Protein AF-A0A955N4K8-F1 (afdb_monomer_lite)

Sequence (649 aa):
VVKNRTKPEELPGLEAQMPDSPLVRILNRPGVPTRADLHILGGDVAGEGILGRLKTFVTDLFYREDHDLVVNTPAMFGGTERTGDIQYWIDTGKDVNHFSYFRNPDTANRLMQALTKDGPHSLFHRLEHEPSEVTEDDYRKRAVGSPQPFVYVLPGTMGSQLKVGNDRVWLDKLDLAFGGLKKLKHTAKHVVADQPIGSGYKDLIKYLANSHTVKPFPYDWRKSLIELADRFREDLEETVKAQEAVGQPVRIVAHSMGGLVVRVMMATEEGKKVWERMCRHPGARFIMLGTPNQGSHAITGMLMGRDPLVRMLDLLDITNSQSTLLGIISRFDGVLQLLPHNGTLDVYQGETWRSLLEHDRDRARGLFGAKVATSNTAGIEWPVPDAAQLAEAFKVQQLLQASPIDPQRMIYVAGRADATPCDISIDLSAPAKRRIRIDATSFGDGRVPWDTGIPEALKNKTYYVNTEHGDLANAPDTFDGLLDLLNAGVTTKLSQAPPVRRGVSDVSFELPEPPLEMYPSEEDLIASALGSARVKKETPPTRKIRVTMVHGNLARASSPVAVGHYEGDTIVSAEAYLDRQLNGRLRERQCLGLYPDKLNTSAVVLNDGDCYPGRRHPGAIVVGLGMVGELTPGGLTSTMADALVNYAL

Secondary structure (DSSP, 8-state):
-GGGTT-TTT-HHHHTT-TTSHHHHHHT-TT--B---EEEEEEEE---SHHHHHHHHHHHHHH-S-B-SSSBGGGGG-SS-BSS-EEEEEEEETT-STTTTTTSHHHHHHHHHHHH--S-TTSSEE------B--HHHH----SSS---EEEEE--TT-EEEEETTEE-TT-HHHHHTTGGGGG-TT-SSEEEEEEBHHHHHHHHHHHTTTSEEEE----TTS-HHHHHHHHHHHHHHHHHHHHHTT--EEEEEETHHHHHHHHHHHSHHHHHHHHHHHTSTT-EEEEES--TT--HHHHHHHTT-SHHHHHHHHH-SS--HHHHHHHHTT-HHHHTTS-SSSSS-TTSHHHHHHHHHHS-----SGGG-----TTTSS--PPPPPHHHHHHHHHHHHHHHHS---TTTEEEEE---S-EEEEEEE-TTSPTT--EEEEEESSBSSSSBHHHHS-GGGGGGEEE-S--GGGGGS-HHHHHHHHHHHHTS--SSSBSSPPPPSS--S--EEPPPPP--SS--HHHHHHHHHTPPP----PPPSS--------S-GGG-SSPEEEEE-TT--S-HHHHHHHHHTTTHHHHHHHTT-S--STT-EEEEEPPTTS-SS----EEEEEE--STTT--HHHHHHHHHHHHHHHH-

Radius of gyration: 28.15 Å; chains: 1; bounding box: 68×88×70 Å

Structure (mmCIF, N/CA/C/O backbone):
data_AF-A0A955N4K8-F1
#
_entry.id   AF-A0A955N4K8-F1
#
loop_
_atom_site.group_PDB
_atom_site.id
_atom_site.type_symbol
_atom_site.label_atom_id
_atom_site.label_alt_id
_atom_site.label_comp_id
_atom_site.label_asym_id
_atom_site.label_entity_id
_atom_site.label_seq_id
_atom_site.pdbx_PDB_ins_code
_atom_site.Cartn_x
_atom_site.Cartn_y
_atom_site.Cartn_z
_atom_site.occupancy
_atom_site.B_iso_or_equiv
_atom_site.auth_seq_id
_atom_site.auth_comp_id
_atom_site.auth_asym_id
_atom_site.auth_atom_id
_atom_site.pdbx_PDB_model_num
ATOM 1 N N . VAL A 1 1 ? 20.299 0.042 -39.816 1.00 47.69 1 VAL A N 1
ATOM 2 C CA . VAL A 1 1 ? 18.895 -0.141 -39.374 1.00 47.69 1 VAL A CA 1
ATOM 3 C C . VAL A 1 1 ? 18.695 0.293 -37.919 1.00 47.69 1 VAL A C 1
ATOM 5 O O . VAL A 1 1 ? 18.122 1.350 -37.720 1.00 47.69 1 VAL A O 1
ATOM 8 N N . VAL A 1 2 ? 19.255 -0.389 -36.906 1.00 37.22 2 VAL A N 1
ATOM 9 C CA . VAL A 1 2 ? 19.043 -0.052 -35.470 1.00 37.22 2 VAL A CA 1
ATOM 10 C C . VAL A 1 2 ? 19.416 1.394 -35.086 1.00 37.22 2 VAL A C 1
ATOM 12 O O . VAL A 1 2 ? 18.709 2.014 -34.303 1.00 37.22 2 VAL A O 1
ATOM 15 N N . LYS A 1 3 ? 20.477 1.978 -35.663 1.00 43.62 3 LYS A N 1
ATOM 16 C CA . LYS A 1 3 ? 20.869 3.382 -35.402 1.00 43.62 3 LYS A CA 1
ATOM 17 C C . LYS A 1 3 ? 19.931 4.437 -36.010 1.00 43.62 3 LYS A C 1
ATOM 19 O O . LYS A 1 3 ? 19.969 5.577 -35.570 1.00 43.62 3 LYS A O 1
ATOM 24 N N . ASN A 1 4 ? 19.110 4.071 -36.994 1.00 48.06 4 ASN A N 1
ATOM 25 C CA . ASN A 1 4 ? 18.219 5.000 -37.700 1.00 48.06 4 ASN A CA 1
ATOM 26 C C . ASN A 1 4 ? 16.753 4.866 -37.257 1.00 48.06 4 ASN A C 1
ATOM 28 O O . ASN A 1 4 ? 15.889 5.550 -37.785 1.00 48.06 4 ASN A O 1
ATOM 32 N N . ARG A 1 5 ? 16.462 4.009 -36.270 1.00 46.09 5 ARG A N 1
ATOM 33 C CA . ARG A 1 5 ? 15.102 3.764 -35.760 1.00 46.09 5 ARG A CA 1
ATOM 34 C C . ARG A 1 5 ? 14.437 4.987 -35.118 1.00 46.09 5 ARG A C 1
ATOM 36 O O . ARG A 1 5 ? 13.224 5.030 -35.048 1.00 46.09 5 ARG A O 1
ATOM 43 N N . THR A 1 6 ? 15.227 5.963 -34.663 1.00 48.53 6 THR A N 1
ATOM 44 C CA . THR A 1 6 ? 14.754 7.236 -34.089 1.00 48.53 6 THR A CA 1
ATOM 45 C C . THR A 1 6 ? 14.680 8.360 -35.118 1.00 48.53 6 THR A C 1
ATOM 47 O O . THR A 1 6 ? 14.567 9.522 -34.742 1.00 48.53 6 THR A O 1
ATOM 50 N N . LYS A 1 7 ? 14.828 8.043 -36.409 1.00 59.88 7 LYS A N 1
ATOM 51 C CA . LYS A 1 7 ? 14.681 8.998 -37.504 1.00 59.88 7 LYS A CA 1
ATOM 52 C C . LYS A 1 7 ? 13.368 8.694 -38.231 1.00 59.88 7 LYS A C 1
ATOM 54 O O . LYS A 1 7 ? 13.340 7.753 -39.030 1.00 59.88 7 LYS A O 1
ATOM 59 N N . PRO A 1 8 ? 12.303 9.474 -37.980 1.00 61.00 8 PRO A N 1
ATOM 60 C CA . PRO A 1 8 ? 10.989 9.249 -38.585 1.00 61.00 8 PRO A CA 1
ATOM 61 C C . PRO A 1 8 ? 11.037 9.238 -40.120 1.00 61.00 8 PRO A C 1
ATOM 63 O O . PRO A 1 8 ? 10.323 8.472 -40.751 1.00 61.00 8 PRO A O 1
ATOM 66 N N . GLU A 1 9 ? 11.942 10.030 -40.701 1.00 72.75 9 GLU A N 1
ATOM 67 C CA . GLU A 1 9 ? 12.199 10.145 -42.145 1.00 72.75 9 GLU A CA 1
ATOM 68 C C . GLU A 1 9 ? 12.690 8.827 -42.780 1.00 72.75 9 GLU A C 1
ATOM 70 O O . GLU A 1 9 ? 12.475 8.578 -43.963 1.00 72.75 9 GLU A O 1
ATOM 75 N N . GLU A 1 10 ? 13.389 7.985 -42.009 1.00 68.31 10 GLU A N 1
ATOM 76 C CA . GLU A 1 10 ? 14.024 6.763 -42.517 1.00 68.31 10 GLU A CA 1
ATOM 77 C C . GLU A 1 10 ? 13.212 5.501 -42.185 1.00 68.31 10 GLU A C 1
ATOM 79 O O . GLU A 1 10 ? 13.186 4.560 -42.978 1.00 68.31 10 GLU A O 1
ATOM 84 N N . LEU A 1 11 ? 12.570 5.452 -41.010 1.00 66.25 11 LEU A N 1
ATOM 85 C CA . LEU A 1 11 ? 11.830 4.283 -40.513 1.00 66.25 11 LEU A CA 1
ATOM 86 C C . LEU A 1 11 ? 10.542 4.703 -39.766 1.00 66.25 11 LEU A C 1
ATOM 88 O O . LEU A 1 11 ? 10.421 4.447 -38.564 1.00 66.25 11 LEU A O 1
ATOM 92 N N . PRO A 1 12 ? 9.551 5.310 -40.451 1.00 64.00 12 PRO A N 1
ATOM 93 C CA . PRO A 1 12 ? 8.364 5.891 -39.807 1.00 64.00 12 PRO A CA 1
ATOM 94 C C . PRO A 1 12 ? 7.506 4.863 -39.053 1.00 64.00 12 PRO A C 1
ATOM 96 O O . PRO A 1 12 ? 6.909 5.182 -38.029 1.00 64.00 12 PRO A O 1
ATOM 99 N N . GLY A 1 13 ? 7.474 3.611 -39.521 1.00 64.88 13 GLY A N 1
ATOM 100 C CA . GLY A 1 13 ? 6.730 2.536 -38.857 1.00 64.88 13 GLY A CA 1
ATOM 101 C C . GLY A 1 13 ? 7.319 2.119 -37.506 1.00 64.88 13 GLY A C 1
ATOM 102 O O . GLY A 1 13 ? 6.565 1.819 -36.590 1.00 64.88 13 GLY A O 1
ATOM 103 N N . LEU A 1 14 ? 8.651 2.141 -37.360 1.00 63.56 14 LEU A N 1
ATOM 104 C CA . LEU A 1 14 ? 9.311 1.870 -36.076 1.00 63.56 14 LEU A CA 1
ATOM 105 C C . LEU A 1 14 ? 9.121 3.034 -35.111 1.00 63.56 14 LEU A C 1
ATOM 107 O O . LEU A 1 14 ? 8.905 2.807 -33.928 1.00 63.56 14 LEU A O 1
ATOM 111 N N . GLU A 1 15 ? 9.155 4.264 -35.619 1.00 64.56 15 GLU A N 1
ATOM 112 C CA . GLU A 1 15 ? 8.885 5.451 -34.814 1.00 64.56 15 GLU A CA 1
ATOM 113 C C . GLU A 1 15 ? 7.486 5.423 -34.179 1.00 64.56 15 GLU A C 1
ATOM 115 O O . GLU A 1 15 ? 7.337 5.652 -32.982 1.00 64.56 15 GLU A O 1
ATOM 120 N N . ALA A 1 16 ? 6.462 5.031 -34.940 1.00 64.62 16 ALA A N 1
ATOM 121 C CA . ALA A 1 16 ? 5.101 4.871 -34.422 1.00 64.62 16 ALA A CA 1
ATOM 122 C C . ALA A 1 16 ? 4.957 3.783 -33.335 1.00 64.62 16 ALA A C 1
ATOM 124 O O . ALA A 1 16 ? 3.934 3.738 -32.657 1.00 64.62 16 ALA A O 1
ATOM 125 N N . GLN A 1 17 ? 5.961 2.918 -33.167 1.00 61.38 17 GLN A N 1
ATOM 126 C CA . GLN A 1 17 ? 5.992 1.837 -32.176 1.00 61.38 17 GLN A CA 1
ATOM 127 C C . GLN A 1 17 ? 6.882 2.164 -30.968 1.00 61.38 17 GLN A C 1
ATOM 129 O O . GLN A 1 17 ? 6.935 1.385 -30.019 1.00 61.38 17 GLN A O 1
ATOM 134 N N . MET A 1 18 ? 7.610 3.287 -30.979 1.00 60.66 18 MET A N 1
ATOM 135 C CA . MET A 1 18 ? 8.470 3.670 -29.861 1.00 60.66 18 MET A CA 1
ATOM 136 C C . MET A 1 18 ? 7.674 4.488 -28.832 1.00 60.66 18 MET A C 1
ATOM 138 O O . MET A 1 18 ? 7.183 5.564 -29.178 1.00 60.66 18 MET A O 1
ATOM 142 N N . PRO A 1 19 ? 7.594 4.055 -27.558 1.00 55.69 19 PRO A N 1
ATOM 143 C CA . PRO A 1 19 ? 6.831 4.762 -26.518 1.00 55.69 19 PRO A CA 1
ATOM 144 C C . PRO A 1 19 ? 7.270 6.211 -26.307 1.00 55.69 19 PRO A C 1
ATOM 146 O O . PRO A 1 19 ? 6.457 7.088 -26.030 1.00 55.69 19 PRO A O 1
ATOM 149 N N . ASP A 1 20 ? 8.569 6.457 -26.474 1.00 53.72 20 ASP A N 1
ATOM 150 C CA . ASP A 1 20 ? 9.188 7.761 -26.253 1.00 53.72 20 ASP A CA 1
ATOM 151 C C . ASP A 1 20 ? 9.048 8.701 -27.465 1.00 53.72 20 ASP A C 1
ATOM 153 O O . ASP A 1 20 ? 9.488 9.852 -27.400 1.00 53.72 20 ASP A O 1
ATOM 157 N N . SER A 1 21 ? 8.464 8.226 -28.571 1.00 64.56 21 SER A N 1
ATOM 158 C CA . SER A 1 21 ? 8.330 8.992 -29.810 1.00 64.56 21 SER A CA 1
ATOM 159 C C . SER A 1 21 ? 7.441 10.228 -29.644 1.00 64.56 21 SER A C 1
ATOM 161 O O . SER A 1 21 ? 6.403 10.172 -28.973 1.00 64.56 21 SER A O 1
ATOM 163 N N . PRO A 1 22 ? 7.769 11.354 -30.305 1.00 65.19 22 PRO A N 1
ATOM 164 C CA . PRO A 1 22 ? 6.856 12.484 -30.421 1.00 65.19 22 PRO A CA 1
ATOM 165 C C . PRO A 1 22 ? 5.462 12.093 -30.932 1.00 65.19 22 PRO A C 1
ATOM 167 O O . PRO A 1 22 ? 4.472 12.632 -30.443 1.00 65.19 22 PRO A O 1
ATOM 170 N N . LEU A 1 23 ? 5.364 11.141 -31.869 1.00 70.12 23 LEU A N 1
ATOM 171 C CA . LEU A 1 23 ? 4.079 10.686 -32.408 1.00 70.12 23 LEU A CA 1
ATOM 172 C C . LEU A 1 23 ? 3.223 9.976 -31.348 1.00 70.12 23 LEU A C 1
ATOM 174 O O . LEU A 1 23 ? 2.065 10.350 -31.166 1.00 70.12 23 LEU A O 1
ATOM 178 N N . VAL A 1 24 ? 3.774 8.995 -30.623 1.00 68.69 24 VAL A N 1
ATOM 179 C CA . VAL A 1 24 ? 3.039 8.270 -29.569 1.00 68.69 24 VAL A CA 1
ATOM 180 C C . VAL A 1 24 ? 2.651 9.216 -28.430 1.00 68.69 24 VAL A C 1
ATOM 182 O O . VAL A 1 24 ? 1.526 9.129 -27.936 1.00 68.69 24 VAL A O 1
ATOM 185 N N . ARG A 1 25 ? 3.508 10.186 -28.080 1.00 65.44 25 ARG A N 1
ATOM 186 C CA . ARG A 1 25 ? 3.182 11.256 -27.117 1.00 65.44 25 ARG A CA 1
ATOM 187 C C . ARG A 1 25 ? 2.019 12.139 -27.581 1.00 65.44 25 ARG A C 1
ATOM 189 O O . ARG A 1 25 ? 1.172 12.501 -26.773 1.00 65.44 25 ARG A O 1
ATOM 196 N N . ILE A 1 26 ? 1.954 12.484 -28.871 1.00 71.25 26 ILE A N 1
ATOM 197 C CA . ILE A 1 26 ? 0.836 13.257 -29.441 1.00 71.25 26 ILE A CA 1
ATOM 198 C C . ILE A 1 26 ? -0.455 12.435 -29.434 1.00 71.25 26 ILE A C 1
ATOM 200 O O . ILE A 1 26 ? -1.503 12.960 -29.068 1.00 71.25 26 ILE A O 1
ATOM 204 N N . LEU A 1 27 ? -0.392 11.160 -29.826 1.00 71.25 27 LEU A N 1
ATOM 205 C CA . LEU A 1 27 ? -1.567 10.289 -29.866 1.00 71.25 27 LEU A CA 1
ATOM 206 C C . LEU A 1 27 ? -2.133 10.033 -28.468 1.00 71.25 27 LEU A C 1
ATOM 208 O O . LEU A 1 27 ? -3.348 10.024 -28.311 1.00 71.25 27 LEU A O 1
ATOM 212 N N . ASN A 1 28 ? -1.279 9.889 -27.456 1.00 64.56 28 ASN A N 1
ATOM 213 C CA . ASN A 1 28 ? -1.686 9.717 -26.058 1.00 64.56 28 ASN A CA 1
ATOM 214 C C . ASN A 1 28 ? -1.864 11.046 -25.309 1.00 64.56 28 ASN A C 1
ATOM 216 O O . ASN A 1 28 ? -1.948 11.048 -24.082 1.00 64.56 28 ASN A O 1
ATOM 220 N N . ARG A 1 29 ? -1.914 12.181 -26.021 1.00 64.06 29 ARG A N 1
ATOM 221 C CA . ARG A 1 29 ? -2.065 13.500 -25.406 1.00 64.06 29 ARG A CA 1
ATOM 222 C C . ARG A 1 29 ? -3.404 13.583 -24.659 1.00 64.06 29 ARG A C 1
ATOM 224 O O . ARG A 1 29 ? -4.454 13.520 -25.304 1.00 64.06 29 ARG A O 1
ATOM 231 N N . PRO A 1 30 ? -3.395 13.813 -23.338 1.00 55.03 30 PRO A N 1
ATOM 232 C CA . PRO A 1 30 ? -4.634 13.933 -22.579 1.00 55.03 30 PRO A CA 1
ATOM 233 C C . PRO A 1 30 ? -5.467 15.159 -22.987 1.00 55.03 30 PRO A C 1
ATOM 235 O O . PRO A 1 30 ? -4.922 16.178 -23.425 1.00 55.03 30 PRO A O 1
ATOM 238 N N . GLY A 1 31 ? -6.795 15.049 -22.847 1.00 60.44 31 GLY A N 1
ATOM 239 C CA . GLY A 1 31 ? -7.791 16.106 -23.111 1.00 60.44 31 GLY A CA 1
ATOM 240 C C . GLY A 1 31 ? -7.958 16.539 -24.556 1.00 60.44 31 GLY A C 1
ATOM 241 O O . GLY A 1 31 ? -8.573 17.571 -24.824 1.00 60.44 31 GLY A O 1
ATOM 242 N N . VAL A 1 32 ? -7.462 15.740 -25.493 1.00 70.88 32 VAL A N 1
ATOM 243 C CA . VAL A 1 32 ? -7.897 15.799 -26.887 1.00 70.88 32 VAL A CA 1
ATOM 244 C C . VAL A 1 32 ? -8.753 14.560 -27.145 1.00 70.88 32 VAL A C 1
ATOM 246 O O . VAL A 1 32 ? -8.271 13.615 -27.762 1.00 70.88 32 VAL A O 1
ATOM 249 N N . PRO A 1 33 ? -10.001 14.503 -26.639 1.00 75.94 33 PRO A N 1
ATOM 250 C CA . PRO A 1 33 ? -10.842 13.348 -26.875 1.00 75.94 33 PRO A CA 1
ATOM 251 C C . PRO A 1 33 ? -11.317 13.330 -28.324 1.00 75.94 33 PRO A C 1
ATOM 253 O O . PRO A 1 33 ? -11.418 14.358 -29.001 1.00 75.94 33 PRO A O 1
ATOM 256 N N . THR A 1 34 ? -11.708 12.153 -28.785 1.00 77.94 34 THR A N 1
ATOM 257 C CA . THR A 1 34 ? -12.415 12.005 -30.053 1.00 77.94 34 THR A CA 1
ATOM 258 C C . THR A 1 34 ? -13.688 11.192 -29.869 1.00 77.94 34 THR A C 1
ATOM 260 O O . THR A 1 34 ? -13.787 10.320 -29.003 1.00 77.94 34 THR A O 1
ATOM 263 N N . ARG A 1 35 ? -14.701 11.529 -30.669 1.00 80.44 35 ARG A N 1
ATOM 264 C CA . ARG A 1 35 ? -15.986 10.815 -30.730 1.00 80.44 35 ARG A CA 1
ATOM 265 C C . ARG A 1 35 ? -15.969 9.668 -31.736 1.00 80.44 35 ARG A C 1
ATOM 267 O O . ARG A 1 35 ? -16.993 9.035 -31.941 1.00 80.44 35 ARG A O 1
ATOM 274 N N . ALA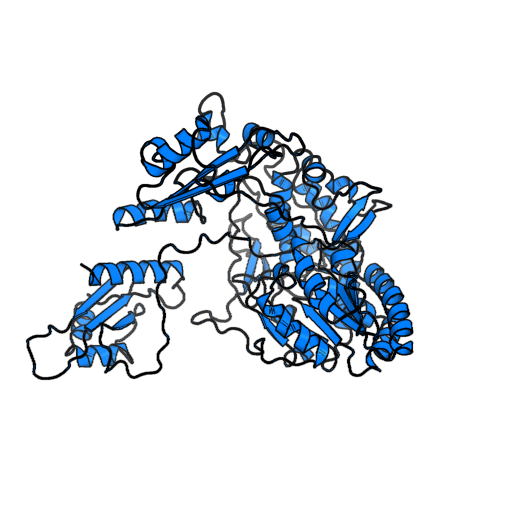 A 1 36 ? -14.844 9.454 -32.414 1.00 79.88 36 ALA A N 1
ATOM 275 C CA . ALA A 1 36 ? -14.723 8.370 -33.369 1.00 79.88 36 ALA A CA 1
ATOM 276 C C . ALA A 1 36 ? -14.788 7.020 -32.645 1.00 79.88 36 ALA A C 1
ATOM 278 O O . ALA A 1 36 ? -13.989 6.785 -31.734 1.00 79.88 36 ALA A O 1
ATOM 279 N N . ASP A 1 37 ? -15.709 6.168 -33.099 1.00 77.44 37 ASP A N 1
ATOM 280 C CA . ASP A 1 37 ? -15.834 4.767 -32.694 1.00 77.44 37 ASP A CA 1
ATOM 281 C C . ASP A 1 37 ? -14.466 4.070 -32.789 1.00 77.44 37 ASP A C 1
ATOM 283 O O . ASP A 1 37 ? -13.705 4.304 -33.737 1.00 77.44 37 ASP A O 1
ATOM 287 N N . LEU A 1 38 ? -14.153 3.203 -31.825 1.00 82.38 38 LEU A N 1
ATOM 288 C CA . LEU A 1 38 ? -12.917 2.423 -31.832 1.00 82.38 38 LEU A CA 1
ATOM 289 C C . LEU A 1 38 ? -13.237 0.934 -31.741 1.00 82.38 38 LEU A C 1
ATOM 291 O O . LEU A 1 38 ? -13.842 0.481 -30.774 1.00 82.38 38 LEU A O 1
ATOM 295 N N . HIS A 1 39 ? -12.778 0.181 -32.740 1.00 84.69 39 HIS A N 1
ATOM 296 C CA . HIS A 1 39 ? -12.753 -1.276 -32.711 1.00 84.69 39 HIS A CA 1
ATOM 297 C C . HIS A 1 39 ? -11.304 -1.731 -32.574 1.00 84.69 39 HIS A C 1
ATOM 299 O O . HIS A 1 39 ? -10.494 -1.519 -33.477 1.00 84.69 39 HIS A O 1
ATOM 305 N N . ILE A 1 40 ? -10.980 -2.333 -31.437 1.00 81.50 40 ILE A N 1
ATOM 306 C CA . ILE A 1 40 ? -9.661 -2.888 -31.153 1.00 81.50 40 ILE A CA 1
ATOM 307 C C . ILE A 1 40 ? -9.679 -4.348 -31.586 1.00 81.50 40 ILE A C 1
ATOM 309 O O . ILE A 1 40 ? -10.414 -5.162 -31.031 1.00 81.50 40 ILE A O 1
ATOM 313 N N . LEU A 1 41 ? -8.867 -4.675 -32.583 1.00 83.06 41 LEU A N 1
ATOM 314 C CA . LEU A 1 41 ? -8.589 -6.048 -32.970 1.00 83.06 41 LEU A CA 1
ATOM 315 C C . LEU A 1 41 ? -7.156 -6.356 -32.549 1.00 83.06 41 LEU A C 1
ATOM 317 O O . LEU A 1 41 ? -6.215 -5.846 -33.154 1.00 83.06 41 LEU A O 1
ATOM 321 N N . GLY A 1 42 ? -7.020 -7.135 -31.484 1.00 76.19 42 GLY A N 1
ATOM 322 C CA . GLY A 1 42 ? -5.733 -7.552 -30.953 1.00 76.19 42 GLY A CA 1
ATOM 323 C C . GLY A 1 42 ? -5.520 -9.048 -31.079 1.00 76.19 42 GLY A C 1
ATOM 324 O O . GLY A 1 42 ? -6.430 -9.805 -31.422 1.00 76.19 42 GLY A O 1
ATOM 325 N N . GLY A 1 43 ? -4.296 -9.465 -30.803 1.00 68.44 43 GLY A N 1
ATOM 326 C CA . GLY A 1 43 ? -3.848 -10.830 -30.981 1.00 68.44 43 GLY A CA 1
ATOM 327 C C . GLY A 1 43 ? -2.878 -11.208 -29.888 1.00 68.44 43 GLY A C 1
ATOM 328 O O . GLY A 1 43 ? -2.013 -10.422 -29.515 1.00 68.44 43 GLY A O 1
ATOM 329 N N . ASP A 1 44 ? -3.028 -12.424 -29.401 1.00 69.25 44 ASP A N 1
ATOM 330 C CA . ASP A 1 44 ? -2.122 -13.036 -28.449 1.00 69.25 44 ASP A CA 1
ATOM 331 C C . ASP A 1 44 ? -1.607 -14.351 -29.045 1.00 69.25 44 ASP A C 1
ATOM 333 O O . ASP A 1 44 ? -2.377 -15.263 -29.389 1.00 69.25 44 ASP A O 1
ATOM 337 N N . VAL A 1 45 ? -0.292 -14.409 -29.266 1.00 62.75 45 VAL A N 1
ATOM 338 C CA . VAL A 1 45 ? 0.344 -15.546 -29.934 1.00 62.75 45 VAL A CA 1
ATOM 339 C C . VAL A 1 45 ? 0.410 -16.722 -28.963 1.00 62.75 45 VAL A C 1
ATOM 341 O O . VAL A 1 45 ? 1.355 -16.885 -28.197 1.00 62.75 45 VAL A O 1
ATOM 344 N N . ALA A 1 46 ? -0.567 -17.620 -29.047 1.00 52.38 46 ALA A N 1
ATOM 345 C CA . ALA A 1 46 ? -0.565 -18.854 -28.272 1.00 52.38 46 ALA A CA 1
ATOM 346 C C . ALA A 1 46 ? 0.205 -19.952 -29.025 1.00 52.38 46 ALA A C 1
ATOM 348 O O . ALA A 1 46 ? -0.313 -20.577 -29.951 1.00 52.38 46 ALA A O 1
ATOM 349 N N . GLY A 1 47 ? 1.459 -20.211 -28.648 1.00 45.53 47 GLY A N 1
ATOM 350 C CA . GLY A 1 47 ? 2.279 -21.238 -29.298 1.00 45.53 47 GLY A CA 1
ATOM 351 C C . GLY A 1 47 ? 1.737 -22.669 -29.121 1.00 45.53 47 GLY A C 1
ATOM 352 O O . GLY A 1 47 ? 1.833 -23.249 -28.034 1.00 45.53 47 GLY A O 1
ATOM 353 N N . GLU A 1 48 ? 1.272 -23.299 -30.207 1.00 33.56 48 GLU A N 1
ATOM 354 C CA . GLU A 1 48 ? 1.140 -24.762 -30.318 1.00 33.56 48 GLU A CA 1
ATOM 355 C C . GLU A 1 48 ? 2.191 -25.323 -31.292 1.00 33.56 48 GLU A C 1
ATOM 357 O O . GLU A 1 48 ? 2.258 -24.935 -32.458 1.00 33.56 48 GLU A O 1
ATOM 362 N N . GLY A 1 49 ? 3.008 -26.262 -30.798 1.00 40.47 49 GLY A N 1
ATOM 363 C CA . GLY A 1 49 ? 4.098 -26.915 -31.536 1.00 40.47 49 GLY A CA 1
ATOM 364 C C . GLY A 1 49 ? 5.503 -26.436 -31.135 1.00 40.47 49 GLY A C 1
ATOM 365 O O . GLY A 1 49 ? 5.718 -25.264 -30.833 1.00 40.47 49 GLY A O 1
ATOM 366 N N . ILE A 1 50 ? 6.471 -27.363 -31.146 1.00 35.09 50 ILE A N 1
ATOM 367 C CA . ILE A 1 50 ? 7.828 -27.231 -30.568 1.00 35.09 50 ILE A CA 1
ATOM 368 C C . ILE A 1 50 ? 8.620 -26.044 -31.159 1.00 35.09 50 ILE A C 1
ATOM 370 O O . ILE A 1 50 ? 9.222 -25.268 -30.421 1.00 35.09 50 ILE A O 1
ATOM 374 N N . LEU A 1 51 ? 8.574 -25.839 -32.482 1.00 34.22 51 LEU A N 1
ATOM 375 C CA . LEU A 1 51 ? 9.267 -24.716 -33.139 1.00 34.22 51 LEU A CA 1
ATOM 376 C C . LEU A 1 51 ? 8.549 -23.368 -32.975 1.00 34.22 51 LEU A C 1
ATOM 378 O O . LEU A 1 51 ? 9.205 -22.328 -32.948 1.00 34.22 51 LEU A O 1
ATOM 382 N N . GLY A 1 52 ? 7.217 -23.384 -32.878 1.00 34.22 52 GLY A N 1
ATOM 383 C CA . GLY A 1 52 ? 6.415 -22.186 -32.632 1.00 34.22 52 GLY A CA 1
ATOM 384 C C . GLY A 1 52 ? 6.689 -21.646 -31.235 1.00 34.22 52 GLY A C 1
ATOM 385 O O . GLY A 1 52 ? 7.044 -20.480 -31.102 1.00 34.22 52 GLY A O 1
ATOM 386 N N . ARG A 1 53 ? 6.672 -22.539 -30.233 1.00 37.00 53 ARG A N 1
ATOM 387 C CA . ARG A 1 53 ? 6.957 -22.231 -28.827 1.00 37.00 53 ARG A CA 1
ATOM 388 C C . ARG A 1 53 ? 8.346 -21.657 -28.598 1.00 37.00 53 ARG A C 1
ATOM 390 O O . ARG A 1 53 ? 8.445 -20.699 -27.853 1.00 37.00 53 ARG A O 1
ATOM 397 N N . LEU A 1 54 ? 9.389 -22.158 -29.264 1.00 32.56 54 LEU A N 1
ATOM 398 C CA . LEU A 1 54 ? 10.748 -21.610 -29.133 1.00 32.56 54 LEU A CA 1
ATOM 399 C C . LEU A 1 54 ? 10.861 -20.177 -29.693 1.00 32.56 54 LEU A C 1
ATOM 401 O O . LEU A 1 54 ? 11.625 -19.361 -29.183 1.00 32.56 54 LEU A O 1
ATOM 405 N N . LYS A 1 55 ? 10.085 -19.863 -30.740 1.00 34.41 55 LYS A N 1
ATOM 406 C CA . LYS A 1 55 ? 10.067 -18.541 -31.377 1.00 34.41 55 LYS A CA 1
ATOM 407 C C . LYS A 1 55 ? 9.236 -17.533 -30.578 1.00 34.41 55 LYS A C 1
ATOM 409 O O . LYS A 1 55 ? 9.710 -16.413 -30.413 1.00 34.41 55 LYS A O 1
ATOM 414 N N . THR A 1 56 ? 8.080 -17.942 -30.038 1.00 38.38 56 THR A N 1
ATOM 415 C CA . THR A 1 56 ? 7.344 -17.160 -29.027 1.00 38.38 56 THR A CA 1
ATOM 416 C C . THR A 1 56 ? 8.149 -17.009 -27.747 1.00 38.38 56 THR A C 1
ATOM 418 O O . THR A 1 56 ? 8.186 -15.923 -27.215 1.00 38.38 56 THR A O 1
ATOM 421 N N . PHE A 1 57 ? 8.916 -18.010 -27.310 1.00 35.50 57 PHE A N 1
ATOM 422 C CA . PHE A 1 57 ? 9.714 -17.947 -26.081 1.00 35.50 57 PHE A CA 1
ATOM 423 C C . PHE A 1 57 ? 10.835 -16.898 -26.136 1.00 35.50 57 PHE A C 1
ATOM 425 O O . PHE A 1 57 ? 11.083 -16.209 -25.151 1.00 35.50 57 PHE A O 1
ATOM 432 N N . VAL A 1 58 ? 11.493 -16.719 -27.289 1.00 32.03 58 VAL A N 1
ATOM 433 C CA . VAL A 1 58 ? 12.486 -15.643 -27.483 1.00 32.03 58 VAL A CA 1
ATOM 434 C C . VAL A 1 58 ? 11.827 -14.261 -27.461 1.00 32.03 58 VAL A C 1
ATOM 436 O O . VAL A 1 58 ? 12.447 -13.309 -26.991 1.00 32.03 58 VAL A O 1
ATOM 439 N N . THR A 1 59 ? 10.584 -14.138 -27.936 1.00 30.75 59 THR A N 1
ATOM 440 C CA . THR A 1 59 ? 9.821 -12.886 -27.867 1.00 30.75 59 THR A CA 1
ATOM 441 C C . THR A 1 59 ? 9.147 -12.671 -26.509 1.00 30.75 59 THR A C 1
ATOM 443 O O . THR A 1 59 ? 9.168 -11.551 -26.026 1.00 30.75 59 THR A O 1
ATOM 446 N N . ASP A 1 60 ? 8.689 -13.706 -25.812 1.00 32.22 60 ASP A N 1
ATOM 447 C CA . ASP A 1 60 ? 8.100 -13.654 -24.468 1.00 32.22 60 ASP A CA 1
ATOM 448 C C . ASP A 1 60 ? 9.161 -13.285 -23.424 1.00 32.22 60 ASP A C 1
ATOM 450 O O . ASP A 1 60 ? 8.906 -12.493 -22.520 1.00 32.22 60 ASP A O 1
ATOM 454 N N . LEU A 1 61 ? 10.402 -13.768 -23.583 1.00 29.77 61 LEU A N 1
ATOM 455 C CA . LEU A 1 61 ? 11.542 -13.308 -22.780 1.00 29.77 61 LEU A CA 1
ATOM 456 C C . LEU A 1 61 ? 11.847 -11.813 -23.016 1.00 29.77 61 LEU A C 1
ATOM 458 O O . LEU A 1 61 ? 12.465 -11.164 -22.168 1.00 29.77 61 LEU A O 1
ATOM 462 N N . PHE A 1 62 ? 11.423 -11.283 -24.169 1.00 30.31 62 PHE A N 1
ATOM 463 C CA . PHE A 1 62 ? 11.633 -9.907 -24.614 1.00 30.31 62 PHE A CA 1
ATOM 464 C C . PHE A 1 62 ? 10.471 -8.965 -24.238 1.00 30.31 62 PHE A C 1
ATOM 466 O O . PHE A 1 62 ? 10.728 -7.809 -23.906 1.00 30.31 62 PHE A O 1
ATOM 473 N N . TYR A 1 63 ? 9.225 -9.452 -24.250 1.00 31.59 63 TYR A N 1
ATOM 474 C CA . TYR A 1 63 ? 7.995 -8.673 -24.046 1.00 31.59 63 TYR A CA 1
ATOM 475 C C . TYR A 1 63 ? 7.302 -8.933 -22.697 1.00 31.59 63 TYR A C 1
ATOM 477 O O . TYR A 1 63 ? 6.590 -8.051 -22.228 1.00 31.59 63 TYR A O 1
ATOM 485 N N . ARG A 1 64 ? 7.565 -10.071 -22.032 1.00 36.81 64 ARG A N 1
ATOM 486 C CA . ARG A 1 64 ? 7.077 -10.476 -20.690 1.00 36.81 64 ARG A CA 1
ATOM 487 C C . ARG A 1 64 ? 5.546 -10.452 -20.470 1.00 36.81 64 ARG A C 1
ATOM 489 O O . ARG A 1 64 ? 5.109 -10.795 -19.374 1.00 36.81 64 ARG A O 1
ATOM 496 N N . GLU A 1 65 ? 4.749 -10.103 -21.480 1.00 46.12 65 GLU A N 1
ATOM 497 C CA . GLU A 1 65 ? 3.283 -9.973 -21.470 1.00 46.12 65 GLU A CA 1
ATOM 498 C C . GLU A 1 65 ? 2.676 -10.482 -22.789 1.00 46.12 65 GLU A C 1
ATOM 500 O O . GLU A 1 65 ? 3.404 -10.644 -23.768 1.00 46.12 65 GLU A O 1
ATOM 505 N N . ASP A 1 66 ? 1.354 -10.696 -22.814 1.00 54.53 66 ASP A N 1
ATOM 506 C CA . ASP A 1 66 ? 0.581 -11.121 -23.991 1.00 54.53 66 ASP A CA 1
ATOM 507 C C . ASP A 1 66 ? 0.846 -10.161 -25.170 1.00 54.53 66 ASP A C 1
ATOM 509 O O . ASP A 1 66 ? 0.786 -8.932 -25.012 1.00 54.53 66 ASP A O 1
ATOM 513 N N . HIS A 1 67 ? 1.177 -10.698 -26.348 1.00 56.66 67 HIS A N 1
ATOM 514 C CA . HIS A 1 67 ? 1.659 -9.894 -27.475 1.00 56.66 67 HIS A CA 1
ATOM 515 C C . HIS A 1 67 ? 1.454 -10.578 -28.841 1.00 56.66 67 HIS A C 1
ATOM 517 O O . HIS A 1 67 ? 1.318 -11.798 -28.937 1.00 56.66 67 HIS A O 1
ATOM 523 N N . ASP A 1 68 ? 1.510 -9.804 -29.932 1.00 62.25 68 ASP A N 1
ATOM 524 C CA . ASP A 1 68 ? 1.297 -10.294 -31.308 1.00 62.25 68 ASP A CA 1
ATOM 525 C C . ASP A 1 68 ? 2.591 -10.437 -32.144 1.00 62.25 68 ASP A C 1
ATOM 527 O O . ASP A 1 68 ? 2.574 -10.382 -33.375 1.00 62.25 68 ASP A O 1
ATOM 531 N N . LEU A 1 69 ? 3.730 -10.645 -31.476 1.00 61.00 69 LEU A N 1
ATOM 532 C CA . LEU A 1 69 ? 5.122 -10.549 -31.974 1.00 61.00 69 LEU A CA 1
ATOM 533 C C . LEU A 1 69 ? 5.654 -9.132 -32.247 1.00 61.00 69 LEU A C 1
ATOM 535 O O . LEU A 1 69 ? 6.873 -8.984 -32.357 1.00 61.00 69 LEU A O 1
ATOM 539 N N . VAL A 1 70 ? 4.799 -8.111 -32.364 1.00 65.38 70 VAL A N 1
ATOM 540 C CA . VAL A 1 70 ? 5.221 -6.731 -32.679 1.00 65.38 70 VAL A CA 1
ATOM 541 C C . VAL A 1 70 ? 4.789 -5.750 -31.590 1.00 65.38 70 VAL A C 1
ATOM 543 O O . VAL A 1 70 ? 5.579 -4.895 -31.190 1.00 65.38 70 VAL A O 1
ATOM 546 N N . VAL A 1 71 ? 3.560 -5.886 -31.094 1.00 60.91 71 VAL A N 1
ATOM 547 C CA . VAL A 1 71 ? 2.912 -4.983 -30.141 1.00 60.91 71 VAL A CA 1
ATOM 548 C C . VAL A 1 71 ? 2.415 -5.778 -28.933 1.00 60.91 71 VAL A C 1
ATOM 550 O O . VAL A 1 71 ? 1.846 -6.860 -29.079 1.00 60.91 71 VAL A O 1
ATOM 553 N N . ASN A 1 72 ? 2.603 -5.221 -27.735 1.00 58.75 72 ASN A N 1
ATOM 554 C CA . ASN A 1 72 ? 2.011 -5.756 -26.508 1.00 58.75 72 ASN A CA 1
ATOM 555 C C . ASN A 1 72 ? 0.495 -5.549 -26.537 1.00 58.75 72 ASN A C 1
ATOM 557 O O . ASN A 1 72 ? 0.030 -4.427 -26.751 1.00 58.75 72 ASN A O 1
ATOM 561 N N . THR A 1 73 ? -0.274 -6.597 -26.266 1.00 58.94 73 THR A N 1
ATOM 562 C CA . THR A 1 73 ? -1.741 -6.576 -26.321 1.00 58.94 73 THR A CA 1
ATOM 563 C C . THR A 1 73 ? -2.362 -5.486 -25.435 1.00 58.94 73 THR A C 1
ATOM 565 O O . THR A 1 73 ? -3.254 -4.785 -25.918 1.00 58.94 73 THR A O 1
ATOM 568 N N . PRO A 1 74 ? -1.870 -5.210 -24.205 1.00 55.81 74 PRO A N 1
ATOM 569 C CA . PRO A 1 74 ? -2.356 -4.078 -23.409 1.00 55.81 74 PRO A CA 1
ATOM 570 C C . PRO A 1 74 ? -2.179 -2.708 -24.085 1.00 55.81 74 PRO A C 1
ATOM 572 O O . PRO A 1 74 ? -3.054 -1.851 -23.981 1.00 55.81 74 PRO A O 1
ATOM 575 N N . ALA A 1 75 ? -1.097 -2.503 -24.846 1.00 60.75 75 ALA A N 1
ATOM 576 C CA . ALA A 1 75 ? -0.834 -1.229 -25.523 1.00 60.75 75 ALA A CA 1
ATOM 577 C C . ALA A 1 75 ? -1.867 -0.917 -26.625 1.00 60.75 75 ALA A C 1
ATOM 579 O O . ALA A 1 75 ? -2.033 0.242 -27.001 1.00 60.75 75 ALA A O 1
ATOM 580 N N . MET A 1 76 ? -2.598 -1.927 -27.112 1.00 68.69 76 MET A N 1
ATOM 581 C CA . MET A 1 76 ? -3.659 -1.766 -28.115 1.00 68.69 76 MET A CA 1
ATOM 582 C C . MET A 1 76 ? -4.907 -1.064 -27.564 1.00 68.69 76 MET A C 1
ATOM 584 O O . MET A 1 76 ? -5.712 -0.551 -28.338 1.00 68.69 76 MET A O 1
ATOM 588 N N . PHE A 1 77 ? -5.055 -1.020 -26.237 1.00 65.50 77 PHE A N 1
ATOM 589 C CA . PHE A 1 77 ? -6.104 -0.269 -25.545 1.00 65.50 77 PHE A CA 1
ATOM 590 C C . PHE A 1 77 ? -5.688 1.173 -25.213 1.00 65.50 77 PHE A C 1
ATOM 592 O O . PHE A 1 77 ? -6.506 1.948 -24.721 1.00 65.50 77 PHE A O 1
ATOM 599 N N . GLY A 1 78 ? -4.431 1.538 -25.486 1.00 63.03 78 GLY A N 1
ATOM 600 C CA . GLY A 1 78 ? -3.923 2.901 -25.355 1.00 63.03 78 GLY A CA 1
ATOM 601 C C . GLY A 1 78 ? -4.284 3.802 -26.544 1.00 63.03 78 GLY A C 1
ATOM 602 O O . GLY A 1 78 ? -4.992 3.416 -27.473 1.00 63.03 78 GLY A O 1
ATOM 603 N N . GLY A 1 79 ? -3.761 5.028 -26.540 1.00 69.38 79 GLY A N 1
ATOM 604 C CA . GLY A 1 79 ? -3.983 6.028 -27.583 1.00 69.38 79 GLY A CA 1
ATOM 605 C C . GLY A 1 79 ? -4.942 7.144 -27.167 1.00 69.38 79 GLY A C 1
ATOM 606 O O . GLY A 1 79 ? -5.241 7.345 -25.992 1.00 69.38 79 GLY A O 1
ATOM 607 N N . THR A 1 80 ? -5.397 7.915 -28.157 1.00 74.62 80 THR A N 1
ATOM 608 C CA . THR A 1 80 ? -6.255 9.085 -27.930 1.00 74.62 80 THR A CA 1
ATOM 609 C C . THR A 1 80 ? -7.556 8.671 -27.262 1.00 74.62 80 THR A C 1
ATOM 611 O O . THR A 1 80 ? -8.265 7.812 -27.796 1.00 74.62 80 THR A O 1
ATOM 614 N N . GLU A 1 81 ? -7.876 9.321 -26.145 1.00 71.31 81 GLU A N 1
ATOM 615 C CA . GLU A 1 81 ? -9.087 9.083 -25.365 1.00 71.31 81 GLU A CA 1
ATOM 616 C C . GLU A 1 81 ? -10.345 9.105 -26.250 1.00 71.31 81 GLU A C 1
ATOM 618 O O . GLU A 1 81 ? -10.551 10.012 -27.071 1.00 71.31 81 GLU A O 1
ATOM 623 N N . ARG A 1 82 ? -11.191 8.080 -26.100 1.00 74.19 82 ARG A N 1
ATOM 624 C CA . ARG A 1 82 ? -12.427 7.916 -26.870 1.00 74.19 82 ARG A CA 1
ATOM 625 C C . ARG A 1 82 ? -13.626 8.143 -25.966 1.00 74.19 82 ARG A C 1
ATOM 627 O O . ARG A 1 82 ? -13.754 7.513 -24.929 1.00 74.19 82 ARG A O 1
ATOM 634 N N . THR A 1 83 ? -14.506 9.038 -26.402 1.00 72.19 83 THR A N 1
ATOM 635 C CA . THR A 1 83 ? -15.777 9.352 -25.716 1.00 72.19 83 THR A CA 1
ATOM 636 C C . THR A 1 83 ? -16.971 8.610 -26.319 1.00 72.19 83 THR A C 1
ATOM 638 O O . THR A 1 83 ? -18.080 8.706 -25.801 1.00 72.19 83 THR A O 1
ATOM 641 N N . GLY A 1 84 ? -16.753 7.914 -27.440 1.00 71.44 84 GLY A N 1
ATOM 642 C CA . GLY A 1 84 ? -17.720 7.010 -28.060 1.00 71.44 84 GLY A CA 1
ATOM 643 C C . GLY A 1 84 ? -17.546 5.570 -27.579 1.00 71.44 84 GLY A C 1
ATOM 644 O O . GLY A 1 84 ? -16.754 5.292 -26.679 1.00 71.44 84 GLY A O 1
ATOM 645 N N . ASP A 1 85 ? -18.264 4.646 -28.212 1.00 74.06 85 ASP A N 1
ATOM 646 C CA . ASP A 1 85 ? -18.168 3.229 -27.878 1.00 74.06 85 ASP A CA 1
ATOM 647 C C . ASP A 1 85 ? -16.803 2.657 -28.276 1.00 74.06 85 ASP A C 1
ATOM 649 O O . ASP A 1 85 ? -16.376 2.731 -29.433 1.00 74.06 85 ASP A O 1
ATOM 653 N N . ILE A 1 86 ? -16.124 2.068 -27.292 1.00 78.31 86 ILE A N 1
ATOM 654 C CA . ILE A 1 86 ? -14.932 1.256 -27.509 1.00 78.31 86 ILE A CA 1
ATOM 655 C C . ILE A 1 86 ? -15.374 -0.200 -27.496 1.00 78.31 86 ILE A C 1
ATOM 657 O O . ILE A 1 86 ? -15.966 -0.684 -26.526 1.00 78.31 86 ILE A O 1
ATOM 661 N N . GLN A 1 87 ? -15.069 -0.904 -28.575 1.00 83.25 87 GLN A N 1
ATOM 662 C CA . GLN A 1 87 ? -15.307 -2.330 -28.695 1.00 83.25 87 GLN A CA 1
ATOM 663 C C . GLN A 1 87 ? -13.984 -3.045 -28.961 1.00 83.25 87 GLN A C 1
ATOM 665 O O . GLN A 1 87 ? -13.109 -2.502 -29.631 1.00 83.25 87 GLN A O 1
ATOM 670 N N . TYR A 1 88 ? -13.808 -4.253 -28.436 1.00 82.44 88 TYR A N 1
ATOM 671 C CA . TYR A 1 88 ? -12.563 -4.997 -28.578 1.00 82.44 88 TYR A CA 1
ATOM 672 C C . TYR A 1 88 ? -12.779 -6.493 -28.813 1.00 82.44 88 TYR A C 1
ATOM 674 O O . TYR A 1 88 ? -13.774 -7.083 -28.390 1.00 82.44 88 TYR A O 1
ATOM 682 N N . TRP A 1 89 ? -11.827 -7.100 -29.510 1.00 83.69 89 TRP A N 1
ATOM 683 C CA . TRP A 1 89 ? -11.707 -8.537 -29.700 1.00 83.69 89 TRP A CA 1
ATOM 684 C C . TRP A 1 89 ? -10.225 -8.900 -29.673 1.00 83.69 89 TRP A C 1
ATOM 686 O O . TRP A 1 89 ? -9.446 -8.337 -30.443 1.00 83.69 89 TRP A O 1
ATOM 696 N N . ILE A 1 90 ? -9.844 -9.825 -28.792 1.00 78.38 90 ILE A N 1
ATOM 697 C CA . ILE A 1 90 ? -8.488 -10.377 -28.737 1.00 78.38 90 ILE A CA 1
ATOM 698 C C . ILE A 1 90 ? -8.553 -11.808 -29.258 1.00 78.38 90 ILE A C 1
ATOM 700 O O . ILE A 1 90 ? -9.161 -12.673 -28.627 1.00 78.38 90 ILE A O 1
ATOM 704 N N . ASP A 1 91 ? -7.964 -12.040 -30.427 1.00 76.56 91 ASP A N 1
ATOM 705 C CA . ASP A 1 91 ? -7.823 -13.382 -30.982 1.00 76.56 91 ASP A CA 1
ATOM 706 C C . ASP A 1 91 ? -6.634 -14.095 -30.326 1.00 76.56 91 ASP A C 1
ATOM 708 O O . ASP A 1 91 ? -5.610 -13.478 -30.040 1.00 76.56 91 ASP A O 1
ATOM 712 N N . THR A 1 92 ? -6.756 -15.395 -30.068 1.00 69.50 92 THR A N 1
ATOM 713 C CA . THR A 1 92 ? -5.712 -16.192 -29.399 1.00 69.50 92 THR A CA 1
ATOM 714 C C . THR A 1 92 ? -5.439 -17.447 -30.214 1.00 69.50 92 THR A C 1
ATOM 716 O O . THR A 1 92 ? -6.352 -18.214 -30.524 1.00 69.50 92 THR A O 1
ATOM 719 N N . GLY A 1 93 ? -4.180 -17.694 -30.582 1.00 63.91 93 GLY A N 1
ATOM 720 C CA . GLY A 1 93 ? -3.846 -18.900 -31.344 1.00 63.91 93 GLY A CA 1
ATOM 721 C C . GLY A 1 93 ? -2.458 -18.920 -31.975 1.00 63.91 93 GLY A C 1
ATOM 722 O O . GLY A 1 93 ? -1.781 -17.905 -32.083 1.00 63.91 93 GLY A O 1
ATOM 723 N N . LYS A 1 94 ? -2.052 -20.101 -32.455 1.00 63.38 94 LYS A N 1
ATOM 724 C CA . LYS A 1 94 ? -0.718 -20.357 -33.040 1.00 63.38 94 LYS A CA 1
ATOM 725 C C . LYS A 1 94 ? -0.426 -19.571 -34.318 1.00 63.38 94 LYS A C 1
ATOM 727 O O . LYS A 1 94 ? 0.723 -19.264 -34.617 1.00 63.38 94 LYS A O 1
ATOM 732 N N . ASP A 1 95 ? -1.480 -19.282 -35.073 1.00 68.44 95 ASP A N 1
ATOM 733 C CA . ASP A 1 95 ? -1.413 -18.552 -36.333 1.00 68.44 95 ASP A CA 1
ATOM 734 C C . ASP A 1 95 ? -1.751 -17.066 -36.126 1.00 68.44 95 ASP A C 1
ATOM 736 O O . ASP A 1 95 ? -1.759 -16.303 -37.091 1.00 68.44 95 ASP A O 1
ATOM 740 N N . VAL A 1 96 ? -2.006 -16.636 -34.883 1.00 69.12 96 VAL A N 1
ATOM 741 C CA . VAL A 1 96 ? -2.313 -15.249 -34.519 1.00 69.12 96 VAL A CA 1
ATOM 742 C C . VAL A 1 96 ? -1.009 -14.501 -34.280 1.00 69.12 96 VAL A C 1
ATOM 744 O O . VAL A 1 96 ? -0.185 -14.912 -33.476 1.00 69.12 96 VAL A O 1
ATOM 747 N N . ASN A 1 97 ? -0.783 -13.437 -35.041 1.00 76.56 97 ASN A N 1
ATOM 748 C CA . ASN A 1 97 ? 0.307 -12.481 -34.885 1.00 76.56 97 ASN A CA 1
ATOM 749 C C . ASN A 1 97 ? -0.045 -11.211 -35.671 1.00 76.56 97 ASN A C 1
ATOM 751 O O . ASN A 1 97 ? -0.984 -11.199 -36.469 1.00 76.56 97 ASN A O 1
ATOM 755 N N . HIS A 1 98 ? 0.763 -10.165 -35.515 1.00 77.81 98 HIS A N 1
ATOM 756 C CA . HIS A 1 98 ? 0.543 -8.860 -36.135 1.00 77.81 98 HIS A CA 1
ATOM 757 C C . HIS A 1 98 ? 0.316 -8.922 -37.656 1.00 77.81 98 HIS A C 1
ATOM 759 O O . HIS A 1 98 ? -0.373 -8.088 -38.240 1.00 77.81 98 HIS A O 1
ATOM 765 N N . PHE A 1 99 ? 0.894 -9.926 -38.323 1.00 80.56 99 PHE A N 1
ATOM 766 C CA . PHE A 1 99 ? 0.844 -10.084 -39.776 1.00 80.56 99 PHE A CA 1
ATOM 767 C C . PHE A 1 99 ? -0.300 -10.980 -40.262 1.00 80.56 99 PHE A C 1
ATOM 769 O O . PHE A 1 99 ? -0.489 -11.119 -41.476 1.00 80.56 99 PHE A O 1
ATOM 776 N N . SER A 1 100 ? -1.052 -11.615 -39.360 1.00 81.62 100 SER A N 1
ATOM 777 C CA . SER A 1 100 ? -2.074 -12.599 -39.721 1.00 81.62 100 SER A CA 1
ATOM 778 C C . SER A 1 100 ? -3.512 -12.111 -39.572 1.00 81.62 100 SER A C 1
ATOM 780 O O . SER A 1 100 ? -4.394 -12.751 -40.143 1.00 81.62 100 SER A O 1
ATOM 782 N N . TYR A 1 101 ? -3.765 -10.953 -38.944 1.00 79.62 101 TYR A N 1
ATOM 783 C CA . TYR A 1 101 ? -5.124 -10.411 -38.762 1.00 79.62 101 TYR A CA 1
ATOM 784 C C . TYR A 1 101 ? -5.941 -10.311 -40.058 1.00 79.62 101 TYR A C 1
ATOM 786 O O . TYR A 1 101 ? -7.145 -10.554 -40.059 1.00 79.62 101 TYR A O 1
ATOM 794 N N . PHE A 1 102 ? -5.293 -9.994 -41.181 1.00 83.94 102 PHE A N 1
ATOM 795 C CA . PHE A 1 102 ? -5.948 -9.887 -42.492 1.00 83.94 102 PHE A CA 1
ATOM 796 C C . PHE A 1 102 ? -6.063 -11.221 -43.243 1.00 83.94 102 PHE A C 1
ATOM 798 O O . PHE A 1 102 ? -6.709 -11.287 -44.286 1.00 83.94 102 PHE A O 1
ATOM 805 N N . ARG A 1 103 ? -5.397 -12.275 -42.761 1.00 82.25 103 ARG A N 1
ATOM 806 C CA . ARG A 1 103 ? -5.385 -13.610 -43.381 1.00 82.25 103 ARG A CA 1
ATOM 807 C C . ARG A 1 103 ? -6.270 -14.602 -42.639 1.00 82.25 103 ARG A C 1
ATOM 809 O O . ARG A 1 103 ? -6.800 -15.505 -43.278 1.00 82.25 103 ARG A O 1
ATOM 816 N N . ASN A 1 104 ? -6.413 -14.455 -41.322 1.00 82.19 104 ASN A N 1
ATOM 817 C CA . ASN A 1 104 ? -7.314 -15.283 -40.534 1.00 82.19 104 ASN A CA 1
ATOM 818 C C . ASN A 1 104 ? -8.774 -14.913 -40.883 1.00 82.19 104 ASN A C 1
ATOM 820 O O . ASN A 1 104 ? -9.159 -13.750 -40.731 1.00 82.19 104 ASN A O 1
ATOM 824 N N . PRO A 1 105 ? -9.591 -15.872 -41.368 1.00 83.19 105 PRO A N 1
ATOM 825 C CA . PRO A 1 105 ? -10.966 -15.606 -41.774 1.00 83.19 105 PRO A CA 1
ATOM 826 C C . PRO A 1 105 ? -11.846 -14.995 -40.677 1.00 83.19 105 PRO A C 1
ATOM 828 O O . PRO A 1 105 ? -12.706 -14.180 -41.001 1.00 83.19 105 PRO A O 1
ATOM 831 N N . ASP A 1 106 ? -11.644 -15.353 -39.403 1.00 83.31 106 ASP A N 1
ATOM 832 C CA . ASP A 1 106 ? -12.459 -14.825 -38.300 1.00 83.31 106 ASP A CA 1
ATOM 833 C C . ASP A 1 106 ? -12.148 -13.345 -38.044 1.00 83.31 106 ASP A C 1
ATOM 835 O O . ASP A 1 106 ? -13.039 -12.495 -38.099 1.00 83.31 106 ASP A O 1
ATOM 839 N N . THR A 1 107 ? -10.868 -13.009 -37.864 1.00 85.06 107 THR A N 1
ATOM 840 C CA . THR A 1 107 ? -10.421 -11.629 -37.627 1.00 85.06 107 THR A CA 1
ATOM 841 C C . THR A 1 107 ? -10.671 -10.731 -38.837 1.00 85.06 107 THR A C 1
ATOM 843 O O . THR A 1 107 ? -11.099 -9.589 -38.671 1.00 85.06 107 THR A O 1
ATOM 846 N N . ALA A 1 108 ? -10.491 -11.247 -40.058 1.00 85.75 108 ALA A N 1
ATOM 847 C CA . ALA A 1 108 ? -10.796 -10.520 -41.288 1.00 85.75 108 ALA A CA 1
ATOM 848 C C . ALA A 1 108 ? -12.302 -10.244 -41.430 1.00 85.75 108 ALA A C 1
ATOM 850 O O . ALA A 1 108 ? -12.688 -9.135 -41.794 1.00 85.75 108 ALA A O 1
ATOM 851 N N . ASN A 1 109 ? -13.162 -11.210 -41.093 1.00 84.94 109 ASN A N 1
ATOM 852 C CA . ASN A 1 109 ? -14.611 -11.015 -41.092 1.00 84.94 109 ASN A CA 1
ATOM 853 C C . ASN A 1 109 ? -15.050 -9.985 -40.038 1.00 84.94 109 ASN A C 1
ATOM 855 O O . ASN A 1 109 ? -15.822 -9.081 -40.349 1.00 84.94 109 ASN A O 1
ATOM 859 N N . ARG A 1 110 ? -14.513 -10.060 -38.813 1.00 85.69 110 ARG A N 1
ATOM 860 C CA . ARG A 1 110 ? -14.764 -9.066 -37.755 1.00 85.69 110 ARG A CA 1
ATOM 861 C C . ARG A 1 110 ? -14.340 -7.664 -38.179 1.00 85.69 110 ARG A C 1
ATOM 863 O O . ARG A 1 110 ? -15.115 -6.724 -38.021 1.00 85.69 110 ARG A O 1
ATOM 870 N N . LEU A 1 111 ? -13.150 -7.528 -38.766 1.00 85.81 111 LEU A N 1
ATOM 871 C CA . LEU A 1 111 ? -12.665 -6.257 -39.302 1.00 85.81 111 LEU A CA 1
ATOM 872 C C . LEU A 1 111 ? -13.589 -5.718 -40.401 1.00 85.81 111 LEU A C 1
ATOM 874 O O . LEU A 1 111 ? -13.952 -4.544 -40.377 1.00 85.81 111 LEU A O 1
ATOM 878 N N . MET A 1 112 ? -13.997 -6.568 -41.347 1.00 85.88 112 MET A N 1
ATOM 879 C CA . MET A 1 112 ? -14.910 -6.173 -42.422 1.00 85.88 112 MET A CA 1
ATOM 880 C C . MET A 1 112 ? -16.261 -5.706 -41.881 1.00 85.88 112 MET A C 1
ATOM 882 O O . MET A 1 112 ? -16.775 -4.689 -42.342 1.00 85.88 112 MET A O 1
ATOM 886 N N . GLN A 1 113 ? -16.814 -6.384 -40.877 1.00 81.12 113 GLN A N 1
ATOM 887 C CA . GLN A 1 113 ? -18.062 -5.964 -40.236 1.00 81.12 113 GLN A CA 1
ATOM 888 C C . GLN A 1 113 ? -17.904 -4.642 -39.476 1.00 81.12 113 GLN A C 1
ATOM 890 O O . GLN A 1 113 ? -18.745 -3.756 -39.618 1.00 81.12 113 GLN A O 1
ATOM 895 N N . ALA A 1 114 ? -16.798 -4.458 -38.747 1.00 81.19 114 ALA A N 1
ATOM 896 C CA . ALA A 1 114 ? -16.500 -3.201 -38.059 1.00 81.19 114 ALA A CA 1
ATOM 897 C C . ALA A 1 114 ? -16.388 -2.012 -39.036 1.00 81.19 114 ALA A C 1
ATOM 899 O O . ALA A 1 114 ? -16.861 -0.916 -38.738 1.00 81.19 114 ALA A O 1
ATOM 900 N N . LEU A 1 115 ? -15.801 -2.227 -40.220 1.00 83.06 115 LEU A N 1
ATOM 901 C CA . LEU A 1 115 ? -15.640 -1.193 -41.251 1.00 83.06 115 LEU A CA 1
ATOM 902 C C . LEU A 1 115 ? -16.928 -0.898 -42.032 1.00 83.06 115 LEU A C 1
ATOM 904 O O . LEU A 1 115 ? -17.158 0.248 -42.414 1.00 83.06 115 LEU A O 1
ATOM 908 N N . THR A 1 116 ? -17.749 -1.915 -42.296 1.00 83.00 116 THR A N 1
ATOM 909 C CA . THR A 1 116 ? -18.973 -1.780 -43.110 1.00 83.00 116 THR A CA 1
ATOM 910 C C . THR A 1 116 ? -20.208 -1.411 -42.293 1.00 83.00 116 THR A C 1
ATOM 912 O O . THR A 1 116 ? -21.174 -0.919 -42.866 1.00 83.00 116 THR A O 1
ATOM 915 N N . LYS A 1 117 ? -20.174 -1.601 -40.965 1.00 69.31 117 LYS A N 1
ATOM 916 C CA . LYS A 1 117 ? -21.320 -1.441 -40.050 1.00 69.31 117 LYS A CA 1
ATOM 917 C C . LYS A 1 117 ? -22.528 -2.334 -40.398 1.00 69.31 117 LYS A C 1
ATOM 919 O O . LYS A 1 117 ? -23.608 -2.126 -39.852 1.00 69.31 117 LYS A O 1
ATOM 924 N N . ASP A 1 118 ? -22.336 -3.349 -41.244 1.00 55.41 118 ASP A N 1
ATOM 925 C CA . ASP A 1 118 ? -23.346 -4.337 -41.625 1.00 55.41 118 ASP A CA 1
ATOM 926 C C . ASP A 1 118 ? -23.140 -5.632 -40.821 1.00 55.41 118 ASP A C 1
ATOM 928 O O . ASP A 1 118 ? -22.255 -6.439 -41.109 1.00 55.41 118 ASP A O 1
ATOM 932 N N . GLY A 1 119 ? -23.955 -5.839 -39.785 1.00 53.56 119 GLY A N 1
ATOM 933 C CA . GLY A 1 119 ? -23.946 -7.060 -38.972 1.00 53.56 119 GLY A CA 1
ATOM 934 C C . GLY A 1 119 ? -24.483 -6.835 -37.555 1.00 53.56 119 GLY A C 1
ATOM 935 O O . GLY A 1 119 ? -24.555 -5.693 -37.099 1.00 53.56 119 GLY A O 1
ATOM 936 N N . PRO A 1 120 ? -24.894 -7.893 -36.827 1.00 47.47 120 PRO A N 1
ATOM 937 C CA . PRO A 1 120 ? -25.272 -7.746 -35.426 1.00 47.47 120 PRO A CA 1
ATOM 938 C C . PRO A 1 120 ? -24.066 -7.207 -34.644 1.00 47.47 120 PRO A C 1
ATOM 940 O O . PRO A 1 120 ? -22.971 -7.754 -34.747 1.00 47.47 120 PRO A O 1
ATOM 943 N N . HIS A 1 121 ? -24.271 -6.156 -33.843 1.00 53.25 121 HIS A N 1
ATOM 944 C CA . HIS A 1 121 ? -23.273 -5.462 -33.006 1.00 53.25 121 HIS A CA 1
ATOM 945 C C . HIS A 1 121 ? -22.538 -6.353 -31.963 1.00 53.25 121 HIS A C 1
ATOM 947 O O . HIS A 1 121 ? -21.942 -5.843 -31.019 1.00 53.25 121 HIS A O 1
ATOM 953 N N . SER A 1 122 ? -22.584 -7.683 -32.091 1.00 56.56 122 SER A N 1
ATOM 954 C CA . SER A 1 122 ? -22.242 -8.680 -31.074 1.00 56.56 122 SER A CA 1
ATOM 955 C C . SER A 1 122 ? -20.910 -9.413 -31.285 1.00 56.56 122 SER A C 1
ATOM 957 O O . SER A 1 122 ? -20.646 -10.368 -30.559 1.00 56.56 122 SER A O 1
ATOM 959 N N . LEU A 1 123 ? -20.085 -9.044 -32.275 1.00 69.56 123 LEU A N 1
ATOM 960 C CA . LEU A 1 123 ? -18.791 -9.717 -32.510 1.00 69.56 123 LEU A CA 1
ATOM 961 C C . LEU A 1 123 ? -17.599 -9.064 -31.796 1.00 69.56 123 LEU A C 1
ATOM 963 O O . LEU A 1 123 ? -16.516 -9.639 -31.774 1.00 69.56 123 LEU A O 1
ATOM 967 N N . PHE A 1 124 ? -17.772 -7.894 -31.193 1.00 73.94 124 PHE A N 1
ATOM 968 C CA . PHE A 1 124 ? -16.761 -7.287 -30.332 1.00 73.94 124 PHE A CA 1
ATOM 969 C C . PHE A 1 124 ? -17.354 -7.078 -28.940 1.00 73.94 124 PHE A C 1
ATOM 971 O O . PHE A 1 124 ? -18.535 -6.759 -28.793 1.00 73.94 124 PHE A O 1
ATOM 978 N N . HIS A 1 125 ? -16.530 -7.250 -27.914 1.00 76.19 125 HIS A N 1
ATOM 979 C CA . HIS A 1 125 ? -16.895 -6.950 -26.538 1.00 76.19 125 HIS A CA 1
ATOM 980 C C . HIS A 1 125 ? -16.907 -5.440 -26.335 1.00 76.19 125 HIS A C 1
ATOM 982 O O . HIS A 1 125 ? -15.986 -4.756 -26.769 1.00 76.19 125 HIS A O 1
ATOM 988 N N . ARG A 1 126 ? -17.929 -4.904 -25.666 1.00 73.69 126 ARG A N 1
ATOM 989 C CA . ARG A 1 126 ? -17.926 -3.495 -25.266 1.00 73.69 126 ARG A CA 1
ATOM 990 C C . ARG A 1 126 ? -16.976 -3.317 -24.085 1.00 73.69 126 ARG A C 1
ATOM 992 O O . ARG A 1 126 ? -16.991 -4.117 -23.151 1.00 73.69 126 ARG A O 1
ATOM 999 N N . LEU A 1 127 ? -16.151 -2.279 -24.130 1.00 67.31 127 LEU A N 1
ATOM 1000 C CA . LEU A 1 127 ? -15.366 -1.862 -22.978 1.00 67.31 127 LEU A CA 1
ATOM 1001 C C . LEU A 1 127 ? -16.270 -1.013 -22.072 1.00 67.31 127 LEU A C 1
ATOM 1003 O O . LEU A 1 127 ? -16.547 0.143 -22.381 1.00 67.31 127 LEU A O 1
ATOM 1007 N N . GLU A 1 128 ? -16.782 -1.602 -20.992 1.00 56.81 128 GLU A N 1
ATOM 1008 C CA . GLU A 1 128 ? -17.555 -0.869 -19.983 1.00 56.81 128 GLU A CA 1
ATOM 1009 C C . GLU A 1 128 ? -16.606 -0.090 -19.059 1.00 56.81 128 GLU A C 1
ATOM 1011 O O . GLU A 1 128 ? -15.614 -0.637 -18.578 1.00 56.81 128 GLU A O 1
ATOM 1016 N N . HIS A 1 129 ? -16.899 1.194 -18.842 1.00 52.03 129 HIS A N 1
ATOM 1017 C CA . HIS A 1 129 ? -16.214 2.050 -17.872 1.00 52.03 129 HIS A CA 1
ATOM 1018 C C . HIS A 1 129 ? -17.148 2.206 -16.668 1.00 52.03 129 HIS A C 1
ATOM 1020 O O . HIS A 1 129 ? -18.133 2.945 -16.740 1.00 52.03 129 HIS A O 1
ATOM 1026 N N . GLU A 1 130 ? -16.897 1.483 -15.575 1.00 44.41 130 GLU A N 1
ATOM 1027 C CA . GLU A 1 130 ? -17.623 1.752 -14.334 1.00 44.41 130 GLU A CA 1
ATOM 1028 C C . GLU A 1 130 ? -17.122 3.061 -13.703 1.00 44.41 130 GLU A C 1
ATOM 1030 O O . GLU A 1 130 ? -15.917 3.323 -13.695 1.00 44.41 130 GLU A O 1
ATOM 1035 N N . PRO A 1 131 ? -18.010 3.896 -13.130 1.00 47.53 131 PRO A N 1
ATOM 1036 C CA . PRO A 1 131 ? -17.583 5.079 -12.396 1.00 47.53 131 PRO A CA 1
ATOM 1037 C C . PRO A 1 131 ? -16.722 4.682 -11.189 1.00 47.53 131 PRO A C 1
ATOM 1039 O O . PRO A 1 131 ? -17.206 4.061 -10.235 1.00 47.53 131 PRO A O 1
ATOM 1042 N N . SER A 1 132 ? -15.455 5.092 -11.208 1.00 57.62 132 SER A N 1
ATOM 1043 C CA . SER A 1 132 ? -14.432 4.741 -10.217 1.00 57.62 132 SER A CA 1
ATOM 1044 C C . SER A 1 132 ? -14.480 5.577 -8.931 1.00 57.62 132 SER A C 1
ATOM 1046 O O . SER A 1 132 ? -13.587 5.458 -8.098 1.00 57.62 132 SER A O 1
ATOM 1048 N N . GLU A 1 133 ? -15.490 6.431 -8.734 1.00 61.97 133 GLU A N 1
ATOM 1049 C CA . GLU A 1 133 ? -15.578 7.335 -7.576 1.00 61.97 133 GLU A CA 1
ATOM 1050 C C . GLU A 1 133 ? -16.362 6.723 -6.405 1.00 61.97 133 GLU A C 1
ATOM 1052 O O . GLU A 1 133 ? -17.334 5.990 -6.616 1.00 61.97 133 GLU A O 1
ATOM 1057 N N . VAL A 1 134 ? -15.934 7.041 -5.174 1.00 66.75 134 VAL A N 1
ATOM 1058 C CA . VAL A 1 134 ? -16.701 6.802 -3.940 1.00 66.75 134 VAL A CA 1
ATOM 1059 C C . VAL A 1 134 ? -17.632 7.989 -3.724 1.00 66.75 134 VAL A C 1
ATOM 1061 O O . VAL A 1 134 ? -17.185 9.131 -3.650 1.00 66.75 134 VAL A O 1
ATOM 1064 N N . THR A 1 135 ? -18.922 7.716 -3.606 1.00 71.31 135 THR A N 1
ATOM 1065 C CA . THR A 1 135 ? -19.981 8.708 -3.416 1.00 71.31 135 THR A CA 1
ATOM 1066 C C . THR A 1 135 ? -20.659 8.520 -2.067 1.00 71.31 135 THR A C 1
ATOM 1068 O O . THR A 1 135 ? -20.603 7.440 -1.478 1.00 71.31 135 THR A O 1
ATOM 1071 N N . GLU A 1 136 ? -21.341 9.554 -1.569 1.00 67.06 136 GLU A N 1
ATOM 1072 C CA . GLU A 1 136 ? -22.110 9.431 -0.326 1.00 67.06 136 GLU A CA 1
ATOM 1073 C C . GLU A 1 136 ? -23.162 8.314 -0.395 1.00 67.06 136 GLU A C 1
ATOM 1075 O O . GLU A 1 136 ? -23.401 7.655 0.614 1.00 67.06 136 GLU A O 1
ATOM 1080 N N . ASP A 1 137 ? -23.740 8.049 -1.569 1.00 63.47 137 ASP A N 1
ATOM 1081 C CA . ASP A 1 137 ? -24.717 6.974 -1.779 1.00 63.47 137 ASP A CA 1
ATOM 1082 C C . ASP A 1 137 ? -24.114 5.573 -1.582 1.00 63.47 137 ASP A C 1
ATOM 1084 O O . ASP A 1 137 ? -24.822 4.645 -1.185 1.00 63.47 137 ASP A O 1
ATOM 1088 N N . ASP A 1 138 ? -22.801 5.415 -1.787 1.00 60.41 138 ASP A N 1
ATOM 1089 C CA . ASP A 1 138 ? -22.113 4.135 -1.594 1.00 60.41 138 ASP A CA 1
ATOM 1090 C C . ASP A 1 138 ? -22.077 3.710 -0.116 1.00 60.41 138 ASP A C 1
ATOM 1092 O O . ASP A 1 138 ? -22.006 2.512 0.172 1.00 60.41 138 ASP A O 1
ATOM 1096 N N . TYR A 1 139 ? -22.150 4.664 0.824 1.00 67.94 139 TYR A N 1
ATOM 1097 C CA . TYR A 1 139 ? -22.020 4.393 2.262 1.00 67.94 139 TYR A CA 1
ATOM 1098 C C . TYR A 1 139 ? -23.120 4.972 3.160 1.00 67.94 139 TYR A C 1
ATOM 1100 O O . TYR A 1 139 ? -23.278 4.519 4.295 1.00 67.94 139 TYR A O 1
ATOM 1108 N N . ARG A 1 140 ? -23.941 5.916 2.689 1.00 61.00 140 ARG A N 1
ATOM 1109 C CA . ARG A 1 140 ? -25.119 6.418 3.417 1.00 61.00 140 ARG A CA 1
ATOM 1110 C C . ARG A 1 140 ? -26.346 5.537 3.176 1.00 61.00 140 ARG A C 1
ATOM 1112 O O . ARG A 1 140 ? -27.412 6.017 2.793 1.00 61.00 140 ARG A O 1
ATOM 1119 N N . LYS A 1 141 ? -26.254 4.241 3.483 1.00 53.00 141 LYS A N 1
ATOM 1120 C CA . LYS A 1 141 ? -27.459 3.412 3.629 1.00 53.00 141 LYS A CA 1
ATOM 1121 C C . LYS A 1 141 ? -28.109 3.743 4.973 1.00 53.00 141 LYS A C 1
ATOM 1123 O O . LYS A 1 141 ? -27.605 3.372 6.027 1.00 53.00 141 LYS A O 1
ATOM 1128 N N . ARG A 1 142 ? -29.232 4.473 4.961 1.00 46.72 142 ARG A N 1
ATOM 1129 C CA . ARG A 1 142 ? -30.037 4.699 6.174 1.00 46.72 142 ARG A CA 1
ATOM 1130 C C . ARG A 1 142 ? -30.640 3.365 6.614 1.00 46.72 142 ARG A C 1
ATOM 1132 O O . ARG A 1 142 ? -31.687 2.971 6.108 1.00 46.72 142 ARG A O 1
ATOM 1139 N N . ALA A 1 143 ? -30.003 2.679 7.560 1.00 46.00 143 ALA A N 1
ATOM 1140 C CA . ALA A 1 143 ? -30.672 1.625 8.305 1.00 46.00 143 ALA A CA 1
ATOM 1141 C C . ALA A 1 143 ? -31.841 2.264 9.067 1.00 46.00 143 ALA A C 1
ATOM 1143 O O . ALA A 1 143 ? -31.657 3.050 9.998 1.00 46.00 143 ALA A O 1
ATOM 1144 N N . VAL A 1 144 ? -33.063 1.992 8.616 1.00 46.19 144 VAL A N 1
ATOM 1145 C CA . VAL A 1 144 ? -34.273 2.490 9.265 1.00 46.19 144 VAL A CA 1
ATOM 1146 C C . VAL A 1 144 ? -34.441 1.731 10.585 1.00 46.19 144 VAL A C 1
ATOM 1148 O O . VAL A 1 144 ? -34.858 0.578 10.584 1.00 46.19 144 VAL A O 1
ATOM 1151 N N . GLY A 1 145 ? -34.118 2.378 11.710 1.00 53.81 145 GLY A N 1
ATOM 1152 C CA . GLY A 1 145 ? -34.672 2.024 13.025 1.00 53.81 145 GLY A CA 1
ATOM 1153 C C . GLY A 1 145 ? -33.740 1.452 14.104 1.00 53.81 145 GLY A C 1
ATOM 1154 O O . GLY A 1 145 ? -34.216 1.283 15.222 1.00 53.81 145 GLY A O 1
ATOM 1155 N N . SER A 1 146 ? -32.446 1.197 13.857 1.00 63.78 146 SER A N 1
ATOM 1156 C CA . SER A 1 146 ? -31.525 0.712 14.910 1.00 63.78 146 SER A CA 1
ATOM 1157 C C . SER A 1 146 ? -30.110 1.306 14.805 1.00 63.78 146 SER A C 1
ATOM 1159 O O . SER A 1 146 ? -29.557 1.302 13.703 1.00 63.78 146 SER A O 1
ATOM 1161 N N . PRO A 1 147 ? -29.491 1.759 15.917 1.00 77.00 147 PRO A N 1
ATOM 1162 C CA . PRO A 1 147 ? -28.084 2.165 15.941 1.00 77.00 147 PRO A CA 1
ATOM 1163 C C . PRO A 1 147 ? -27.166 1.037 15.455 1.00 77.00 147 PRO A C 1
ATOM 1165 O O . PRO A 1 147 ? -27.332 -0.111 15.865 1.00 77.00 147 PRO A O 1
ATOM 1168 N N . GLN A 1 148 ? -26.204 1.363 14.591 1.00 86.06 148 GLN A N 1
ATOM 1169 C CA . GLN A 1 148 ? -25.229 0.416 14.045 1.00 86.06 148 GLN A CA 1
ATOM 1170 C C . GLN A 1 148 ? -23.817 0.726 14.555 1.00 86.06 148 GLN A C 1
ATOM 1172 O O . GLN A 1 148 ? -23.531 1.885 14.858 1.00 86.06 148 GLN A O 1
ATOM 1177 N N . PRO A 1 149 ? -22.911 -0.268 14.582 1.00 92.75 149 PRO A N 1
ATOM 1178 C CA . PRO A 1 149 ? -21.488 -0.031 14.776 1.00 92.75 149 PRO A CA 1
ATOM 1179 C C . PRO A 1 149 ? -20.934 0.988 13.784 1.00 92.75 149 PRO A C 1
ATOM 1181 O O . PRO A 1 149 ? -21.302 0.983 12.608 1.00 92.75 149 PRO A O 1
ATOM 1184 N N . PHE A 1 150 ? -19.985 1.801 14.231 1.00 96.19 150 PHE A N 1
ATOM 1185 C CA . PHE A 1 150 ? -19.299 2.765 13.381 1.00 96.19 150 PHE A CA 1
ATOM 1186 C C . PHE A 1 150 ? -17.959 2.203 12.907 1.00 96.19 150 PHE A C 1
ATOM 1188 O O . PHE A 1 150 ? -17.236 1.586 13.694 1.00 96.19 150 PHE A O 1
ATOM 1195 N N . VAL A 1 151 ? -17.598 2.418 11.642 1.00 97.94 151 VAL A N 1
ATOM 1196 C CA . VAL A 1 151 ? -16.285 2.029 11.115 1.00 97.94 151 VAL A CA 1
ATOM 1197 C C . VAL A 1 151 ? -15.651 3.136 10.284 1.00 97.94 151 VAL A C 1
ATOM 1199 O O . VAL A 1 151 ? -16.251 3.668 9.352 1.00 97.94 151 VAL A O 1
ATOM 1202 N N . TYR A 1 152 ? -14.405 3.453 10.618 1.00 98.62 152 TYR A N 1
ATOM 1203 C CA . TYR A 1 152 ? -13.538 4.280 9.793 1.00 98.62 152 TYR A CA 1
ATOM 1204 C C . TYR A 1 152 ? -12.824 3.447 8.738 1.00 98.62 152 TYR A C 1
ATOM 1206 O O . TYR A 1 152 ? -12.325 2.366 9.051 1.00 98.62 152 TYR A O 1
ATOM 1214 N N . VAL A 1 153 ? -12.715 3.988 7.523 1.00 98.38 153 VAL A N 1
ATOM 1215 C CA . VAL A 1 153 ? -11.842 3.454 6.467 1.00 98.38 153 VAL A CA 1
ATOM 1216 C C . VAL A 1 153 ? -10.795 4.510 6.131 1.00 98.38 153 VAL A C 1
ATOM 1218 O O . VAL A 1 153 ? -11.119 5.542 5.538 1.00 98.38 153 VAL A O 1
ATOM 1221 N N . LEU A 1 154 ? -9.549 4.269 6.544 1.00 98.44 154 LEU A N 1
ATOM 1222 C CA . LEU A 1 154 ? -8.413 5.139 6.241 1.00 98.44 154 LEU A CA 1
ATOM 1223 C C . LEU A 1 154 ? -7.649 4.563 5.041 1.00 98.44 154 LEU A C 1
ATOM 1225 O O . LEU A 1 154 ? -7.156 3.432 5.133 1.00 98.44 154 LEU A O 1
ATOM 1229 N N . PRO A 1 155 ? -7.527 5.312 3.932 1.00 97.19 155 PRO A N 1
ATOM 1230 C CA . PRO A 1 155 ? -6.730 4.885 2.792 1.00 97.19 155 PRO A CA 1
ATOM 1231 C C . PRO A 1 155 ? -5.227 4.930 3.108 1.00 97.19 155 PRO A C 1
ATOM 1233 O O . PRO A 1 155 ? -4.814 5.484 4.121 1.00 97.19 155 PRO A O 1
ATOM 1236 N N . GLY A 1 156 ? -4.412 4.349 2.227 1.00 93.56 156 GLY A N 1
ATOM 1237 C CA . GLY A 1 156 ? -2.952 4.416 2.271 1.00 93.56 156 GLY A CA 1
ATOM 1238 C C . GLY A 1 156 ? -2.363 5.702 1.685 1.00 93.56 156 GLY A C 1
ATOM 1239 O O . GLY A 1 156 ? -3.077 6.636 1.303 1.00 93.56 156 GLY A O 1
ATOM 1240 N N . THR A 1 157 ? -1.032 5.748 1.582 1.00 91.06 157 THR A N 1
ATOM 1241 C CA . THR A 1 157 ? -0.311 6.826 0.884 1.00 91.06 157 THR A CA 1
ATOM 1242 C C . THR A 1 157 ? -0.810 6.932 -0.544 1.00 91.06 157 THR A C 1
ATOM 1244 O O . THR A 1 157 ? -1.013 5.915 -1.196 1.00 91.06 157 THR A O 1
ATOM 1247 N N . MET A 1 158 ? -1.040 8.156 -1.022 1.00 89.00 158 MET A N 1
ATOM 1248 C CA . MET A 1 158 ? -1.596 8.405 -2.355 1.00 89.00 158 MET A CA 1
ATOM 1249 C C . MET A 1 158 ? -2.984 7.791 -2.595 1.00 89.00 158 MET A C 1
ATOM 1251 O O . MET A 1 158 ? -3.492 7.880 -3.705 1.00 89.00 158 MET A O 1
ATOM 1255 N N . GLY A 1 159 ? -3.635 7.254 -1.555 1.00 87.25 159 GLY A N 1
ATOM 1256 C CA . GLY A 1 159 ? -4.947 6.610 -1.608 1.00 87.25 159 GLY A CA 1
ATOM 1257 C C . GLY A 1 159 ? -6.144 7.566 -1.573 1.00 87.25 159 GLY A C 1
ATOM 1258 O O . GLY A 1 159 ? -7.284 7.117 -1.667 1.00 87.25 159 GLY A O 1
ATOM 1259 N N . SER A 1 160 ? -5.896 8.872 -1.422 1.00 91.88 160 SER A N 1
ATOM 1260 C CA . SER A 1 160 ? -6.913 9.932 -1.444 1.00 91.88 160 SER A CA 1
ATOM 1261 C C . SER A 1 160 ? -6.727 10.832 -2.661 1.00 91.88 160 SER A C 1
ATOM 1263 O O . SER A 1 160 ? -5.600 11.221 -2.982 1.00 91.88 160 SER A O 1
ATOM 1265 N N . GLN A 1 161 ? -7.833 11.224 -3.292 1.00 90.50 161 GLN A N 1
ATOM 1266 C CA . GLN A 1 161 ? -7.841 12.282 -4.298 1.00 90.50 161 GLN A CA 1
ATOM 1267 C C . GLN A 1 161 ? -7.443 13.613 -3.655 1.00 90.50 161 GLN A C 1
ATOM 1269 O O . GLN A 1 161 ? -7.938 13.947 -2.578 1.00 90.50 161 GLN A O 1
ATOM 1274 N N . LEU A 1 162 ? -6.590 14.387 -4.332 1.00 90.06 162 LEU A N 1
ATOM 1275 C CA . LEU A 1 162 ? -6.201 15.734 -3.910 1.00 90.06 162 LEU A CA 1
ATOM 1276 C C . LEU A 1 162 ? -6.682 16.769 -4.922 1.00 90.06 162 LEU A C 1
ATOM 1278 O O . LEU A 1 162 ? -6.410 16.651 -6.121 1.00 90.06 162 LEU A O 1
ATOM 1282 N N . LYS A 1 163 ? -7.355 17.800 -4.410 1.00 89.56 163 LYS A N 1
ATOM 1283 C CA . LYS A 1 163 ? -7.859 18.940 -5.176 1.00 89.56 163 LYS A CA 1
ATOM 1284 C C . LYS A 1 163 ? -7.176 20.232 -4.744 1.00 89.56 163 LYS A C 1
ATOM 1286 O O . LYS A 1 163 ? -6.842 20.390 -3.571 1.00 89.56 163 LYS A O 1
ATOM 1291 N N . VAL A 1 164 ? -6.994 21.165 -5.675 1.00 85.62 164 VAL A N 1
ATOM 1292 C CA . VAL A 1 164 ? -6.566 22.544 -5.397 1.00 85.62 164 VAL A CA 1
ATOM 1293 C C . VAL A 1 164 ? -7.687 23.475 -5.848 1.00 85.62 164 VAL A C 1
ATOM 1295 O O . VAL A 1 164 ? -7.928 23.648 -7.040 1.00 85.62 164 VAL A O 1
ATOM 1298 N N . GLY A 1 165 ? -8.426 24.049 -4.897 1.00 81.88 165 GLY A N 1
ATOM 1299 C CA . GLY A 1 165 ? -9.712 24.676 -5.217 1.00 81.88 165 GLY A CA 1
ATOM 1300 C C . GLY A 1 165 ? -10.712 23.629 -5.727 1.00 81.88 165 GLY A C 1
ATOM 1301 O O . GLY A 1 165 ? -10.942 22.632 -5.050 1.00 81.88 165 GLY A O 1
ATOM 1302 N N . ASN A 1 166 ? -11.280 23.835 -6.920 1.00 77.12 166 ASN A N 1
ATOM 1303 C CA . ASN A 1 166 ? -12.209 22.882 -7.554 1.00 77.12 166 ASN A CA 1
ATOM 1304 C C . ASN A 1 166 ? -11.518 21.883 -8.496 1.00 77.12 166 ASN A C 1
ATOM 1306 O O . ASN A 1 166 ? -12.183 21.032 -9.081 1.00 77.12 166 ASN A O 1
ATOM 1310 N N . ASP A 1 167 ? -10.206 22.009 -8.667 1.00 77.75 167 ASP A N 1
ATOM 1311 C CA . ASP A 1 167 ? -9.433 21.271 -9.656 1.00 77.75 167 ASP A CA 1
ATOM 1312 C C . ASP A 1 167 ? -8.853 19.995 -9.042 1.00 77.75 167 ASP A C 1
ATOM 1314 O O . ASP A 1 167 ? -8.118 20.074 -8.052 1.00 77.75 167 ASP A O 1
ATOM 1318 N N . ARG A 1 168 ? -9.199 18.819 -9.580 1.00 82.44 168 ARG A N 1
ATOM 1319 C CA . ARG A 1 168 ? -8.632 17.542 -9.127 1.00 82.44 168 ARG A CA 1
ATOM 1320 C C . ARG A 1 168 ? -7.279 17.370 -9.785 1.00 82.44 168 ARG A C 1
ATOM 1322 O O . ARG A 1 168 ? -7.208 17.185 -10.983 1.00 82.44 168 ARG A O 1
ATOM 1329 N N . VAL A 1 169 ? -6.223 17.382 -8.978 1.00 78.75 169 VAL A N 1
ATOM 1330 C CA . VAL A 1 169 ? -4.853 17.312 -9.496 1.00 78.75 169 VAL A CA 1
ATOM 1331 C C . VAL A 1 169 ? -4.287 15.898 -9.399 1.00 78.75 169 VAL A C 1
ATOM 1333 O O . VAL A 1 169 ? -3.597 15.433 -10.302 1.00 78.75 169 VAL A O 1
ATOM 1336 N N . TRP A 1 170 ? -4.535 15.194 -8.289 1.00 85.56 170 TRP A N 1
ATOM 1337 C CA . TRP A 1 170 ? -4.023 13.831 -8.132 1.00 85.56 170 TRP A CA 1
ATOM 1338 C C . TRP A 1 170 ? -4.868 12.839 -8.932 1.00 85.56 170 TRP A C 1
ATOM 1340 O O . TRP A 1 170 ? -6.083 12.787 -8.740 1.00 85.56 170 TRP A O 1
ATOM 1350 N N . LEU A 1 171 ? -4.194 12.058 -9.786 1.00 71.50 171 LEU A N 1
ATOM 1351 C CA . LEU A 1 171 ? -4.763 11.087 -10.735 1.00 71.50 171 LEU A CA 1
ATOM 1352 C C . LEU A 1 171 ? -5.647 11.685 -11.832 1.00 71.50 171 LEU A C 1
ATOM 1354 O O . LEU A 1 171 ? -6.276 10.951 -12.582 1.00 71.50 171 LEU A O 1
ATOM 1358 N N . ASP A 1 172 ? -5.632 13.004 -11.994 1.00 71.50 172 ASP A N 1
ATOM 1359 C CA . ASP A 1 172 ? -6.109 13.615 -13.224 1.00 71.50 172 ASP A CA 1
ATOM 1360 C C . ASP A 1 172 ? -4.986 13.552 -14.265 1.00 71.50 172 ASP A C 1
ATOM 1362 O O . ASP A 1 172 ? -3.962 14.231 -14.162 1.00 71.50 172 ASP A O 1
ATOM 1366 N N . LYS A 1 173 ? -5.144 12.667 -15.254 1.00 67.12 173 LYS A N 1
ATOM 1367 C CA . LYS A 1 173 ? -4.152 12.465 -16.321 1.00 67.12 173 LYS A CA 1
ATOM 1368 C C . LYS A 1 173 ? -3.801 13.745 -17.058 1.00 67.12 173 LYS A C 1
ATOM 1370 O O . LYS A 1 173 ? -2.659 13.914 -17.481 1.00 67.12 173 LYS A O 1
ATOM 1375 N N . LEU A 1 174 ? -4.796 14.598 -17.261 1.00 61.44 174 LEU A N 1
ATOM 1376 C CA . LEU A 1 174 ? -4.664 15.836 -17.997 1.00 61.44 174 LEU A CA 1
ATOM 1377 C C . LEU A 1 174 ? -3.733 16.784 -17.261 1.00 61.44 174 LEU A C 1
ATOM 1379 O O . LEU A 1 174 ? -2.711 17.211 -17.800 1.00 61.44 174 LEU A O 1
ATOM 1383 N N . ASP A 1 175 ? -4.044 17.023 -15.999 1.00 69.62 175 ASP A N 1
ATOM 1384 C CA . ASP A 1 175 ? -3.215 17.810 -15.117 1.00 69.62 175 ASP A CA 1
ATOM 1385 C C . ASP A 1 175 ? -1.817 17.214 -15.001 1.00 69.62 175 ASP A C 1
ATOM 1387 O O . ASP A 1 175 ? -0.843 17.923 -15.242 1.00 69.62 175 ASP A O 1
ATOM 1391 N N . LEU A 1 176 ? -1.683 15.918 -14.705 1.00 73.06 176 LEU A N 1
ATOM 1392 C CA . LEU A 1 176 ? -0.378 15.271 -14.544 1.00 73.06 176 LEU A CA 1
ATOM 1393 C C . LEU A 1 176 ? 0.483 15.355 -15.814 1.00 73.06 176 LEU A C 1
ATOM 1395 O O . LEU A 1 176 ? 1.669 15.670 -15.710 1.00 73.06 176 LEU A O 1
ATOM 1399 N N . ALA A 1 177 ? -0.095 15.167 -17.003 1.00 60.41 177 ALA A N 1
ATOM 1400 C CA . ALA A 1 177 ? 0.645 15.267 -18.260 1.00 60.41 177 ALA A CA 1
ATOM 1401 C C . ALA A 1 177 ? 1.132 16.691 -18.566 1.00 60.41 177 ALA A C 1
ATOM 1403 O O . ALA A 1 177 ? 2.193 16.869 -19.164 1.00 60.41 177 ALA A O 1
ATOM 1404 N N . PHE A 1 178 ? 0.397 17.715 -18.123 1.00 64.50 178 PHE A N 1
ATOM 1405 C CA . PHE A 1 178 ? 0.784 19.122 -18.266 1.00 64.50 178 PHE A CA 1
ATOM 1406 C C . PHE A 1 178 ? 1.474 19.697 -17.014 1.00 64.50 178 PHE A C 1
ATOM 1408 O O . PHE A 1 178 ? 1.508 20.914 -16.813 1.00 64.50 178 PHE A O 1
ATOM 1415 N N . GLY A 1 179 ? 2.068 18.841 -16.176 1.00 67.25 179 GLY A N 1
ATOM 1416 C CA . GLY A 1 179 ? 2.893 19.265 -15.044 1.00 67.25 179 GLY A CA 1
ATOM 1417 C C . GLY A 1 179 ? 2.138 19.641 -13.778 1.00 67.25 179 GLY A C 1
ATOM 1418 O O . GLY A 1 179 ? 2.686 20.327 -12.907 1.00 67.25 179 GLY A O 1
ATOM 1419 N N . GLY A 1 180 ? 0.895 19.189 -13.655 1.00 77.50 180 GLY A N 1
ATOM 1420 C CA . GLY A 1 180 ? -0.031 19.431 -12.554 1.00 77.50 180 GLY A CA 1
ATOM 1421 C C . GLY A 1 180 ? 0.521 19.017 -11.196 1.00 77.50 180 GLY A C 1
ATOM 1422 O O . GLY A 1 180 ? 0.199 19.659 -10.199 1.00 77.50 180 GLY A O 1
ATOM 1423 N N . LEU A 1 181 ? 1.472 18.076 -11.133 1.00 83.50 181 LEU A N 1
ATOM 1424 C CA . LEU A 1 181 ? 2.154 17.732 -9.880 1.00 83.50 181 LEU A CA 1
ATOM 1425 C C . LEU A 1 181 ? 2.829 18.955 -9.219 1.00 83.50 181 LEU A C 1
ATOM 1427 O O . LEU A 1 181 ? 2.917 19.028 -7.994 1.00 83.50 181 LEU A O 1
ATOM 1431 N N . LYS A 1 182 ? 3.223 19.985 -9.990 1.00 86.50 182 LYS A N 1
ATOM 1432 C CA . LYS A 1 182 ? 3.711 21.268 -9.444 1.00 86.50 182 LYS A CA 1
ATOM 1433 C C . LYS A 1 182 ? 2.669 22.009 -8.602 1.00 86.50 182 LYS A C 1
ATOM 1435 O O . LYS A 1 182 ? 3.065 22.738 -7.691 1.00 86.50 182 LYS A O 1
ATOM 1440 N N . LYS A 1 183 ? 1.371 21.837 -8.879 1.00 86.38 183 LYS A N 1
ATOM 1441 C CA . LYS A 1 183 ? 0.276 22.384 -8.058 1.00 86.38 183 LYS A CA 1
ATOM 1442 C C . LYS A 1 183 ? 0.222 21.706 -6.684 1.00 86.38 183 LYS A C 1
ATOM 1444 O O . LYS A 1 183 ? -0.264 22.302 -5.733 1.00 86.38 183 LYS A O 1
ATOM 1449 N N . LEU A 1 184 ? 0.785 20.500 -6.564 1.00 87.88 184 LEU A N 1
ATOM 1450 C CA . LEU A 1 184 ? 0.872 19.722 -5.329 1.00 87.88 184 LEU A CA 1
ATOM 1451 C C . LEU A 1 184 ? 2.229 19.840 -4.625 1.00 87.88 184 LEU A C 1
ATOM 1453 O O . LEU A 1 184 ? 2.535 19.004 -3.780 1.00 87.88 184 LEU A O 1
ATOM 1457 N N . LYS A 1 185 ? 3.041 20.871 -4.886 1.00 90.19 185 LYS A N 1
ATOM 1458 C CA . LYS A 1 185 ? 4.245 21.137 -4.073 1.00 90.19 185 LYS A CA 1
ATOM 1459 C C . LYS A 1 185 ? 3.914 21.187 -2.576 1.00 90.19 185 LYS A C 1
ATOM 1461 O O . LYS A 1 185 ? 2.821 21.594 -2.195 1.00 90.19 185 LYS A O 1
ATOM 1466 N N . HIS A 1 186 ? 4.872 20.830 -1.720 1.00 87.25 186 HIS A N 1
ATOM 1467 C CA . HIS A 1 186 ? 4.680 20.838 -0.260 1.00 87.25 186 HIS A CA 1
ATOM 1468 C C . HIS A 1 186 ? 4.262 22.220 0.290 1.00 87.25 186 HIS A C 1
ATOM 1470 O O . HIS A 1 186 ? 3.550 22.307 1.285 1.00 87.25 186 HIS A O 1
ATOM 1476 N N . THR A 1 187 ? 4.641 23.303 -0.400 1.00 87.31 187 THR A N 1
ATOM 1477 C CA . THR A 1 187 ? 4.253 24.689 -0.086 1.00 87.31 187 THR A CA 1
ATOM 1478 C C . THR A 1 187 ? 2.872 25.097 -0.606 1.00 87.31 187 THR A C 1
ATOM 1480 O O . THR A 1 187 ? 2.423 26.212 -0.330 1.00 87.31 187 THR A O 1
ATOM 1483 N N . ALA A 1 188 ? 2.202 24.243 -1.385 1.00 86.69 188 ALA A N 1
ATOM 1484 C CA . ALA A 1 188 ? 0.898 24.547 -1.953 1.00 86.69 188 ALA A CA 1
ATOM 1485 C C . ALA A 1 188 ? -0.147 24.717 -0.844 1.00 86.69 188 ALA A C 1
ATOM 1487 O O . ALA A 1 188 ? -0.296 23.869 0.039 1.00 86.69 188 ALA A O 1
ATOM 1488 N N . LYS A 1 189 ? -0.878 25.830 -0.912 1.00 84.81 189 LYS A N 1
ATOM 1489 C CA . LYS A 1 189 ? -1.985 26.147 -0.007 1.00 84.81 189 LYS A CA 1
ATOM 1490 C C . LYS A 1 189 ? -3.299 25.640 -0.596 1.00 84.81 189 LYS A C 1
ATOM 1492 O O . LYS A 1 189 ? -3.407 25.481 -1.807 1.00 84.81 189 LYS A O 1
ATOM 1497 N N . HIS A 1 190 ? -4.301 25.448 0.262 1.00 86.62 190 HIS A N 1
ATOM 1498 C CA . HIS A 1 190 ? -5.663 25.060 -0.138 1.00 86.62 190 HIS A CA 1
ATOM 1499 C C . HIS A 1 190 ? -5.743 23.732 -0.903 1.00 86.62 190 HIS A C 1
ATOM 1501 O O . HIS A 1 190 ? -6.630 23.547 -1.734 1.00 86.62 190 HIS A O 1
ATOM 1507 N N . VAL A 1 191 ? -4.818 22.814 -0.620 1.00 91.12 191 VAL A N 1
ATOM 1508 C CA . VAL A 1 191 ? -4.945 21.436 -1.085 1.00 91.12 191 VAL A CA 1
ATOM 1509 C C . VAL A 1 191 ? -5.889 20.705 -0.144 1.00 91.12 191 VAL A C 1
ATOM 1511 O O . VAL A 1 191 ? -5.695 20.736 1.071 1.00 91.12 191 VAL A O 1
ATOM 1514 N N . VAL A 1 192 ? -6.915 20.079 -0.706 1.00 91.00 192 VAL A N 1
ATOM 1515 C CA . VAL A 1 192 ? -7.960 19.379 0.040 1.00 91.00 192 VAL A CA 1
ATOM 1516 C C . VAL A 1 192 ? -7.995 17.928 -0.413 1.00 91.00 192 VAL A C 1
ATOM 1518 O O . VAL A 1 192 ? -7.967 17.646 -1.611 1.00 91.00 192 VAL A O 1
ATOM 1521 N N . ALA A 1 193 ? -8.056 17.013 0.550 1.00 92.81 193 ALA A N 1
ATOM 1522 C CA . ALA A 1 193 ? -8.349 15.615 0.283 1.00 92.81 193 ALA A CA 1
ATOM 1523 C C . ALA A 1 193 ? -9.865 15.410 0.299 1.00 92.81 193 ALA A C 1
ATOM 1525 O O . ALA A 1 193 ? -10.499 15.698 1.313 1.00 92.81 193 ALA A O 1
ATOM 1526 N N . ASP A 1 194 ? -10.425 14.960 -0.822 1.00 86.12 194 ASP A N 1
ATOM 1527 C CA . ASP A 1 194 ? -11.880 14.908 -1.011 1.00 86.12 194 ASP A CA 1
ATOM 1528 C C . ASP A 1 194 ? -12.455 13.514 -0.743 1.00 86.12 194 ASP A C 1
ATOM 1530 O O . ASP A 1 194 ? -13.259 13.341 0.165 1.00 86.12 194 ASP A O 1
ATOM 1534 N N . GLN A 1 195 ? -11.996 12.503 -1.487 1.00 87.81 195 GLN A N 1
ATOM 1535 C CA . GLN A 1 195 ? -12.477 11.121 -1.392 1.00 87.81 195 GLN A CA 1
ATOM 1536 C C . GLN A 1 195 ? -11.318 10.123 -1.488 1.00 87.81 195 GLN A C 1
ATOM 1538 O O . GLN A 1 195 ? -10.287 10.437 -2.099 1.00 87.81 195 GLN A O 1
ATOM 1543 N N . PRO A 1 196 ? -11.461 8.906 -0.931 1.00 90.88 196 PRO A N 1
ATOM 1544 C CA . PRO A 1 196 ? -10.594 7.796 -1.299 1.00 90.88 196 PRO A CA 1
ATOM 1545 C C . PRO A 1 196 ? -10.706 7.490 -2.798 1.00 90.88 196 PRO A C 1
ATOM 1547 O O . PRO A 1 196 ? -11.738 7.734 -3.425 1.00 90.88 196 PRO A O 1
ATOM 1550 N N . ILE A 1 197 ? -9.657 6.918 -3.377 1.00 85.62 197 ILE A N 1
ATOM 1551 C CA . ILE A 1 197 ? -9.686 6.440 -4.764 1.00 85.62 197 ILE A CA 1
ATOM 1552 C C . ILE A 1 197 ? -10.636 5.242 -4.860 1.00 85.62 197 ILE A C 1
ATOM 1554 O O . ILE A 1 197 ? -10.385 4.205 -4.251 1.00 85.62 197 ILE A O 1
ATOM 1558 N N . GLY A 1 198 ? -11.734 5.350 -5.608 1.00 83.81 198 GLY A N 1
ATOM 1559 C CA . GLY A 1 198 ? -12.774 4.326 -5.522 1.00 83.81 198 GLY A CA 1
ATOM 1560 C C . GLY A 1 198 ? -12.370 2.968 -6.085 1.00 83.81 198 GLY A C 1
ATOM 1561 O O . GLY A 1 198 ? -12.741 1.975 -5.471 1.00 83.81 198 GLY A O 1
ATOM 1562 N N . SER A 1 199 ? -11.517 2.882 -7.109 1.00 78.38 199 SER A N 1
ATOM 1563 C CA . SER A 1 199 ? -10.993 1.581 -7.565 1.00 78.38 199 SER A CA 1
ATOM 1564 C C . SER A 1 199 ? -10.186 0.822 -6.502 1.00 78.38 199 SER A C 1
ATOM 1566 O O . SER A 1 199 ? -10.010 -0.378 -6.645 1.00 78.38 199 SER A O 1
ATOM 1568 N N . GLY A 1 200 ? -9.714 1.486 -5.439 1.00 84.25 200 GLY A N 1
ATOM 1569 C CA . GLY A 1 200 ? -9.005 0.838 -4.330 1.00 84.25 200 GLY A CA 1
ATOM 1570 C C . GLY A 1 200 ? -9.835 0.618 -3.061 1.00 84.25 200 GLY A C 1
ATOM 1571 O O . GLY A 1 200 ? -9.429 -0.163 -2.206 1.00 84.25 200 GLY A O 1
ATOM 1572 N N . TYR A 1 201 ? -10.962 1.319 -2.884 1.00 91.56 201 TYR A N 1
ATOM 1573 C CA . TYR A 1 201 ? -11.682 1.331 -1.596 1.00 91.56 201 TYR A CA 1
ATOM 1574 C C . TYR A 1 201 ? -13.207 1.219 -1.702 1.00 91.56 201 TYR A C 1
ATOM 1576 O O . TYR A 1 201 ? -13.859 0.933 -0.695 1.00 91.56 201 TYR A O 1
ATOM 1584 N N . LYS A 1 202 ? -13.805 1.463 -2.876 1.00 89.44 202 LYS A N 1
ATOM 1585 C CA . LYS A 1 202 ? -15.265 1.559 -3.043 1.00 89.44 202 LYS A CA 1
ATOM 1586 C C . LYS A 1 202 ? -15.969 0.269 -2.647 1.00 89.44 202 LYS A C 1
ATOM 1588 O O . LYS A 1 202 ? -16.969 0.326 -1.934 1.00 89.44 202 LYS A O 1
ATOM 1593 N N . ASP A 1 203 ? -15.435 -0.874 -3.059 1.00 88.88 203 ASP A N 1
ATOM 1594 C CA . ASP A 1 203 ? -16.080 -2.165 -2.834 1.00 88.88 203 ASP A CA 1
ATOM 1595 C C . ASP A 1 203 ? -16.081 -2.552 -1.356 1.00 88.88 203 ASP A C 1
ATOM 1597 O O . ASP A 1 203 ? -17.119 -2.956 -0.828 1.00 88.88 203 ASP A O 1
ATOM 1601 N N . LEU A 1 204 ? -14.973 -2.321 -0.645 1.00 94.31 204 LEU A N 1
ATOM 1602 C CA . LEU A 1 204 ? -14.918 -2.519 0.803 1.00 94.31 204 LEU A CA 1
ATOM 1603 C C . LEU A 1 204 ? -15.866 -1.563 1.536 1.00 94.31 204 LEU A C 1
ATOM 1605 O O . LEU A 1 204 ? -16.582 -1.983 2.446 1.00 94.31 204 LEU A O 1
ATOM 1609 N N . ILE A 1 205 ? -15.909 -0.289 1.134 1.00 92.94 205 ILE A N 1
ATOM 1610 C CA . ILE A 1 205 ? -16.809 0.713 1.722 1.00 92.94 205 ILE A CA 1
ATOM 1611 C C . ILE A 1 205 ? -18.275 0.289 1.548 1.00 92.94 205 ILE A C 1
ATOM 1613 O O . ILE A 1 205 ? -19.017 0.241 2.532 1.00 92.94 205 ILE A O 1
ATOM 1617 N N . LYS A 1 206 ? -18.679 -0.090 0.328 1.00 86.88 206 LYS A N 1
ATOM 1618 C CA . LYS A 1 206 ? -20.027 -0.597 0.023 1.00 86.88 206 LYS A CA 1
ATOM 1619 C C . LYS A 1 206 ? -20.363 -1.853 0.817 1.00 86.88 206 LYS A C 1
ATOM 1621 O O . LYS A 1 206 ? -21.495 -2.009 1.279 1.00 86.88 206 LYS A O 1
ATOM 1626 N N . TYR A 1 207 ? -19.398 -2.759 0.947 1.00 89.19 207 TYR A N 1
ATOM 1627 C CA . TYR A 1 207 ? -19.577 -4.008 1.667 1.00 89.19 207 TYR A CA 1
ATOM 1628 C C . TYR A 1 207 ? -19.822 -3.752 3.162 1.00 89.19 207 TYR A C 1
ATOM 1630 O O . TYR A 1 207 ? -20.812 -4.239 3.713 1.00 89.19 207 TYR A O 1
ATOM 1638 N N . LEU A 1 208 ? -18.985 -2.926 3.802 1.00 92.62 208 LEU A N 1
ATOM 1639 C CA . LEU A 1 208 ? -19.110 -2.576 5.222 1.00 92.62 208 LEU A CA 1
ATOM 1640 C C . LEU A 1 208 ? -20.382 -1.770 5.523 1.00 92.62 208 LEU A C 1
ATOM 1642 O O . LEU A 1 208 ? -20.974 -1.938 6.591 1.00 92.62 208 LEU A O 1
ATOM 1646 N N . ALA A 1 209 ? -20.854 -0.953 4.577 1.00 86.81 209 ALA A N 1
ATOM 1647 C CA . ALA A 1 209 ? -22.080 -0.162 4.717 1.00 86.81 209 ALA A CA 1
ATOM 1648 C C . ALA A 1 209 ? -23.356 -1.012 4.855 1.00 86.81 209 ALA A C 1
ATOM 1650 O O . ALA A 1 209 ? -24.419 -0.492 5.192 1.00 86.81 209 ALA A O 1
ATOM 1651 N N . ASN A 1 210 ? -23.280 -2.325 4.612 1.00 84.75 210 ASN A N 1
ATOM 1652 C CA . ASN A 1 210 ? -24.399 -3.234 4.859 1.00 84.75 210 ASN A CA 1
ATOM 1653 C C . ASN A 1 210 ? -24.609 -3.536 6.354 1.00 84.75 210 ASN A C 1
ATOM 1655 O O . ASN A 1 210 ? -25.708 -3.933 6.738 1.00 84.75 210 ASN A O 1
ATOM 1659 N N . SER A 1 211 ? -23.587 -3.357 7.197 1.00 84.25 211 SER A N 1
ATOM 1660 C CA . SER A 1 211 ? -23.635 -3.698 8.629 1.00 84.25 211 SER A CA 1
ATOM 1661 C C . SER A 1 211 ? -23.170 -2.583 9.567 1.00 84.25 211 SER A C 1
ATOM 1663 O O . SER A 1 211 ? -23.453 -2.645 10.765 1.00 84.25 211 SER A O 1
ATOM 1665 N N . HIS A 1 212 ? -22.470 -1.575 9.048 1.00 89.00 212 HIS A N 1
ATOM 1666 C CA . HIS A 1 212 ? -21.892 -0.485 9.825 1.00 89.00 212 HIS A CA 1
ATOM 1667 C C . HIS A 1 212 ? -22.275 0.868 9.237 1.00 89.00 212 HIS A C 1
ATOM 1669 O O . HIS A 1 212 ? -22.426 1.024 8.028 1.00 89.00 212 HIS A O 1
ATOM 1675 N N . THR A 1 213 ? -22.297 1.888 10.091 1.00 91.19 213 THR A N 1
ATOM 1676 C CA . THR A 1 213 ? -22.137 3.267 9.627 1.00 91.19 213 THR A CA 1
ATOM 1677 C C . THR A 1 213 ? -20.674 3.474 9.239 1.00 91.19 213 THR A C 1
ATOM 1679 O O . THR A 1 213 ? -19.794 3.469 10.101 1.00 91.19 213 THR A O 1
ATOM 1682 N N . VAL A 1 214 ? -20.407 3.615 7.941 1.00 91.88 214 VAL A N 1
ATOM 1683 C CA . VAL A 1 214 ? -19.047 3.769 7.405 1.00 91.88 214 VAL A CA 1
ATOM 1684 C C . VAL A 1 214 ? -18.710 5.247 7.237 1.00 91.88 214 VAL A C 1
ATOM 1686 O O . VAL A 1 214 ? -19.490 6.006 6.661 1.00 91.88 214 VAL A O 1
ATOM 1689 N N . LYS A 1 215 ? -17.521 5.648 7.694 1.00 94.69 215 LYS A N 1
ATOM 1690 C CA . LYS A 1 215 ? -16.937 6.965 7.419 1.00 94.69 215 LYS A CA 1
ATOM 1691 C C . LYS A 1 215 ? -15.571 6.805 6.755 1.00 94.69 215 LYS A C 1
ATOM 1693 O O . LYS A 1 215 ? -14.588 6.496 7.435 1.00 94.69 215 LYS A O 1
ATOM 1698 N N . PRO A 1 216 ? -15.485 7.011 5.432 1.00 95.38 216 PRO A N 1
ATOM 1699 C CA . PRO A 1 216 ? -14.200 7.173 4.774 1.00 95.38 216 PRO A CA 1
ATOM 1700 C C . PRO A 1 216 ? -13.470 8.393 5.348 1.00 95.38 216 PRO A C 1
ATOM 1702 O O . PRO A 1 216 ? -14.089 9.429 5.592 1.00 95.38 216 PRO A O 1
ATOM 1705 N N . PHE A 1 217 ? -12.160 8.282 5.570 1.00 96.94 217 PHE A N 1
ATOM 1706 C CA . PHE A 1 217 ? -11.342 9.376 6.101 1.00 96.94 217 PHE A CA 1
ATOM 1707 C C . PHE A 1 217 ? -10.202 9.716 5.127 1.00 96.94 217 PHE A C 1
ATOM 1709 O O . PHE A 1 217 ? -9.055 9.328 5.354 1.00 96.94 217 PHE A O 1
ATOM 1716 N N . PRO A 1 218 ? -10.498 10.404 4.009 1.00 95.75 218 PRO A N 1
ATOM 1717 C CA . PRO A 1 218 ? -9.474 10.840 3.071 1.00 95.75 218 PRO A CA 1
ATOM 1718 C C . PRO A 1 218 ? -8.606 11.935 3.690 1.00 95.75 218 PRO A C 1
ATOM 1720 O O . PRO A 1 218 ? -9.076 12.799 4.440 1.00 95.75 218 PRO A O 1
ATOM 1723 N N . TYR A 1 219 ? -7.319 11.929 3.367 1.00 96.75 219 TYR A N 1
ATOM 1724 C CA . TYR A 1 219 ? -6.368 12.878 3.928 1.00 96.75 219 TYR A CA 1
ATOM 1725 C C . TYR A 1 219 ? -5.266 13.268 2.944 1.00 96.75 219 TYR A C 1
ATOM 1727 O O . TYR A 1 219 ? -4.992 12.570 1.967 1.00 96.75 219 TYR A O 1
ATOM 1735 N N . ASP A 1 220 ? -4.645 14.423 3.196 1.00 96.19 220 ASP A N 1
ATOM 1736 C CA . ASP A 1 220 ? -3.542 14.919 2.381 1.00 96.19 220 ASP A CA 1
ATOM 1737 C C . ASP A 1 220 ? -2.269 14.144 2.720 1.00 96.19 220 ASP A C 1
ATOM 1739 O O . ASP A 1 220 ? -1.526 14.485 3.636 1.00 96.19 220 ASP A O 1
ATOM 1743 N N . TRP A 1 221 ? -2.034 13.071 1.971 1.00 94.56 221 TRP A N 1
ATOM 1744 C CA . TRP A 1 221 ? -0.923 12.136 2.157 1.00 94.56 221 TRP A CA 1
ATOM 1745 C C . TRP A 1 221 ? 0.470 12.766 1.989 1.00 94.56 221 TRP A C 1
ATOM 1747 O O . TRP A 1 221 ? 1.472 12.093 2.214 1.00 94.56 221 TRP A O 1
ATOM 1757 N N . ARG A 1 222 ? 0.558 14.045 1.606 1.00 95.56 222 ARG A N 1
ATOM 1758 C CA . ARG A 1 222 ? 1.818 14.799 1.543 1.00 95.56 222 ARG A CA 1
ATOM 1759 C C . ARG A 1 222 ? 2.247 15.331 2.913 1.00 95.56 222 ARG A C 1
ATOM 1761 O O . ARG A 1 222 ? 3.425 15.630 3.104 1.00 95.56 222 ARG A O 1
ATOM 1768 N N . LYS A 1 223 ? 1.293 15.502 3.832 1.00 96.25 223 LYS A N 1
ATOM 1769 C CA . LYS A 1 223 ? 1.489 16.100 5.158 1.00 96.25 223 LYS A CA 1
ATOM 1770 C C . LYS A 1 223 ? 2.148 15.135 6.136 1.00 96.25 223 LYS A C 1
ATOM 1772 O O . LYS A 1 223 ? 2.122 13.923 5.945 1.00 96.25 223 LYS A O 1
ATOM 1777 N N . SER A 1 224 ? 2.722 15.700 7.196 1.00 96.88 224 SER A N 1
ATOM 1778 C CA . SER A 1 224 ? 3.309 14.946 8.305 1.00 96.88 224 SER A CA 1
ATOM 1779 C C . SER A 1 224 ? 2.259 14.072 8.996 1.00 96.88 224 SER A C 1
ATOM 1781 O O . SER A 1 224 ? 1.141 14.522 9.249 1.00 96.88 224 SER A O 1
ATOM 1783 N N . LEU A 1 225 ? 2.636 12.852 9.381 1.00 97.94 225 LEU A N 1
ATOM 1784 C CA . LEU A 1 225 ? 1.795 11.932 10.144 1.00 97.94 225 LEU A CA 1
ATOM 1785 C C . LEU A 1 225 ? 1.325 12.532 11.471 1.00 97.94 225 LEU A C 1
ATOM 1787 O O . LEU A 1 225 ? 0.249 12.162 11.920 1.00 97.94 225 LEU A O 1
ATOM 1791 N N . ILE A 1 226 ? 2.075 13.463 12.076 1.00 97.62 226 ILE A N 1
ATOM 1792 C CA . ILE A 1 226 ? 1.634 14.178 13.287 1.00 97.62 226 ILE A CA 1
ATOM 1793 C C . ILE A 1 226 ? 0.372 15.006 12.997 1.00 97.62 226 ILE A C 1
ATOM 1795 O O . ILE A 1 226 ? -0.631 14.861 13.687 1.00 97.62 226 ILE A O 1
ATOM 1799 N N . GLU A 1 227 ? 0.394 15.816 11.932 1.00 97.00 227 GLU A N 1
ATOM 1800 C CA . GLU A 1 227 ? -0.746 16.653 11.518 1.00 97.00 227 GLU A CA 1
ATOM 1801 C C . GLU A 1 227 ? -1.959 15.782 11.161 1.00 97.00 227 GLU A C 1
ATOM 1803 O O . GLU A 1 227 ? -3.092 16.063 11.557 1.00 97.00 227 GLU A O 1
ATOM 1808 N N . LEU A 1 228 ? -1.716 14.685 10.441 1.00 97.88 228 LEU A N 1
ATOM 1809 C CA . LEU A 1 228 ? -2.761 13.740 10.059 1.00 97.88 228 LEU A CA 1
ATOM 1810 C C . LEU A 1 228 ? -3.360 13.017 11.273 1.00 97.88 228 LEU A C 1
ATOM 1812 O O . LEU A 1 228 ? -4.577 12.833 11.335 1.00 97.88 228 LEU A O 1
ATOM 1816 N N . ALA A 1 229 ? -2.522 12.626 12.233 1.00 98.31 229 ALA A N 1
ATOM 1817 C CA . ALA A 1 229 ? -2.933 11.966 13.464 1.00 98.31 229 ALA A CA 1
ATOM 1818 C C . ALA A 1 229 ? -3.765 12.886 14.357 1.00 98.31 229 ALA A C 1
ATOM 1820 O O . ALA A 1 229 ? -4.782 12.441 14.883 1.00 98.31 229 ALA A O 1
ATOM 1821 N N . ASP A 1 230 ? -3.384 14.158 14.490 1.00 98.12 230 ASP A N 1
ATOM 1822 C CA . ASP A 1 230 ? -4.152 15.137 15.261 1.00 98.12 230 ASP A CA 1
ATOM 1823 C C . ASP A 1 230 ? -5.527 15.388 14.637 1.00 98.12 230 ASP A C 1
ATOM 1825 O O . ASP A 1 230 ? -6.538 15.356 15.340 1.00 98.12 230 ASP A O 1
ATOM 1829 N N . ARG A 1 231 ? -5.598 15.529 13.307 1.00 97.69 231 ARG A N 1
ATOM 1830 C CA . ARG A 1 231 ? -6.880 15.654 12.601 1.00 97.69 231 ARG A CA 1
ATOM 1831 C C . ARG A 1 231 ? -7.756 14.410 12.785 1.00 97.69 231 ARG A C 1
ATOM 1833 O O . ARG A 1 231 ? -8.963 14.528 12.982 1.00 97.69 231 ARG A O 1
ATOM 1840 N N . PHE A 1 232 ? -7.171 13.214 12.703 1.00 98.62 232 PHE A N 1
ATOM 1841 C CA . PHE A 1 232 ? -7.911 11.971 12.927 1.00 98.62 232 PHE A CA 1
ATOM 1842 C C . PHE A 1 232 ? -8.380 11.837 14.381 1.00 98.62 232 PHE A C 1
ATOM 1844 O O . PHE A 1 232 ? -9.515 11.431 14.615 1.00 98.62 232 PHE A O 1
ATOM 1851 N N . ARG A 1 233 ? -7.548 12.233 15.353 1.00 98.50 233 ARG A N 1
ATOM 1852 C CA . ARG A 1 233 ? -7.881 12.242 16.783 1.00 98.50 233 ARG A CA 1
ATOM 1853 C C . ARG A 1 233 ? -9.144 13.045 17.065 1.00 98.50 233 ARG A C 1
ATOM 1855 O O . ARG A 1 233 ? -10.008 12.557 17.785 1.00 98.50 233 ARG A O 1
ATOM 1862 N N . GLU A 1 234 ? -9.232 14.263 16.532 1.00 98.19 234 GLU A N 1
ATOM 1863 C CA . GLU A 1 234 ? -10.373 15.163 16.752 1.00 98.19 234 GLU A CA 1
ATOM 1864 C C . GLU A 1 234 ? -11.675 14.542 16.247 1.00 98.19 234 GLU A C 1
ATOM 1866 O O . GLU A 1 234 ? -12.666 14.473 16.977 1.00 98.19 234 GLU A O 1
ATOM 1871 N N . ASP A 1 235 ? -11.637 14.010 15.027 1.00 97.88 235 ASP A N 1
ATOM 1872 C CA . ASP A 1 235 ? -12.787 13.376 14.393 1.00 97.88 235 ASP A CA 1
ATOM 1873 C C . ASP A 1 235 ? -13.204 12.074 15.104 1.00 97.88 235 ASP A C 1
ATOM 1875 O O . ASP A 1 235 ? -14.395 11.810 15.313 1.00 97.88 235 ASP A O 1
ATOM 1879 N N . LEU A 1 236 ? -12.219 11.276 15.532 1.00 98.56 236 LEU A N 1
ATOM 1880 C CA . LEU A 1 236 ? -12.441 10.055 16.298 1.00 98.56 236 LEU A CA 1
ATOM 1881 C C . LEU A 1 236 ? -13.036 10.366 17.673 1.00 98.56 236 LEU A C 1
ATOM 1883 O O . LEU A 1 236 ? -13.948 9.671 18.110 1.00 98.56 236 LEU A O 1
ATOM 1887 N N . GLU A 1 237 ? -12.556 11.403 18.358 1.00 98.25 237 GLU A N 1
ATOM 1888 C CA . GLU A 1 237 ? -13.049 11.788 19.680 1.00 98.25 237 GLU A CA 1
ATOM 1889 C C . GLU A 1 237 ? -14.530 12.194 19.641 1.00 98.25 237 GLU A C 1
ATOM 1891 O O . GLU A 1 237 ? -15.310 11.773 20.503 1.00 98.25 237 GLU A O 1
ATOM 1896 N N . GLU A 1 238 ? -14.933 12.982 18.641 1.00 97.38 238 GLU A N 1
ATOM 1897 C CA . GLU A 1 238 ? -16.338 13.337 18.416 1.00 97.38 238 GLU A CA 1
ATOM 1898 C C . GLU A 1 238 ? -17.188 12.091 18.134 1.00 97.38 238 GLU A C 1
ATOM 1900 O O . GLU A 1 238 ? -18.242 11.889 18.744 1.00 97.38 238 GLU A O 1
ATOM 1905 N N . THR A 1 239 ? -16.692 11.202 17.276 1.00 97.56 239 THR A N 1
ATOM 1906 C CA . THR A 1 239 ? -17.406 9.976 16.907 1.00 97.56 239 THR A CA 1
ATOM 1907 C C . THR A 1 239 ? -17.546 9.014 18.082 1.00 97.56 239 THR A C 1
ATOM 1909 O O . THR A 1 239 ? -18.624 8.462 18.295 1.00 97.56 239 THR A O 1
ATOM 1912 N N . VAL A 1 240 ? -16.503 8.843 18.897 1.00 97.94 240 VAL A N 1
ATOM 1913 C CA . VAL A 1 240 ? -16.555 8.025 20.117 1.00 97.94 240 VAL A CA 1
ATOM 1914 C C . VAL A 1 240 ? -17.600 8.580 21.084 1.00 97.94 240 VAL A C 1
ATOM 1916 O O . VAL A 1 240 ? -18.427 7.812 21.568 1.00 97.94 240 VAL A O 1
ATOM 1919 N N . LYS A 1 241 ? -17.644 9.904 21.306 1.00 96.69 241 LYS A N 1
ATOM 1920 C CA . LYS A 1 241 ? -18.686 10.546 22.133 1.00 96.69 241 LYS A CA 1
ATOM 1921 C C . LYS A 1 241 ? -20.095 10.240 21.610 1.00 96.69 241 LYS A C 1
ATOM 1923 O O . LYS A 1 241 ? -20.979 9.910 22.400 1.00 96.69 241 LYS A O 1
ATOM 1928 N N . ALA A 1 242 ? -20.305 10.333 20.297 1.00 94.25 242 ALA A N 1
ATOM 1929 C CA . ALA A 1 242 ? -21.603 10.076 19.678 1.00 94.25 242 ALA A CA 1
ATOM 1930 C C . ALA A 1 242 ? -22.024 8.597 19.771 1.00 94.25 242 ALA A C 1
ATOM 1932 O O . ALA A 1 242 ? -23.176 8.303 20.087 1.00 94.25 242 ALA A O 1
ATOM 1933 N N . GLN A 1 243 ? -21.100 7.663 19.530 1.00 94.62 243 GLN A N 1
ATOM 1934 C CA . GLN A 1 243 ? -21.388 6.225 19.550 1.00 94.62 243 GLN A CA 1
ATOM 1935 C C . GLN A 1 243 ? -21.558 5.669 20.969 1.00 94.62 243 GLN A C 1
ATOM 1937 O O . GLN A 1 243 ? -22.401 4.798 21.189 1.00 94.62 243 GLN A O 1
ATOM 1942 N N . GLU A 1 244 ? -20.847 6.222 21.957 1.00 94.81 244 GLU A N 1
ATOM 1943 C CA . GLU A 1 244 ? -21.069 5.913 23.374 1.00 94.81 244 GLU A CA 1
ATOM 1944 C C . GLU A 1 244 ? -22.507 6.227 23.810 1.00 94.81 244 GLU A C 1
ATOM 1946 O O . GLU A 1 244 ? -23.107 5.437 24.539 1.00 94.81 244 GLU A O 1
ATOM 1951 N N . ALA A 1 245 ? -23.092 7.331 23.329 1.00 92.25 245 ALA A N 1
ATOM 1952 C CA . ALA A 1 245 ? -24.457 7.733 23.678 1.00 92.25 245 ALA A CA 1
ATOM 1953 C C . ALA A 1 245 ? -25.532 6.742 23.194 1.00 92.25 245 ALA A C 1
ATOM 1955 O O . ALA A 1 245 ? -26.617 6.677 23.772 1.00 92.25 245 ALA A O 1
ATOM 1956 N N . VAL A 1 246 ? -25.231 5.958 22.155 1.00 92.81 246 VAL A N 1
ATOM 1957 C CA . VAL A 1 246 ? -26.127 4.938 21.581 1.00 92.81 246 VAL A CA 1
ATOM 1958 C C . VAL A 1 246 ? -25.650 3.504 21.842 1.00 92.81 246 VAL A C 1
ATOM 1960 O O . VAL A 1 246 ? -26.233 2.558 21.312 1.00 92.81 246 VAL A O 1
ATOM 1963 N N . GLY A 1 247 ? -24.605 3.330 22.661 1.00 93.62 247 GLY A N 1
ATOM 1964 C CA . GLY A 1 247 ? -24.075 2.025 23.060 1.00 93.62 247 GLY A CA 1
ATOM 1965 C C . GLY A 1 247 ? -23.482 1.202 21.912 1.00 93.62 247 GLY A C 1
ATOM 1966 O O . GLY A 1 247 ? -23.588 -0.021 21.936 1.00 93.62 247 GLY A O 1
ATOM 1967 N N . GLN A 1 248 ? -22.902 1.850 20.897 1.00 95.12 248 GLN A N 1
ATOM 1968 C CA . GLN A 1 248 ? -22.314 1.182 19.731 1.00 95.12 248 GLN A CA 1
ATOM 1969 C C . GLN A 1 248 ? -20.778 1.288 19.720 1.00 95.12 248 GLN A C 1
ATOM 1971 O O . GLN A 1 248 ? -20.222 2.284 20.189 1.00 95.12 248 GLN A O 1
ATOM 1976 N N . PRO A 1 249 ? -20.053 0.284 19.185 1.00 97.31 249 PRO A N 1
ATOM 1977 C CA . PRO A 1 249 ? -18.604 0.359 19.047 1.00 97.31 249 PRO A CA 1
ATOM 1978 C C . PRO A 1 249 ? -18.180 1.270 17.895 1.00 97.31 249 PRO A C 1
ATOM 1980 O O . PRO A 1 249 ? -18.786 1.258 16.824 1.00 97.31 249 PRO A O 1
ATOM 1983 N N . VAL A 1 250 ? -17.038 1.935 18.077 1.00 98.44 250 VAL A N 1
ATOM 1984 C CA . VAL A 1 250 ? -16.240 2.493 16.978 1.00 98.44 250 VAL A CA 1
ATOM 1985 C C . VAL A 1 250 ? -15.163 1.486 16.587 1.00 98.44 250 VAL A C 1
ATOM 1987 O O . VAL A 1 250 ? -14.547 0.850 17.445 1.00 98.44 250 VAL A O 1
ATOM 1990 N N . ARG A 1 251 ? -14.939 1.322 15.286 1.00 98.50 251 ARG A N 1
ATOM 1991 C CA . ARG A 1 251 ? -13.931 0.433 14.704 1.00 98.50 251 ARG A CA 1
ATOM 1992 C C . ARG A 1 251 ? -13.142 1.165 13.625 1.00 98.50 251 ARG A C 1
ATOM 1994 O O . ARG A 1 251 ? -13.609 2.158 13.074 1.00 98.50 251 ARG A O 1
ATOM 2001 N N . ILE A 1 252 ? -11.949 0.673 13.324 1.00 98.88 252 ILE A N 1
ATOM 2002 C CA . ILE A 1 252 ? -11.039 1.286 12.359 1.00 98.88 252 ILE A CA 1
ATOM 2003 C C . ILE A 1 252 ? -10.497 0.197 11.435 1.00 98.88 252 ILE A C 1
ATOM 2005 O O . ILE A 1 252 ? -9.976 -0.809 11.910 1.00 98.88 252 ILE A O 1
ATOM 2009 N N . VAL A 1 253 ? -10.596 0.414 10.128 1.00 98.81 253 VAL A N 1
ATOM 2010 C CA . VAL A 1 253 ? -9.847 -0.308 9.097 1.00 98.81 253 VAL A CA 1
ATOM 2011 C C . VAL A 1 253 ? -8.921 0.702 8.445 1.00 98.81 253 VAL A C 1
ATOM 2013 O O . VAL A 1 253 ? -9.381 1.710 7.910 1.00 98.81 253 VAL A O 1
ATOM 2016 N N . ALA A 1 254 ? -7.619 0.462 8.508 1.00 98.69 254 ALA A N 1
ATOM 2017 C CA . ALA A 1 254 ? -6.647 1.371 7.931 1.00 98.69 254 ALA A CA 1
ATOM 2018 C C . ALA A 1 254 ? -5.679 0.621 7.027 1.00 98.69 254 ALA A C 1
ATOM 2020 O O . ALA A 1 254 ? -5.064 -0.365 7.435 1.00 98.69 254 ALA A O 1
ATOM 2021 N N . HIS A 1 255 ? -5.548 1.109 5.802 1.00 98.50 255 HIS A N 1
ATOM 2022 C CA . HIS A 1 255 ? -4.660 0.548 4.802 1.00 98.50 255 HIS A CA 1
ATOM 2023 C C . HIS A 1 255 ? -3.319 1.282 4.800 1.00 98.50 255 HIS A C 1
ATOM 2025 O O . HIS A 1 255 ? -3.284 2.512 4.806 1.00 98.50 255 HIS A O 1
ATOM 2031 N N . SER A 1 256 ? -2.211 0.536 4.774 1.00 97.12 256 SER A N 1
ATOM 2032 C CA . SER A 1 256 ? -0.860 1.067 4.585 1.00 97.12 256 SER A CA 1
ATOM 2033 C C . SER A 1 256 ? -0.557 2.220 5.562 1.00 97.12 256 SER A C 1
ATOM 2035 O O . SER A 1 256 ? -0.722 2.052 6.776 1.00 97.12 256 SER A O 1
ATOM 2037 N N . MET A 1 257 ? -0.155 3.396 5.063 1.00 97.88 257 MET A N 1
ATOM 2038 C CA . MET A 1 257 ? 0.100 4.611 5.851 1.00 97.88 257 MET A CA 1
ATOM 2039 C C . MET A 1 257 ? -1.085 5.069 6.707 1.00 97.88 257 MET A C 1
ATOM 2041 O O . MET A 1 257 ? -0.857 5.644 7.769 1.00 97.88 257 MET A O 1
ATOM 2045 N N . GLY A 1 258 ? -2.330 4.773 6.326 1.00 98.38 258 GLY A N 1
ATOM 2046 C CA . GLY A 1 258 ? -3.492 5.069 7.161 1.00 98.38 258 GLY A CA 1
ATOM 2047 C C . GLY A 1 258 ? -3.381 4.409 8.537 1.00 98.38 258 GLY A C 1
ATOM 2048 O O . GLY A 1 258 ? -3.767 4.997 9.543 1.00 98.38 258 GLY A O 1
ATOM 2049 N N . GLY A 1 259 ? -2.781 3.215 8.617 1.00 98.50 259 GLY A N 1
ATOM 2050 C CA . GLY A 1 259 ? -2.518 2.560 9.899 1.00 98.50 259 GLY A CA 1
ATOM 2051 C C . GLY A 1 259 ? -1.467 3.288 10.736 1.00 98.50 259 GLY A C 1
ATOM 2052 O O . GLY A 1 259 ? -1.589 3.345 11.958 1.00 98.50 259 GLY A O 1
ATOM 2053 N N . LEU A 1 260 ? -0.480 3.921 10.095 1.00 98.62 260 LEU A N 1
ATOM 2054 C CA . LEU A 1 260 ? 0.504 4.753 10.788 1.00 98.62 260 LEU A CA 1
ATOM 2055 C C . LEU A 1 260 ? -0.108 6.040 11.334 1.00 98.62 260 LEU A C 1
ATOM 2057 O O . LEU A 1 260 ? 0.274 6.447 12.424 1.00 98.62 260 LEU A O 1
ATOM 2061 N N . VAL A 1 261 ? -1.090 6.640 10.652 1.00 98.69 261 VAL A N 1
ATOM 2062 C CA . VAL A 1 261 ? -1.842 7.795 11.181 1.00 98.69 261 VAL A CA 1
ATOM 2063 C C . VAL A 1 261 ? -2.488 7.440 12.525 1.00 98.69 261 VAL A C 1
ATOM 2065 O O . VAL A 1 261 ? -2.331 8.167 13.507 1.00 98.69 261 VAL A O 1
ATOM 2068 N N . VAL A 1 262 ? -3.141 6.276 12.607 1.00 98.69 262 VAL A N 1
ATOM 2069 C CA . VAL A 1 262 ? -3.746 5.778 13.855 1.00 98.69 262 VAL A CA 1
ATOM 2070 C C . VAL A 1 262 ? -2.674 5.496 14.910 1.00 98.69 262 VAL A C 1
ATOM 2072 O O . VAL A 1 262 ? -2.828 5.878 16.067 1.00 98.69 262 VAL A O 1
ATOM 2075 N N . ARG A 1 263 ? -1.555 4.865 14.536 1.00 98.25 263 ARG A N 1
ATOM 2076 C CA . ARG A 1 263 ? -0.476 4.568 15.490 1.00 98.25 263 ARG A CA 1
ATOM 2077 C C . ARG A 1 263 ? 0.227 5.818 16.010 1.00 98.25 263 ARG A C 1
ATOM 2079 O O . ARG A 1 263 ? 0.526 5.875 17.200 1.00 98.25 263 ARG A O 1
ATOM 2086 N N . VAL A 1 264 ? 0.464 6.826 15.175 1.00 98.25 264 VAL A N 1
ATOM 2087 C CA . VAL A 1 264 ? 1.011 8.116 15.619 1.00 98.25 264 VAL A CA 1
ATOM 2088 C C . VAL A 1 264 ? 0.040 8.800 16.572 1.00 98.25 264 VAL A C 1
ATOM 2090 O O . VAL A 1 264 ? 0.470 9.261 17.626 1.00 98.25 264 VAL A O 1
ATOM 2093 N N . MET A 1 265 ? -1.265 8.787 16.273 1.00 98.06 265 MET A N 1
ATOM 2094 C CA . MET A 1 265 ? -2.284 9.291 17.199 1.00 98.06 265 MET A CA 1
ATOM 2095 C C . MET A 1 265 ? -2.151 8.602 18.560 1.00 98.06 265 MET A C 1
ATOM 2097 O O . MET A 1 265 ? -2.044 9.267 19.582 1.00 98.06 265 MET A O 1
ATOM 2101 N N . MET A 1 266 ? -2.075 7.273 18.586 1.00 97.69 266 MET A N 1
ATOM 2102 C CA . MET A 1 266 ? -1.933 6.503 19.827 1.00 97.69 266 MET A CA 1
ATOM 2103 C C . MET A 1 266 ? -0.612 6.734 20.572 1.00 97.69 266 MET A C 1
ATOM 2105 O O . MET A 1 266 ? -0.484 6.344 21.733 1.00 97.69 266 MET A O 1
ATOM 2109 N N . ALA A 1 267 ? 0.384 7.338 19.931 1.00 96.31 267 ALA A N 1
ATOM 2110 C CA . ALA A 1 267 ? 1.652 7.657 20.567 1.00 96.31 267 ALA A CA 1
ATOM 2111 C C . ALA A 1 267 ? 1.584 8.956 21.394 1.00 96.31 267 ALA A C 1
ATOM 2113 O O . ALA A 1 267 ? 2.379 9.123 22.322 1.00 96.31 267 ALA A O 1
ATOM 2114 N N . THR A 1 268 ? 0.632 9.852 21.104 1.00 94.56 268 THR A N 1
ATOM 2115 C CA . THR A 1 268 ? 0.453 11.120 21.829 1.00 94.56 268 THR A CA 1
ATOM 2116 C C . THR A 1 268 ? -0.399 10.942 23.087 1.00 94.56 268 THR A C 1
ATOM 2118 O O . THR A 1 268 ? -1.214 10.028 23.183 1.00 94.56 268 THR A O 1
ATOM 2121 N N . GLU A 1 269 ? -0.231 11.826 24.073 1.00 93.75 269 GLU A N 1
ATOM 2122 C CA . GLU A 1 269 ? -0.979 11.751 25.338 1.00 93.75 269 GLU A CA 1
ATOM 2123 C C . GLU A 1 269 ? -2.496 11.893 25.131 1.00 93.75 269 GLU A C 1
ATOM 2125 O O . GLU A 1 269 ? -3.283 11.113 25.663 1.00 93.75 269 GLU A O 1
ATOM 2130 N N . GLU A 1 270 ? -2.925 12.847 24.303 1.00 95.75 270 GLU A N 1
ATOM 2131 C CA . GLU A 1 270 ? -4.348 13.041 24.009 1.00 95.75 270 GLU A CA 1
ATOM 2132 C C . GLU A 1 270 ? -4.920 11.903 23.158 1.00 95.75 270 GLU A C 1
ATOM 2134 O O . GLU A 1 270 ? -6.041 11.451 23.395 1.00 95.75 270 GLU A O 1
ATOM 2139 N N . GLY A 1 271 ? -4.151 11.378 22.200 1.00 96.62 271 GLY A N 1
ATOM 2140 C CA . GLY A 1 271 ? -4.598 10.246 21.396 1.00 96.62 271 GLY A CA 1
ATOM 2141 C C . GLY A 1 271 ? -4.715 8.945 22.192 1.00 96.62 271 GLY A C 1
ATOM 2142 O O . GLY A 1 271 ? -5.657 8.186 21.959 1.00 96.62 271 GLY A O 1
ATOM 2143 N N . LYS A 1 272 ? -3.856 8.718 23.200 1.00 96.25 272 LYS A N 1
ATOM 2144 C CA . LYS A 1 272 ? -4.015 7.606 24.158 1.00 96.25 272 LYS A CA 1
ATOM 2145 C C . LYS A 1 272 ? -5.344 7.682 24.898 1.00 96.25 272 LYS A C 1
ATOM 2147 O O . LYS A 1 272 ? -6.053 6.683 24.951 1.00 96.25 272 LYS A O 1
ATOM 2152 N N . LYS A 1 273 ? -5.735 8.862 25.389 1.00 97.75 273 LYS A N 1
ATOM 2153 C CA . LYS A 1 273 ? -7.027 9.052 26.077 1.00 97.75 273 LYS A CA 1
ATOM 2154 C C . LYS A 1 273 ? -8.213 8.730 25.167 1.00 97.75 273 LYS A C 1
ATOM 2156 O O . LYS A 1 273 ? -9.170 8.091 25.608 1.00 97.75 273 LYS A O 1
ATOM 2161 N N . VAL A 1 274 ? -8.160 9.152 23.899 1.00 98.12 274 VAL A N 1
ATOM 2162 C CA . VAL A 1 274 ? -9.208 8.842 22.907 1.00 98.12 274 VAL A CA 1
ATOM 2163 C C . VAL A 1 274 ? -9.259 7.340 22.619 1.00 98.12 274 VAL A C 1
ATOM 2165 O O . VAL A 1 274 ? -10.345 6.758 22.624 1.00 98.12 274 VAL A O 1
ATOM 2168 N N . TRP A 1 275 ? -8.103 6.697 22.437 1.00 97.94 275 TRP A N 1
ATOM 2169 C CA . TRP A 1 275 ? -8.005 5.251 22.237 1.00 97.94 275 TRP A CA 1
ATOM 2170 C C . TRP A 1 275 ? -8.553 4.462 23.432 1.00 97.94 275 TRP A C 1
ATOM 2172 O O . TRP A 1 275 ? -9.420 3.608 23.269 1.00 97.94 275 TRP A O 1
ATOM 2182 N N . GLU A 1 276 ? -8.117 4.782 24.650 1.00 97.50 276 GLU A N 1
ATOM 2183 C CA . GLU A 1 276 ? -8.598 4.138 25.876 1.00 97.50 276 GLU A CA 1
ATOM 2184 C C . GLU A 1 276 ? -10.111 4.281 26.033 1.00 97.50 276 GLU A C 1
ATOM 2186 O O . GLU A 1 276 ? -10.795 3.317 26.381 1.00 97.50 276 GLU A O 1
ATOM 2191 N N . ARG A 1 277 ? -10.648 5.471 25.735 1.00 97.88 277 ARG A N 1
ATOM 2192 C CA . ARG A 1 277 ? -12.087 5.732 25.749 1.00 97.88 277 ARG A CA 1
ATOM 2193 C C . ARG A 1 277 ? -12.825 4.859 24.733 1.00 97.88 277 ARG A C 1
ATOM 2195 O O . ARG A 1 277 ? -13.762 4.168 25.122 1.00 97.88 277 ARG A O 1
ATOM 2202 N N . MET A 1 278 ? -12.365 4.821 23.481 1.00 98.00 278 MET A N 1
ATOM 2203 C CA . MET A 1 278 ? -12.898 3.935 22.438 1.00 98.00 278 MET A CA 1
ATOM 2204 C C . MET A 1 278 ? -12.894 2.466 22.899 1.00 98.00 278 MET A C 1
ATOM 2206 O O . MET A 1 278 ? -13.895 1.762 22.762 1.00 98.00 278 MET A O 1
ATOM 2210 N N . CYS A 1 279 ? -11.796 2.010 23.506 1.00 97.75 279 CYS A N 1
ATOM 2211 C CA . CYS A 1 279 ? -11.600 0.628 23.943 1.00 97.75 279 CYS A CA 1
ATOM 2212 C C . CYS A 1 279 ? -12.418 0.202 25.170 1.00 97.75 279 CYS A C 1
ATOM 2214 O O . CYS A 1 279 ? -12.479 -1.004 25.443 1.00 97.75 279 CYS A O 1
ATOM 2216 N N . ARG A 1 280 ? -13.088 1.132 25.872 1.00 96.81 280 ARG A N 1
ATOM 2217 C CA . ARG A 1 280 ? -14.073 0.797 26.922 1.00 96.81 280 ARG A CA 1
ATOM 2218 C C . ARG A 1 280 ? -15.213 -0.046 26.369 1.00 96.81 280 ARG A C 1
ATOM 2220 O O . ARG A 1 280 ? -15.736 -0.903 27.079 1.00 96.81 280 ARG A O 1
ATOM 2227 N N . HIS A 1 281 ? -15.577 0.161 25.103 1.00 97.12 281 HIS A N 1
ATOM 2228 C CA . HIS A 1 281 ? -16.522 -0.714 24.434 1.00 97.12 281 HIS A CA 1
ATOM 2229 C C . HIS A 1 281 ? -15.810 -2.008 23.983 1.00 97.12 281 HIS A C 1
ATOM 2231 O O . HIS A 1 281 ? -14.849 -1.948 23.210 1.00 97.12 281 HIS A O 1
ATOM 2237 N N . PRO A 1 282 ? -16.278 -3.209 24.376 1.00 94.81 282 PRO A N 1
ATOM 2238 C CA . PRO A 1 282 ? -15.581 -4.469 24.082 1.00 94.81 282 PRO A CA 1
ATOM 2239 C C . PRO A 1 282 ? -15.482 -4.778 22.580 1.00 94.81 282 PRO A C 1
ATOM 2241 O O . PRO A 1 282 ? -14.568 -5.482 22.147 1.00 94.81 282 PRO A O 1
ATOM 2244 N N . GLY A 1 283 ? -16.409 -4.234 21.785 1.00 96.00 283 GLY A N 1
ATOM 2245 C CA . GLY A 1 283 ? -16.442 -4.350 20.323 1.00 96.00 283 GLY A CA 1
ATOM 2246 C C . GLY A 1 283 ? -15.519 -3.395 19.552 1.00 96.00 283 GLY A C 1
ATOM 2247 O O . GLY A 1 283 ? -15.532 -3.447 18.322 1.00 96.00 283 GLY A O 1
ATOM 2248 N N . ALA A 1 284 ? -14.758 -2.524 20.228 1.00 97.88 284 ALA A N 1
ATOM 2249 C CA . ALA A 1 284 ? -13.804 -1.627 19.575 1.00 97.88 284 ALA A CA 1
ATOM 2250 C C . ALA A 1 284 ? -12.657 -2.409 18.927 1.00 97.88 284 ALA A C 1
ATOM 2252 O O . ALA A 1 284 ? -12.120 -3.333 19.542 1.00 97.88 284 ALA A O 1
ATOM 2253 N N . ARG A 1 285 ? -12.277 -2.070 17.693 1.00 97.88 285 ARG A N 1
ATOM 2254 C CA . ARG A 1 285 ? -11.241 -2.794 16.937 1.00 97.88 285 ARG A CA 1
ATOM 2255 C C . ARG A 1 285 ? -10.471 -1.870 16.005 1.00 97.88 285 ARG A C 1
ATOM 2257 O O . ARG A 1 285 ? -11.038 -0.914 15.484 1.00 97.88 285 ARG A O 1
ATOM 2264 N N . PHE A 1 286 ? -9.214 -2.217 15.759 1.00 98.69 286 PHE A N 1
ATOM 2265 C CA . PHE A 1 286 ? -8.354 -1.598 14.761 1.00 98.69 286 PHE A CA 1
ATOM 2266 C C . PHE A 1 286 ? -7.707 -2.686 13.894 1.00 98.69 286 PHE A C 1
ATOM 2268 O O . PHE A 1 286 ? -6.930 -3.501 14.384 1.00 98.69 286 PHE A O 1
ATOM 2275 N N . ILE A 1 287 ? -8.051 -2.709 12.609 1.00 98.81 287 ILE A N 1
ATOM 2276 C CA . ILE A 1 287 ? -7.464 -3.599 11.611 1.00 98.81 287 ILE A CA 1
ATOM 2277 C C . ILE A 1 287 ? -6.473 -2.803 10.764 1.00 98.81 287 ILE A C 1
ATOM 2279 O O . ILE A 1 287 ? -6.838 -1.804 10.142 1.00 98.81 287 ILE A O 1
ATOM 2283 N N . MET A 1 288 ? -5.234 -3.280 10.730 1.00 98.81 288 MET A N 1
ATOM 2284 C CA . MET A 1 288 ? -4.164 -2.796 9.865 1.00 98.81 288 MET A CA 1
ATOM 2285 C C . MET A 1 288 ? -4.068 -3.685 8.630 1.00 98.81 288 MET A C 1
ATOM 2287 O O . MET A 1 288 ? -3.770 -4.871 8.753 1.00 98.81 288 MET A O 1
ATOM 2291 N N . LEU A 1 289 ? -4.294 -3.117 7.450 1.00 98.56 289 LEU A N 1
ATOM 2292 C CA . LEU A 1 289 ? -4.072 -3.793 6.176 1.00 98.56 289 LEU A CA 1
ATOM 2293 C C . LEU A 1 289 ? -2.685 -3.387 5.663 1.00 98.56 289 LEU A C 1
ATOM 2295 O O . LEU A 1 289 ? -2.500 -2.234 5.274 1.00 98.56 289 LEU A O 1
ATOM 2299 N N . GLY A 1 290 ? -1.700 -4.287 5.727 1.00 97.38 290 GLY A N 1
ATOM 2300 C CA . GLY A 1 290 ? -0.354 -4.042 5.186 1.00 97.38 290 GLY A CA 1
ATOM 2301 C C . GLY A 1 290 ? 0.371 -2.823 5.777 1.00 97.38 290 GLY A C 1
ATOM 2302 O O . GLY A 1 290 ? 1.161 -2.179 5.098 1.00 97.38 290 GLY A O 1
ATOM 2303 N N . THR A 1 291 ? 0.088 -2.422 7.021 1.00 98.50 291 THR A N 1
ATOM 2304 C CA . THR A 1 291 ? 0.689 -1.208 7.602 1.00 98.50 291 THR A CA 1
ATOM 2305 C C . THR A 1 291 ? 2.215 -1.353 7.764 1.00 98.50 291 THR A C 1
ATOM 2307 O O . THR A 1 291 ? 2.657 -2.308 8.412 1.00 98.50 291 THR A O 1
ATOM 2310 N N . PRO A 1 292 ? 3.033 -0.416 7.237 1.00 97.38 292 PRO A N 1
ATOM 2311 C CA . PRO A 1 292 ? 4.494 -0.461 7.341 1.00 97.38 292 PRO A CA 1
ATOM 2312 C C . PRO A 1 292 ? 4.985 0.055 8.700 1.00 97.38 292 PRO A C 1
ATOM 2314 O O . PRO A 1 292 ? 5.493 1.167 8.812 1.00 97.38 292 PRO A O 1
ATOM 2317 N N . ASN A 1 293 ? 4.825 -0.744 9.759 1.00 97.69 293 ASN A N 1
ATOM 2318 C CA . ASN A 1 293 ? 5.124 -0.333 11.139 1.00 97.69 293 ASN A CA 1
ATOM 2319 C C . ASN A 1 293 ? 6.585 0.066 11.407 1.00 97.69 293 ASN A C 1
ATOM 2321 O O . ASN A 1 293 ? 6.832 0.800 12.364 1.00 97.69 293 ASN A O 1
ATOM 2325 N N . GLN A 1 294 ? 7.529 -0.390 10.584 1.00 96.31 294 GLN A N 1
ATOM 2326 C CA . GLN A 1 294 ? 8.929 0.047 10.585 1.00 96.31 294 GLN A CA 1
ATOM 2327 C C . GLN A 1 294 ? 9.339 0.693 9.247 1.00 96.31 294 GLN A C 1
ATOM 2329 O O . GLN A 1 294 ? 10.512 0.670 8.887 1.00 96.31 294 GLN A O 1
ATOM 2334 N N . GLY A 1 295 ? 8.389 1.249 8.491 1.00 95.12 295 GLY A N 1
ATOM 2335 C CA . GLY A 1 295 ? 8.642 1.838 7.174 1.00 95.12 295 GLY A CA 1
ATOM 2336 C C . GLY A 1 295 ? 8.848 0.808 6.056 1.00 95.12 295 GLY A C 1
ATOM 2337 O O . GLY A 1 295 ? 8.583 -0.384 6.225 1.00 95.12 295 GLY A O 1
ATOM 2338 N N . SER A 1 296 ? 9.270 1.276 4.878 1.00 95.00 296 SER A N 1
ATOM 2339 C CA . SER A 1 296 ? 9.397 0.449 3.671 1.00 95.00 296 SER A CA 1
ATOM 2340 C C . SER A 1 296 ? 10.555 0.886 2.769 1.00 95.00 296 SER A C 1
ATOM 2342 O O . SER A 1 296 ? 10.618 2.032 2.320 1.00 95.00 296 SER A O 1
ATOM 2344 N N . HIS A 1 297 ? 11.414 -0.066 2.385 1.00 94.81 297 HIS A N 1
ATOM 2345 C CA . HIS A 1 297 ? 12.480 0.151 1.395 1.00 94.81 297 HIS A CA 1
ATOM 2346 C C . HIS A 1 297 ? 11.952 0.479 -0.010 1.00 94.81 297 HIS A C 1
ATOM 2348 O O . HIS A 1 297 ? 12.688 1.034 -0.831 1.00 94.81 297 HIS A O 1
ATOM 2354 N N . ALA A 1 298 ? 10.671 0.209 -0.297 1.00 91.94 298 ALA A N 1
ATOM 2355 C CA . ALA A 1 298 ? 10.050 0.636 -1.547 1.00 91.94 298 ALA A CA 1
ATOM 2356 C C . ALA A 1 298 ? 10.042 2.171 -1.677 1.00 91.94 298 ALA A C 1
ATOM 2358 O O . ALA A 1 298 ? 10.189 2.692 -2.782 1.00 91.94 298 ALA A O 1
ATOM 2359 N N . ILE A 1 299 ? 9.956 2.900 -0.557 1.00 94.31 299 ILE A N 1
ATOM 2360 C CA . ILE A 1 299 ? 10.027 4.368 -0.524 1.00 94.31 299 ILE A CA 1
ATOM 2361 C C . ILE A 1 299 ? 11.433 4.860 -0.856 1.00 94.31 299 ILE A C 1
ATOM 2363 O O . ILE A 1 299 ? 11.588 5.803 -1.632 1.00 94.31 299 ILE A O 1
ATOM 2367 N N . THR A 1 300 ? 12.469 4.185 -0.350 1.00 93.06 300 THR A N 1
ATOM 2368 C CA . THR A 1 300 ? 13.852 4.480 -0.736 1.00 93.06 300 THR A CA 1
ATOM 2369 C C . THR A 1 300 ? 14.032 4.302 -2.244 1.00 93.06 300 THR A C 1
ATOM 2371 O O . THR A 1 300 ? 14.484 5.221 -2.923 1.00 93.06 300 THR A O 1
ATOM 2374 N N . GLY A 1 301 ? 13.575 3.174 -2.801 1.00 88.50 301 GLY A N 1
ATOM 2375 C CA . GLY A 1 301 ? 13.593 2.937 -4.248 1.00 88.50 301 GLY A CA 1
ATOM 2376 C C . GLY A 1 301 ? 12.805 3.982 -5.052 1.00 88.50 301 GLY A C 1
ATOM 2377 O O . GLY A 1 301 ? 13.253 4.399 -6.124 1.00 88.50 301 GLY A O 1
ATOM 2378 N N . MET A 1 302 ? 11.665 4.450 -4.533 1.00 87.31 302 MET A N 1
ATOM 2379 C CA . MET A 1 302 ? 10.860 5.514 -5.141 1.00 87.31 302 MET A CA 1
ATOM 2380 C C . MET A 1 302 ? 11.613 6.838 -5.222 1.00 87.31 302 MET A C 1
ATOM 2382 O O . MET A 1 302 ? 11.676 7.418 -6.304 1.00 87.31 302 MET A O 1
ATOM 2386 N N . LEU A 1 303 ? 12.230 7.287 -4.128 1.00 89.88 303 LEU A N 1
ATOM 2387 C CA . LEU A 1 303 ? 12.983 8.548 -4.089 1.00 89.88 303 LEU A CA 1
ATOM 2388 C C . LEU A 1 303 ? 14.214 8.532 -5.007 1.00 89.88 303 LEU A C 1
ATOM 2390 O O . LEU A 1 303 ? 14.632 9.578 -5.498 1.00 89.88 303 LEU A O 1
ATOM 2394 N N . MET A 1 304 ? 14.731 7.344 -5.322 1.00 85.44 304 MET A N 1
ATOM 2395 C CA . MET A 1 304 ? 15.798 7.143 -6.306 1.00 85.44 304 MET A CA 1
ATOM 2396 C C . MET A 1 304 ? 15.286 6.950 -7.749 1.00 85.44 304 MET A C 1
ATOM 2398 O O . MET A 1 304 ? 16.050 6.559 -8.633 1.00 85.44 304 MET A O 1
ATOM 2402 N N . GLY A 1 305 ? 13.984 7.123 -8.009 1.00 79.62 305 GLY A N 1
ATOM 2403 C CA . GLY A 1 305 ? 13.384 6.975 -9.344 1.00 79.62 305 GLY A CA 1
ATOM 2404 C C . GLY A 1 305 ? 13.311 5.535 -9.873 1.00 79.62 305 GLY A C 1
ATOM 2405 O O . GLY A 1 305 ? 13.194 5.305 -11.085 1.00 79.62 305 GLY A O 1
ATOM 2406 N N . ARG A 1 306 ? 13.411 4.529 -8.994 1.00 78.00 306 ARG A N 1
ATOM 2407 C CA . ARG A 1 306 ? 13.321 3.110 -9.378 1.00 78.00 306 ARG A CA 1
ATOM 2408 C C . ARG A 1 306 ? 11.892 2.574 -9.371 1.00 78.00 306 ARG A C 1
ATOM 2410 O O . ARG A 1 306 ? 11.654 1.618 -10.111 1.00 78.00 306 ARG A O 1
ATOM 2417 N N . ASP A 1 307 ? 10.985 3.213 -8.638 1.00 77.75 307 ASP A N 1
ATOM 2418 C CA . ASP A 1 307 ? 9.572 2.836 -8.507 1.00 77.75 307 ASP A CA 1
ATOM 2419 C C . ASP A 1 307 ? 8.762 3.012 -9.809 1.00 77.75 307 ASP A C 1
ATOM 2421 O O . ASP A 1 307 ? 8.973 4.013 -10.502 1.00 77.75 307 ASP A O 1
ATOM 2425 N N . PRO A 1 308 ? 7.845 2.083 -10.156 1.00 75.94 308 PRO A N 1
ATOM 2426 C CA . PRO A 1 308 ? 7.032 2.171 -11.370 1.00 75.94 308 PRO A CA 1
ATOM 2427 C C . PRO A 1 308 ? 6.245 3.479 -11.521 1.00 75.94 308 PRO A C 1
ATOM 2429 O O . PRO A 1 308 ? 6.254 4.037 -12.618 1.00 75.94 308 PRO A O 1
ATOM 2432 N N . LEU A 1 309 ? 5.670 4.031 -10.447 1.00 78.94 309 LEU A N 1
ATOM 2433 C CA . LEU A 1 309 ? 4.859 5.252 -10.496 1.00 78.94 309 LEU A CA 1
ATOM 2434 C C . LEU A 1 309 ? 5.688 6.427 -11.005 1.00 78.94 309 LEU A C 1
ATOM 2436 O O . LEU A 1 309 ? 5.271 7.154 -11.901 1.00 78.94 309 LEU A O 1
ATOM 2440 N N . VAL A 1 310 ? 6.902 6.595 -10.477 1.00 76.69 310 VAL A N 1
ATOM 2441 C CA . VAL A 1 310 ? 7.804 7.680 -10.894 1.00 76.69 310 VAL A CA 1
ATOM 2442 C C . VAL A 1 310 ? 8.208 7.524 -12.361 1.00 76.69 310 VAL A C 1
ATOM 2444 O O . VAL A 1 310 ? 8.388 8.518 -13.065 1.00 76.69 310 VAL A O 1
ATOM 2447 N N . ARG A 1 311 ? 8.339 6.286 -12.853 1.00 75.12 311 ARG A N 1
ATOM 2448 C CA . ARG A 1 311 ? 8.615 6.028 -14.276 1.00 75.12 311 ARG A CA 1
ATOM 2449 C C . ARG A 1 311 ? 7.408 6.362 -15.148 1.00 75.12 311 ARG A C 1
ATOM 2451 O O . ARG A 1 311 ? 7.597 6.939 -16.208 1.00 75.12 311 ARG A O 1
ATOM 2458 N N . MET A 1 312 ? 6.202 6.025 -14.700 1.00 72.00 312 MET A N 1
ATOM 2459 C CA . MET A 1 312 ? 4.955 6.337 -15.398 1.00 72.00 312 MET A CA 1
ATOM 2460 C C . MET A 1 312 ? 4.697 7.848 -15.452 1.00 72.00 312 MET A C 1
ATOM 2462 O O . MET A 1 312 ? 4.389 8.375 -16.517 1.00 72.00 312 MET A O 1
ATOM 2466 N N . LEU A 1 313 ? 4.905 8.566 -14.344 1.00 74.38 313 LEU A N 1
ATOM 2467 C CA . LEU A 1 313 ? 4.793 10.027 -14.300 1.00 74.38 313 LEU A CA 1
ATOM 2468 C C . LEU A 1 313 ? 5.800 10.708 -15.241 1.00 74.38 313 LEU A C 1
ATOM 2470 O O . LEU A 1 313 ? 5.432 11.649 -15.932 1.00 74.38 313 LEU A O 1
ATOM 2474 N N . ASP A 1 314 ? 7.038 10.208 -15.320 1.00 73.19 314 ASP A N 1
ATOM 2475 C CA . ASP A 1 314 ? 8.063 10.699 -16.261 1.00 73.19 314 ASP A CA 1
ATOM 2476 C C . ASP A 1 314 ? 7.697 10.442 -17.738 1.00 73.19 314 ASP A C 1
ATOM 2478 O O . ASP A 1 314 ? 8.075 11.214 -18.616 1.00 73.19 314 ASP A O 1
ATOM 2482 N N . LEU A 1 315 ? 6.938 9.378 -18.031 1.00 67.50 315 LEU A N 1
ATOM 2483 C CA . LEU A 1 315 ? 6.429 9.108 -19.382 1.00 67.50 315 LEU A CA 1
ATOM 2484 C C . LEU A 1 315 ? 5.261 10.032 -19.764 1.00 67.50 315 LEU A C 1
ATOM 2486 O O . LEU A 1 315 ? 5.174 10.454 -20.921 1.00 67.50 315 LEU A O 1
ATOM 2490 N N . LEU A 1 316 ? 4.374 10.334 -18.811 1.00 67.31 316 LEU A N 1
ATOM 2491 C CA . LEU A 1 316 ? 3.184 11.164 -19.027 1.00 67.31 316 LEU A CA 1
ATOM 2492 C C . LEU A 1 316 ? 3.486 12.661 -19.063 1.00 67.31 316 LEU A C 1
ATOM 2494 O O . LEU A 1 316 ? 2.905 13.380 -19.875 1.00 67.31 316 LEU A O 1
ATOM 2498 N N . ASP A 1 317 ? 4.344 13.145 -18.166 1.00 65.56 317 ASP A N 1
ATOM 2499 C CA . ASP A 1 317 ? 4.584 14.573 -17.994 1.00 65.56 317 ASP A CA 1
ATOM 2500 C C . ASP A 1 317 ? 5.477 15.110 -19.117 1.00 65.56 317 ASP A C 1
ATOM 2502 O O . ASP A 1 317 ? 6.685 14.884 -19.166 1.00 65.56 317 ASP A O 1
ATOM 2506 N N . ILE A 1 318 ? 4.879 15.862 -20.040 1.00 65.25 318 ILE A N 1
ATOM 2507 C CA . ILE A 1 318 ? 5.620 16.472 -21.150 1.00 65.25 318 ILE A CA 1
ATOM 2508 C C . ILE A 1 318 ? 6.318 17.779 -20.746 1.00 65.25 318 ILE A C 1
ATOM 2510 O O . ILE A 1 318 ? 7.073 18.342 -21.540 1.00 65.25 318 ILE A O 1
ATOM 2514 N N . THR A 1 319 ? 6.060 18.284 -19.535 1.00 63.22 319 THR A N 1
ATOM 2515 C CA . THR A 1 319 ? 6.571 19.572 -19.041 1.00 63.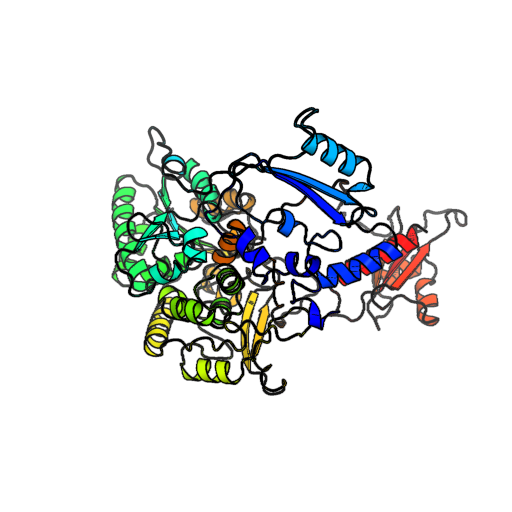22 319 THR A CA 1
ATOM 2516 C C . THR A 1 319 ? 7.728 19.436 -18.056 1.00 63.22 319 THR A C 1
ATOM 2518 O O . THR A 1 319 ? 8.549 20.351 -17.959 1.00 63.22 319 THR A O 1
ATOM 2521 N N . ASN A 1 320 ? 7.795 18.334 -17.306 1.00 69.44 320 ASN A N 1
ATOM 2522 C CA . ASN A 1 320 ? 8.777 18.115 -16.247 1.00 69.44 320 ASN A CA 1
ATOM 2523 C C . ASN A 1 320 ? 9.672 16.920 -16.538 1.00 69.44 320 ASN A C 1
ATOM 2525 O O . ASN A 1 320 ? 9.262 15.944 -17.147 1.00 69.44 320 ASN A O 1
ATOM 2529 N N . SER A 1 321 ? 10.906 16.990 -16.044 1.00 72.25 321 SER A N 1
ATOM 2530 C CA . SER A 1 321 ? 11.794 15.829 -15.989 1.00 72.25 321 SER A CA 1
ATOM 2531 C C . SER A 1 321 ? 11.507 14.983 -14.749 1.00 72.25 321 SER A C 1
ATOM 2533 O O . SER A 1 321 ? 11.075 15.516 -13.721 1.00 72.25 321 SER A O 1
ATOM 2535 N N . GLN A 1 322 ? 11.880 13.701 -14.782 1.00 76.25 322 GLN A N 1
ATOM 2536 C CA . GLN A 1 322 ? 11.904 12.842 -13.595 1.00 76.25 322 GLN A CA 1
ATOM 2537 C C . GLN A 1 322 ? 12.572 13.492 -12.372 1.00 76.25 322 GLN A C 1
ATOM 2539 O O . GLN A 1 322 ? 12.044 13.394 -11.268 1.00 76.25 322 GLN A O 1
ATOM 2544 N N . SER A 1 323 ? 13.704 14.186 -12.548 1.00 79.56 323 SER A N 1
ATOM 2545 C CA . SER A 1 323 ? 14.402 14.864 -11.441 1.00 79.56 323 SER A CA 1
ATOM 2546 C C . SER A 1 323 ? 13.543 15.975 -10.820 1.00 79.56 323 SER A C 1
ATOM 2548 O O . SER A 1 323 ? 13.480 16.115 -9.600 1.00 79.56 323 SER A O 1
ATOM 2550 N N . THR A 1 324 ? 12.787 16.715 -11.642 1.00 82.38 324 THR A N 1
ATOM 2551 C CA . THR A 1 324 ? 11.837 17.729 -11.151 1.00 82.38 324 THR A CA 1
ATOM 2552 C C . THR A 1 324 ? 10.675 17.093 -10.389 1.00 82.38 324 THR A C 1
ATOM 2554 O O . THR A 1 324 ? 10.299 17.597 -9.333 1.00 82.38 324 THR A O 1
ATOM 2557 N N . LEU A 1 325 ? 10.124 15.984 -10.895 1.00 83.06 325 LEU A N 1
ATOM 2558 C CA . LEU A 1 325 ? 9.059 15.234 -10.222 1.00 83.06 325 LEU A CA 1
ATOM 2559 C C . LEU A 1 325 ? 9.535 14.698 -8.865 1.00 83.06 325 LEU A C 1
ATOM 2561 O O . LEU A 1 325 ? 8.889 14.929 -7.843 1.00 83.06 325 LEU A O 1
ATOM 2565 N N . LEU A 1 326 ? 10.712 14.069 -8.835 1.00 86.12 326 LEU A N 1
ATOM 2566 C CA . LEU A 1 326 ? 11.343 13.594 -7.605 1.00 86.12 326 LEU A CA 1
ATOM 2567 C C . LEU A 1 326 ? 11.654 14.738 -6.639 1.00 86.12 326 LEU A C 1
ATOM 2569 O O . LEU A 1 326 ? 11.475 14.564 -5.442 1.00 86.12 326 LEU A O 1
ATOM 2573 N N . GLY A 1 327 ? 12.037 15.920 -7.129 1.00 88.00 327 GLY A N 1
ATOM 2574 C CA . GLY A 1 327 ? 12.273 17.104 -6.295 1.00 88.00 327 GLY A CA 1
ATOM 2575 C C . GLY A 1 327 ? 11.012 17.673 -5.647 1.00 88.00 327 GLY A C 1
ATOM 2576 O O . GLY A 1 327 ? 11.102 18.403 -4.661 1.00 88.00 327 GLY A O 1
ATOM 2577 N N . ILE A 1 328 ? 9.834 17.344 -6.182 1.00 89.31 328 ILE A N 1
ATOM 2578 C CA . ILE A 1 328 ? 8.548 17.638 -5.545 1.00 89.31 328 ILE A CA 1
ATOM 2579 C C . ILE A 1 328 ? 8.237 16.563 -4.498 1.00 89.31 328 ILE A C 1
ATOM 2581 O O . ILE A 1 328 ? 7.950 16.904 -3.352 1.00 89.31 328 ILE A O 1
ATOM 2585 N N . ILE A 1 329 ? 8.327 15.284 -4.881 1.00 89.62 329 ILE A N 1
ATOM 2586 C CA . ILE A 1 329 ? 7.974 14.137 -4.029 1.00 89.62 329 ILE A CA 1
ATOM 2587 C C . ILE A 1 329 ? 8.893 14.041 -2.802 1.00 89.62 329 ILE A C 1
ATOM 2589 O O . ILE A 1 329 ? 8.411 13.808 -1.697 1.00 89.62 329 ILE A O 1
ATOM 2593 N N . SER A 1 330 ? 10.195 14.301 -2.959 1.00 91.62 330 SER A N 1
ATOM 2594 C CA . SER A 1 330 ? 11.190 14.253 -1.875 1.00 91.62 330 SER A CA 1
ATOM 2595 C C . SER A 1 330 ? 11.013 15.340 -0.814 1.00 91.62 330 SER A C 1
ATOM 2597 O O . SER A 1 330 ? 11.741 15.355 0.175 1.00 91.62 330 SER A O 1
ATOM 2599 N N . ARG A 1 331 ? 10.052 16.250 -1.005 1.00 94.69 331 ARG A N 1
ATOM 2600 C CA . ARG A 1 331 ? 9.685 17.299 -0.049 1.00 94.69 331 ARG A CA 1
ATOM 2601 C C . ARG A 1 331 ? 8.389 17.006 0.703 1.00 94.69 331 ARG A C 1
ATOM 2603 O O . ARG A 1 331 ? 7.979 17.837 1.508 1.00 94.69 331 ARG A O 1
ATOM 2610 N N . PHE A 1 332 ? 7.727 15.881 0.437 1.00 95.12 332 PHE A N 1
ATOM 2611 C CA . PHE A 1 332 ? 6.524 15.473 1.159 1.00 95.12 332 PHE A CA 1
ATOM 2612 C C . PHE A 1 332 ? 6.894 14.763 2.458 1.00 95.12 332 PHE A C 1
ATOM 2614 O O . PHE A 1 332 ? 7.435 13.657 2.432 1.00 95.12 332 PHE A O 1
ATOM 2621 N N . ASP A 1 333 ? 6.555 15.373 3.593 1.00 96.62 333 ASP A N 1
ATOM 2622 C CA . ASP A 1 333 ? 6.846 14.814 4.916 1.00 96.62 333 ASP A CA 1
ATOM 2623 C C . ASP A 1 333 ? 6.211 13.431 5.091 1.00 96.62 333 ASP A C 1
ATOM 2625 O O . ASP A 1 333 ? 6.865 12.516 5.584 1.00 96.62 333 ASP A O 1
ATOM 2629 N N . GLY A 1 334 ? 4.975 13.246 4.611 1.00 94.38 334 GLY A N 1
ATOM 2630 C CA . GLY A 1 334 ? 4.283 11.955 4.667 1.00 94.38 334 GLY A CA 1
ATOM 2631 C C . GLY A 1 334 ? 5.009 10.841 3.907 1.00 94.38 334 GLY A C 1
ATOM 2632 O O . GLY A 1 334 ? 4.990 9.695 4.339 1.00 94.38 334 GLY A O 1
ATOM 2633 N N . VAL A 1 335 ? 5.719 11.168 2.819 1.00 94.88 335 VAL A N 1
ATOM 2634 C CA . VAL A 1 335 ? 6.536 10.194 2.075 1.00 94.88 335 VAL A CA 1
ATOM 2635 C C . VAL A 1 335 ? 7.831 9.894 2.827 1.00 94.88 335 VAL A C 1
ATOM 2637 O O . VAL A 1 335 ? 8.175 8.730 3.008 1.00 94.88 335 VAL A O 1
ATOM 2640 N N . LEU A 1 336 ? 8.539 10.922 3.308 1.00 96.88 336 LEU A N 1
ATOM 2641 C CA . LEU A 1 336 ? 9.795 10.740 4.047 1.00 96.88 336 LEU A CA 1
ATOM 2642 C C . LEU A 1 336 ? 9.595 9.963 5.357 1.00 96.88 336 LEU A C 1
ATOM 2644 O O . LEU A 1 336 ? 10.451 9.177 5.753 1.00 96.88 336 LEU A O 1
ATOM 2648 N N . GLN A 1 337 ? 8.445 10.126 6.010 1.00 97.44 337 GLN A N 1
ATOM 2649 C CA . GLN A 1 337 ? 8.093 9.421 7.246 1.00 97.44 337 GLN A CA 1
ATOM 2650 C C . GLN A 1 337 ? 7.749 7.935 7.046 1.00 97.44 337 GLN A C 1
ATOM 2652 O O . GLN A 1 337 ? 7.567 7.221 8.029 1.00 97.44 337 GLN A O 1
ATOM 2657 N N . LEU A 1 338 ? 7.706 7.451 5.799 1.00 96.94 338 LEU A N 1
ATOM 2658 C CA . LEU A 1 338 ? 7.569 6.029 5.460 1.00 96.94 338 LEU A CA 1
ATOM 2659 C C . LEU A 1 338 ? 8.906 5.338 5.172 1.00 96.94 338 LEU A C 1
ATOM 2661 O O . LEU A 1 338 ? 8.915 4.145 4.855 1.00 96.94 338 LEU A O 1
ATOM 2665 N N . LEU A 1 339 ? 10.026 6.067 5.239 1.00 97.56 339 LEU A N 1
ATOM 2666 C CA . LEU A 1 339 ? 11.353 5.476 5.088 1.00 97.56 339 LEU A CA 1
ATOM 2667 C C . LEU A 1 339 ? 11.565 4.334 6.100 1.00 97.56 339 LEU A C 1
ATOM 2669 O O . LEU A 1 339 ? 11.006 4.374 7.198 1.00 97.56 339 LEU A O 1
ATOM 2673 N N . PRO A 1 340 ? 12.325 3.291 5.725 1.00 96.31 340 PRO A N 1
ATOM 2674 C CA . PRO A 1 340 ? 12.572 2.148 6.590 1.00 96.31 340 PRO A CA 1
ATOM 2675 C C . PRO A 1 340 ? 13.354 2.565 7.837 1.00 96.31 340 PRO A C 1
ATOM 2677 O O . PRO A 1 340 ? 14.327 3.310 7.755 1.00 96.31 340 PRO A O 1
ATOM 2680 N N . HIS A 1 341 ? 12.940 2.051 8.994 1.00 93.94 341 HIS A N 1
ATOM 2681 C CA . HIS A 1 341 ? 13.611 2.290 10.269 1.00 93.94 341 HIS A CA 1
ATOM 2682 C C . HIS A 1 341 ? 15.009 1.681 10.322 1.00 93.94 341 HIS A C 1
ATOM 2684 O O . HIS A 1 341 ? 15.921 2.276 10.890 1.00 93.94 341 HIS A O 1
ATOM 2690 N N . ASN A 1 342 ? 15.119 0.473 9.774 1.00 89.31 342 ASN A N 1
ATOM 2691 C CA . ASN A 1 342 ? 16.276 -0.400 9.836 1.00 89.31 342 ASN A CA 1
ATOM 2692 C C . ASN A 1 342 ? 16.648 -0.823 8.413 1.00 89.31 342 ASN A C 1
ATOM 2694 O O . ASN A 1 342 ? 15.783 -0.881 7.544 1.00 89.31 342 ASN A O 1
ATOM 2698 N N . GLY A 1 343 ? 17.921 -1.138 8.198 1.00 91.00 343 GLY A N 1
ATOM 2699 C CA . GLY A 1 343 ? 18.465 -1.606 6.925 1.00 91.00 343 GLY A CA 1
ATOM 2700 C C . GLY A 1 343 ? 19.991 -1.574 6.952 1.00 91.00 343 GLY A C 1
ATOM 2701 O O . GLY A 1 343 ? 20.584 -1.102 7.924 1.00 91.00 343 GLY A O 1
ATOM 2702 N N . THR A 1 344 ? 20.637 -2.041 5.883 1.00 94.31 344 THR A N 1
ATOM 2703 C CA . THR A 1 344 ? 22.103 -1.962 5.746 1.00 94.31 344 THR A CA 1
ATOM 2704 C C . THR A 1 344 ? 22.594 -0.511 5.747 1.00 94.31 344 THR A C 1
ATOM 2706 O O . THR A 1 344 ? 23.684 -0.217 6.240 1.00 94.31 344 THR A O 1
ATOM 2709 N N . LEU A 1 345 ? 21.790 0.407 5.208 1.00 94.81 345 LEU A N 1
ATOM 2710 C CA . LEU A 1 345 ? 22.096 1.831 5.127 1.00 94.81 345 LEU A CA 1
ATOM 2711 C C . LEU A 1 345 ? 21.100 2.656 5.951 1.00 94.81 345 LEU A C 1
ATOM 2713 O O . LEU A 1 345 ? 19.889 2.483 5.818 1.00 94.81 345 LEU A O 1
ATOM 2717 N N . ASP A 1 346 ? 21.607 3.606 6.743 1.00 95.31 346 ASP A N 1
ATOM 2718 C CA . ASP A 1 346 ? 20.770 4.578 7.458 1.00 95.31 346 ASP A CA 1
ATOM 2719 C C . ASP A 1 346 ? 20.310 5.684 6.499 1.00 95.31 346 ASP A C 1
ATOM 2721 O O . ASP A 1 346 ? 21.025 6.652 6.223 1.00 95.31 346 ASP A O 1
ATOM 2725 N N . VAL A 1 347 ? 19.093 5.531 5.983 1.00 95.69 347 VAL A N 1
ATOM 2726 C CA . VAL A 1 347 ? 18.463 6.455 5.030 1.00 95.69 347 VAL A CA 1
ATOM 2727 C C . VAL A 1 347 ? 17.934 7.744 5.673 1.00 95.69 347 VAL A C 1
ATOM 2729 O O . VAL A 1 347 ? 17.376 8.581 4.965 1.00 95.69 347 VAL A O 1
ATOM 2732 N N . TYR A 1 348 ? 18.114 7.951 6.979 1.00 96.56 348 TYR A N 1
ATOM 2733 C CA . TYR A 1 348 ? 17.820 9.232 7.628 1.00 96.56 348 TYR A CA 1
ATOM 2734 C C . TYR A 1 348 ? 19.028 10.179 7.656 1.00 96.56 348 TYR A C 1
ATOM 2736 O O . TYR A 1 348 ? 18.875 11.347 8.013 1.00 96.56 348 TYR A O 1
ATOM 2744 N N . GLN A 1 349 ? 20.210 9.728 7.215 1.00 94.94 349 GLN A N 1
ATOM 2745 C CA . GLN A 1 349 ? 21.389 10.586 7.058 1.00 94.94 349 GLN A CA 1
ATOM 2746 C C . GLN A 1 349 ? 21.512 11.120 5.631 1.00 94.94 349 GLN A C 1
ATOM 2748 O O . GLN A 1 349 ? 21.470 10.367 4.655 1.00 94.94 349 GLN A O 1
ATOM 2753 N N . GLY A 1 350 ? 21.755 12.426 5.495 1.00 92.69 350 GLY A N 1
ATOM 2754 C CA . GLY A 1 350 ? 21.999 13.048 4.190 1.00 92.69 350 GLY A CA 1
ATOM 2755 C C . GLY A 1 350 ? 23.249 12.491 3.495 1.00 92.69 350 GLY A C 1
ATOM 2756 O O . GLY A 1 350 ? 23.273 12.368 2.272 1.00 92.69 350 GLY A O 1
ATOM 2757 N N . GLU A 1 351 ? 24.272 12.108 4.263 1.00 93.50 351 GLU A N 1
ATOM 2758 C CA . GLU A 1 351 ? 25.504 11.478 3.772 1.00 93.50 351 GLU A CA 1
ATOM 2759 C C . GLU A 1 351 ? 25.223 10.156 3.054 1.00 93.50 351 GLU A C 1
ATOM 2761 O O . GLU A 1 351 ? 25.799 9.913 1.994 1.00 93.50 351 GLU A O 1
ATOM 2766 N N . THR A 1 352 ? 24.297 9.343 3.571 1.00 94.56 352 THR A N 1
ATOM 2767 C CA . THR A 1 352 ? 23.898 8.075 2.948 1.00 94.56 352 THR A CA 1
ATOM 2768 C C . THR A 1 352 ? 23.322 8.307 1.557 1.00 94.56 352 THR A C 1
ATOM 2770 O O . THR A 1 352 ? 23.721 7.642 0.604 1.00 94.56 352 THR A O 1
ATOM 2773 N N . TRP A 1 353 ? 22.435 9.293 1.403 1.00 93.12 353 TRP A N 1
ATOM 2774 C CA . TRP A 1 353 ? 21.866 9.646 0.102 1.00 93.12 353 TRP A CA 1
ATOM 2775 C C . TRP A 1 353 ? 22.913 10.202 -0.865 1.00 93.12 353 TRP A C 1
ATOM 2777 O O . TRP A 1 353 ? 22.871 9.875 -2.046 1.00 93.12 353 TRP A O 1
ATOM 2787 N N . ARG A 1 354 ? 23.886 10.992 -0.393 1.00 91.38 354 ARG A N 1
ATOM 2788 C CA . ARG A 1 354 ? 25.002 11.446 -1.245 1.00 91.38 354 ARG A CA 1
ATOM 2789 C C . ARG A 1 354 ? 25.857 10.269 -1.713 1.00 91.38 354 ARG A C 1
ATOM 2791 O O . ARG A 1 354 ? 26.152 10.180 -2.898 1.00 91.38 354 ARG A O 1
ATOM 2798 N N . SER A 1 355 ? 26.176 9.337 -0.815 1.00 90.75 355 SER A N 1
ATOM 2799 C CA . SER A 1 355 ? 26.929 8.125 -1.158 1.00 90.75 355 SER A CA 1
ATOM 2800 C C . SER A 1 355 ? 26.169 7.240 -2.148 1.00 90.75 355 SER A C 1
ATOM 2802 O O . SER A 1 355 ? 26.746 6.768 -3.127 1.00 90.75 355 SER A O 1
ATOM 2804 N N . LEU A 1 356 ? 24.858 7.068 -1.947 1.00 89.75 356 LEU A N 1
ATOM 2805 C CA . LEU A 1 356 ? 23.994 6.398 -2.913 1.00 89.75 356 LEU A CA 1
ATOM 2806 C C . LEU A 1 356 ? 24.062 7.111 -4.267 1.00 89.75 356 LEU A C 1
ATOM 2808 O O . LEU A 1 356 ? 24.352 6.455 -5.255 1.00 89.75 356 LEU A O 1
ATOM 2812 N N . LEU A 1 357 ? 23.883 8.432 -4.332 1.00 86.75 357 LEU A N 1
ATOM 2813 C CA . LEU A 1 357 ? 23.932 9.188 -5.589 1.00 86.75 357 LEU A CA 1
ATOM 2814 C C . LEU A 1 357 ? 25.281 9.039 -6.318 1.00 86.75 357 LEU A C 1
ATOM 2816 O O . LEU A 1 357 ? 25.298 8.788 -7.519 1.00 86.75 357 LEU A O 1
ATOM 2820 N N . GLU A 1 358 ? 26.405 9.119 -5.598 1.00 85.50 358 GLU A N 1
ATOM 2821 C CA . GLU A 1 358 ? 27.761 8.933 -6.146 1.00 85.50 358 GLU A CA 1
ATOM 2822 C C . GLU A 1 358 ? 27.992 7.529 -6.729 1.00 85.50 358 GLU A C 1
ATOM 2824 O O . GLU A 1 358 ? 28.763 7.343 -7.679 1.00 85.50 358 GLU A O 1
ATOM 2829 N N . HIS A 1 359 ? 27.340 6.521 -6.148 1.00 83.81 359 HIS A N 1
ATOM 2830 C CA . HIS A 1 359 ? 27.443 5.123 -6.555 1.00 83.81 359 HIS A CA 1
ATOM 2831 C C . HIS A 1 359 ? 26.324 4.665 -7.500 1.00 83.81 359 HIS A C 1
ATOM 2833 O O . HIS A 1 359 ? 26.417 3.560 -8.060 1.00 83.81 359 HIS A O 1
ATOM 2839 N N . ASP A 1 360 ? 25.308 5.504 -7.714 1.00 77.19 360 ASP A N 1
ATOM 2840 C CA . ASP A 1 360 ? 24.206 5.237 -8.624 1.00 77.19 360 ASP A CA 1
ATOM 2841 C C . ASP A 1 360 ? 24.629 5.371 -10.092 1.00 77.19 360 ASP A C 1
ATOM 2843 O O . ASP A 1 360 ? 25.612 6.018 -10.463 1.00 77.19 360 ASP A O 1
ATOM 2847 N N . ARG A 1 361 ? 23.897 4.682 -10.963 1.00 64.50 361 ARG A N 1
ATOM 2848 C CA . ARG A 1 361 ? 24.205 4.584 -12.385 1.00 64.50 361 ARG A CA 1
ATOM 2849 C C . ARG A 1 361 ? 23.844 5.865 -13.133 1.00 64.50 361 ARG A C 1
ATOM 2851 O O . ARG A 1 361 ? 22.723 6.346 -13.011 1.00 64.50 361 ARG A O 1
ATOM 2858 N N . ASP A 1 362 ? 24.676 6.260 -14.103 1.00 54.31 362 ASP A N 1
ATOM 2859 C CA . ASP A 1 362 ? 24.190 7.010 -15.274 1.00 54.31 362 ASP A CA 1
ATOM 2860 C C . ASP A 1 362 ? 23.202 6.111 -16.029 1.00 54.31 362 ASP A C 1
ATOM 2862 O O . ASP A 1 362 ? 23.601 5.253 -16.829 1.00 54.31 362 ASP A O 1
ATOM 2866 N N . ARG A 1 363 ? 21.900 6.220 -15.754 1.00 51.59 363 ARG A N 1
ATOM 2867 C CA . ARG A 1 363 ? 20.894 5.434 -16.473 1.00 51.59 363 ARG A CA 1
ATOM 2868 C C . ARG A 1 363 ? 20.880 5.880 -17.940 1.00 51.59 363 ARG A C 1
ATOM 2870 O O . ARG A 1 363 ? 20.170 6.799 -18.323 1.00 51.59 363 ARG A O 1
ATOM 2877 N N . ALA A 1 364 ? 21.644 5.193 -18.789 1.00 42.31 364 ALA A N 1
ATOM 2878 C CA . ALA A 1 364 ? 21.347 5.133 -20.210 1.00 42.31 364 ALA A CA 1
ATOM 2879 C C . ALA A 1 364 ? 20.008 4.398 -20.341 1.00 42.31 364 ALA A C 1
ATOM 2881 O O . ALA A 1 364 ? 19.954 3.173 -20.222 1.00 42.31 364 ALA A O 1
ATOM 2882 N N . ARG A 1 365 ? 18.915 5.148 -20.492 1.00 38.69 365 ARG A N 1
ATOM 2883 C CA . ARG A 1 365 ? 17.651 4.596 -20.976 1.00 38.69 365 ARG A CA 1
ATOM 2884 C C . ARG A 1 365 ? 17.654 4.589 -22.502 1.00 38.69 365 ARG A C 1
ATOM 2886 O O . ARG A 1 365 ? 18.140 5.514 -23.149 1.00 38.69 365 ARG A O 1
ATOM 2893 N N . GLY A 1 366 ? 17.142 3.484 -23.027 1.00 34.03 366 GLY A N 1
ATOM 2894 C CA . GLY A 1 366 ? 16.981 3.168 -24.436 1.00 34.03 366 GLY A CA 1
ATOM 2895 C C . GLY A 1 366 ? 16.897 1.652 -24.592 1.00 34.03 366 GLY A C 1
ATOM 2896 O O . GLY A 1 366 ? 17.804 0.931 -24.165 1.00 34.03 366 GLY A O 1
ATOM 2897 N N . LEU A 1 367 ? 15.815 1.152 -25.193 1.00 30.48 367 LEU A N 1
ATOM 2898 C CA . LEU A 1 367 ? 15.723 -0.252 -25.599 1.00 30.48 367 LEU A CA 1
ATOM 2899 C C . LEU A 1 367 ? 16.974 -0.605 -26.436 1.00 30.48 367 LEU A C 1
ATOM 2901 O O . LEU A 1 367 ? 17.396 0.179 -27.288 1.00 30.48 367 LEU A O 1
ATOM 2905 N N . PHE A 1 368 ? 17.588 -1.771 -26.228 1.00 35.38 368 PHE A N 1
ATOM 2906 C CA . PHE A 1 368 ? 18.782 -2.236 -26.967 1.00 35.38 368 PHE A CA 1
ATOM 2907 C C . PHE A 1 368 ? 20.092 -1.444 -26.762 1.00 35.38 368 PHE A C 1
ATOM 2909 O O . PHE A 1 368 ? 20.944 -1.429 -27.652 1.00 35.38 368 P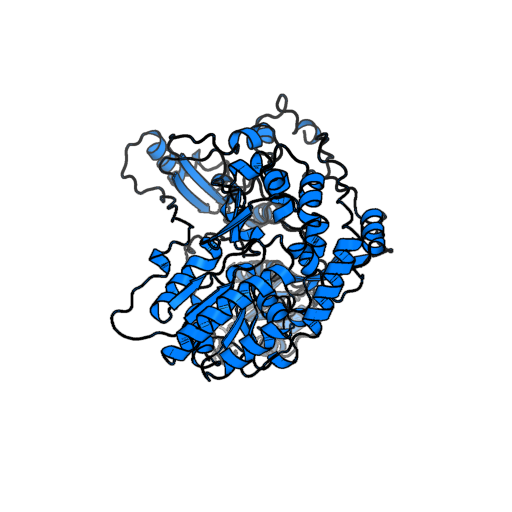HE A O 1
ATOM 2916 N N . GLY A 1 369 ? 20.284 -0.759 -25.632 1.00 31.84 369 GLY A N 1
ATOM 2917 C CA . GLY A 1 369 ? 21.587 -0.160 -25.304 1.00 31.84 369 GLY A CA 1
ATOM 2918 C C . GLY A 1 369 ? 22.011 1.020 -26.192 1.00 31.84 369 GLY A C 1
ATOM 2919 O O . GLY A 1 369 ? 23.174 1.423 -26.157 1.00 31.84 369 GLY A O 1
ATOM 2920 N N . ALA A 1 370 ? 21.095 1.610 -26.970 1.00 32.19 370 ALA A N 1
ATOM 2921 C CA . ALA A 1 370 ? 21.362 2.884 -27.628 1.00 32.19 370 ALA A CA 1
ATOM 2922 C C . ALA A 1 370 ? 21.008 4.033 -26.681 1.00 32.19 370 ALA A C 1
ATOM 2924 O O . ALA A 1 370 ? 19.884 4.110 -26.190 1.00 32.19 370 ALA A O 1
ATOM 2925 N N . LYS A 1 371 ? 21.960 4.944 -26.469 1.00 35.16 371 LYS A N 1
ATOM 2926 C CA . LYS A 1 371 ? 21.712 6.239 -25.833 1.00 35.16 371 LYS A CA 1
ATOM 2927 C C . LYS A 1 371 ? 20.737 7.014 -26.718 1.00 35.16 371 LYS A C 1
ATOM 2929 O O . LYS A 1 371 ? 21.136 7.492 -27.779 1.00 35.16 371 LYS A O 1
ATOM 2934 N N . VAL A 1 372 ? 19.473 7.114 -26.319 1.00 33.72 372 VAL A N 1
ATOM 2935 C CA . VAL A 1 372 ? 18.574 8.084 -26.940 1.00 33.72 372 VAL A CA 1
ATOM 2936 C C . VAL A 1 372 ? 18.945 9.431 -26.336 1.00 33.72 372 VAL A C 1
ATOM 2938 O O . VAL A 1 372 ? 18.758 9.669 -25.147 1.00 33.72 372 VAL A O 1
ATOM 2941 N N . ALA A 1 373 ? 19.555 10.291 -27.147 1.00 30.64 373 ALA A N 1
ATOM 2942 C CA . ALA A 1 373 ? 19.782 11.682 -26.793 1.00 30.64 373 ALA A CA 1
ATOM 2943 C C . ALA A 1 373 ? 18.459 12.450 -26.932 1.00 30.64 373 ALA A C 1
ATOM 2945 O O . ALA A 1 373 ? 18.308 13.293 -27.808 1.00 30.64 373 ALA A O 1
ATOM 2946 N N . THR A 1 374 ? 17.474 12.144 -26.090 1.00 35.84 374 THR A N 1
ATOM 2947 C CA . THR A 1 374 ? 16.457 13.138 -25.754 1.00 35.84 374 THR A CA 1
ATOM 2948 C C . THR A 1 374 ? 17.113 14.054 -24.735 1.00 35.84 374 THR A C 1
ATOM 2950 O O . THR A 1 374 ? 17.495 13.623 -23.648 1.00 35.84 374 THR A O 1
ATOM 2953 N N . SER A 1 375 ? 17.299 15.317 -25.102 1.00 34.84 375 SER A N 1
ATOM 2954 C CA . SER A 1 375 ? 18.043 16.341 -24.357 1.00 34.84 375 SER A CA 1
ATOM 2955 C C . SER A 1 375 ? 17.535 16.637 -22.933 1.00 34.84 375 SER A C 1
ATOM 2957 O O . SER A 1 375 ? 18.083 17.522 -22.289 1.00 34.84 375 SER A O 1
ATOM 2959 N N . ASN A 1 376 ? 16.538 15.900 -22.423 1.00 39.47 376 ASN A N 1
ATOM 2960 C CA . ASN A 1 376 ? 15.923 16.095 -21.107 1.00 39.47 376 ASN A CA 1
ATOM 2961 C C . ASN A 1 376 ? 15.971 14.864 -20.170 1.00 39.47 376 ASN A C 1
ATOM 2963 O O . ASN A 1 376 ? 15.473 14.966 -19.051 1.00 39.47 376 ASN A O 1
ATOM 2967 N N . THR A 1 377 ? 16.528 13.711 -20.577 1.00 39.44 377 THR A N 1
ATOM 2968 C CA . THR A 1 377 ? 16.432 12.454 -19.783 1.00 39.44 377 THR A CA 1
ATOM 2969 C C . THR A 1 377 ? 17.689 11.567 -19.759 1.00 39.44 377 THR A C 1
ATOM 2971 O O . THR A 1 377 ? 17.676 10.497 -19.149 1.00 39.44 377 THR A O 1
ATOM 2974 N N . ALA A 1 378 ? 18.807 11.991 -20.359 1.00 34.44 378 ALA A N 1
ATOM 2975 C CA . ALA A 1 378 ? 20.086 11.281 -20.257 1.00 34.44 378 ALA A CA 1
ATOM 2976 C C . ALA A 1 378 ? 20.917 11.810 -19.068 1.00 34.44 378 ALA A C 1
ATOM 2978 O O . ALA A 1 378 ? 21.455 12.909 -19.149 1.00 34.44 378 ALA A O 1
ATOM 2979 N N . GLY A 1 379 ? 21.043 11.015 -17.995 1.00 51.91 379 GLY A N 1
ATOM 2980 C CA . GLY A 1 379 ? 21.847 11.347 -16.802 1.00 51.91 379 GLY A CA 1
ATOM 2981 C C . GLY A 1 379 ? 21.029 11.971 -15.668 1.00 51.91 379 GLY A C 1
ATOM 2982 O O . GLY A 1 379 ? 21.198 13.141 -15.347 1.00 51.91 379 GLY A O 1
ATOM 2983 N N . ILE A 1 380 ? 20.096 11.207 -15.094 1.00 53.75 380 ILE A N 1
ATOM 2984 C CA . ILE A 1 380 ? 19.180 11.716 -14.067 1.00 53.75 380 ILE A CA 1
ATOM 2985 C C . ILE A 1 380 ? 19.866 11.651 -12.699 1.00 53.75 380 ILE A C 1
ATOM 2987 O O . ILE A 1 380 ? 19.916 10.589 -12.082 1.00 53.75 380 ILE A O 1
ATOM 2991 N N . GLU A 1 381 ? 20.350 12.795 -12.218 1.00 66.31 381 GLU A N 1
ATOM 2992 C CA . GLU A 1 381 ? 20.590 13.004 -10.789 1.00 66.31 381 GLU A CA 1
ATOM 2993 C C . GLU A 1 381 ? 19.228 13.151 -10.098 1.00 66.31 381 GLU A C 1
ATOM 2995 O O . GLU A 1 381 ? 18.476 14.108 -10.330 1.00 66.31 381 GLU A O 1
ATOM 3000 N N . TRP A 1 382 ? 18.865 12.157 -9.289 1.00 81.75 382 TRP A N 1
ATOM 3001 C CA . TRP A 1 382 ? 17.745 12.285 -8.366 1.00 81.75 382 TRP A CA 1
ATOM 3002 C C . TRP A 1 382 ? 18.165 13.179 -7.184 1.00 81.75 382 TRP A C 1
ATOM 3004 O O . TRP A 1 382 ? 19.328 13.163 -6.776 1.00 81.75 382 TRP A O 1
ATOM 3014 N N . PRO A 1 383 ? 17.254 14.006 -6.645 1.00 85.44 383 PRO A N 1
ATOM 3015 C CA . PRO A 1 383 ? 17.603 14.966 -5.609 1.00 85.44 383 PRO A CA 1
ATOM 3016 C C . PRO A 1 383 ? 17.820 14.276 -4.263 1.00 85.44 383 PRO A C 1
ATOM 3018 O O . PRO A 1 383 ? 16.990 13.482 -3.820 1.00 85.44 383 PRO A O 1
ATOM 3021 N N . VAL A 1 384 ? 18.898 14.651 -3.575 1.00 90.75 384 VAL A N 1
ATOM 3022 C CA . VAL A 1 384 ? 19.125 14.253 -2.182 1.00 90.75 384 VAL A CA 1
ATOM 3023 C C . VAL A 1 384 ? 18.029 14.870 -1.297 1.00 90.75 384 VAL A C 1
ATOM 3025 O O . VAL A 1 384 ? 17.825 16.090 -1.370 1.00 90.75 384 VAL A O 1
ATOM 3028 N N . PRO A 1 385 ? 17.315 14.073 -0.477 1.00 93.94 385 PRO A N 1
ATOM 3029 C CA . PRO A 1 385 ? 16.326 14.600 0.453 1.00 93.94 385 PRO A CA 1
ATOM 3030 C C . PRO A 1 385 ? 16.925 15.590 1.454 1.00 93.94 385 PRO A C 1
ATOM 3032 O O . PRO A 1 385 ? 18.114 15.573 1.773 1.00 93.94 385 PRO A O 1
ATOM 3035 N N . ASP A 1 386 ? 16.074 16.474 1.958 1.00 94.50 386 ASP A N 1
ATOM 3036 C CA . ASP A 1 386 ? 16.476 17.530 2.877 1.00 94.50 386 ASP A CA 1
ATOM 3037 C C . ASP A 1 386 ? 16.855 16.987 4.253 1.00 94.50 386 ASP A C 1
ATOM 3039 O O . ASP A 1 386 ? 16.073 16.274 4.877 1.00 94.50 386 ASP A O 1
ATOM 3043 N N . ALA A 1 387 ? 18.032 17.364 4.755 1.00 95.12 387 ALA A N 1
ATOM 3044 C CA . ALA A 1 387 ? 18.538 16.852 6.024 1.00 95.12 387 ALA A CA 1
ATOM 3045 C C . ALA A 1 387 ? 17.637 17.204 7.222 1.00 95.12 387 ALA A C 1
ATOM 3047 O O . ALA A 1 387 ? 17.505 16.393 8.136 1.00 95.12 387 ALA A O 1
ATOM 3048 N N . ALA A 1 388 ? 16.987 18.375 7.223 1.00 95.88 388 ALA A N 1
ATOM 3049 C CA . ALA A 1 388 ? 16.079 18.743 8.306 1.00 95.88 388 ALA A CA 1
ATOM 3050 C C . ALA A 1 388 ? 14.784 17.922 8.238 1.00 95.88 388 ALA A C 1
ATOM 3052 O O . ALA A 1 388 ? 14.334 17.416 9.264 1.00 95.88 388 ALA A O 1
ATOM 3053 N N . GLN A 1 389 ? 14.221 17.718 7.040 1.00 96.19 389 GLN A N 1
ATOM 3054 C CA . GLN A 1 389 ? 13.034 16.866 6.876 1.00 96.19 389 GLN A CA 1
ATOM 3055 C C . GLN A 1 389 ? 13.332 15.390 7.184 1.00 96.19 389 GLN A C 1
ATOM 3057 O O . GLN A 1 389 ? 12.488 14.720 7.773 1.00 96.19 389 GLN A O 1
ATOM 3062 N N . LEU A 1 390 ? 14.530 14.888 6.854 1.00 97.62 390 LEU A N 1
ATOM 3063 C CA . LEU A 1 390 ? 14.973 13.545 7.249 1.00 97.62 390 LEU A CA 1
ATOM 3064 C C . LEU A 1 390 ? 15.088 13.414 8.774 1.00 97.62 390 LEU A C 1
ATOM 3066 O O . LEU A 1 390 ? 14.610 12.432 9.339 1.00 97.62 390 LEU A O 1
ATOM 3070 N N . ALA A 1 391 ? 15.655 14.414 9.455 1.00 97.38 391 ALA A N 1
ATOM 3071 C CA . ALA A 1 391 ? 15.748 14.416 10.912 1.00 97.38 391 ALA A CA 1
ATOM 3072 C C . ALA A 1 391 ? 14.363 14.442 11.583 1.00 97.38 391 ALA A C 1
ATOM 3074 O O . ALA A 1 391 ? 14.133 13.714 12.549 1.00 97.38 391 ALA A O 1
ATOM 3075 N N . GLU A 1 392 ? 13.419 15.237 11.068 1.00 97.12 392 GLU A N 1
ATOM 3076 C CA . GLU A 1 392 ? 12.031 15.219 11.549 1.00 97.12 392 GLU A CA 1
ATOM 3077 C C . GLU A 1 392 ? 11.337 13.883 11.249 1.00 97.12 392 GLU A C 1
ATOM 3079 O O . GLU A 1 392 ? 10.653 13.335 12.114 1.00 97.12 392 GLU A O 1
ATOM 3084 N N . ALA A 1 393 ? 11.558 13.306 10.065 1.00 97.75 393 ALA A N 1
ATOM 3085 C CA . ALA A 1 393 ? 11.015 11.999 9.718 1.00 97.75 393 ALA A CA 1
ATOM 3086 C C . ALA A 1 393 ? 11.522 10.897 10.659 1.00 97.75 393 ALA A C 1
ATOM 3088 O O . ALA A 1 393 ? 10.736 10.056 11.099 1.00 97.75 393 ALA A O 1
ATOM 3089 N N . PHE A 1 394 ? 12.800 10.944 11.044 1.00 97.38 394 PHE A N 1
ATOM 3090 C CA . PHE A 1 394 ? 13.374 10.015 12.013 1.00 97.38 394 PHE A CA 1
ATOM 3091 C C . PHE A 1 394 ? 12.732 10.146 13.400 1.00 97.38 394 PHE A C 1
ATOM 3093 O O . PHE A 1 394 ? 12.420 9.132 14.023 1.00 97.38 394 PHE A O 1
ATOM 3100 N N . LYS A 1 395 ? 12.455 11.370 13.874 1.00 97.25 395 LYS A N 1
ATOM 3101 C CA . LYS A 1 395 ? 11.742 11.589 15.150 1.00 97.25 395 LYS A CA 1
ATOM 3102 C C . LYS A 1 395 ? 10.339 10.983 15.133 1.00 97.25 395 LYS A C 1
ATOM 3104 O O . LYS A 1 395 ? 9.934 10.350 16.107 1.00 97.25 395 LYS A O 1
ATOM 3109 N N . VAL A 1 396 ? 9.602 11.148 14.032 1.00 97.06 396 VAL A N 1
ATOM 3110 C CA . VAL A 1 396 ? 8.280 10.518 13.865 1.00 97.06 396 VAL A CA 1
ATOM 3111 C C . VAL A 1 396 ? 8.404 8.997 13.846 1.00 97.06 396 VAL A C 1
ATOM 3113 O O . VAL A 1 396 ? 7.580 8.310 14.447 1.00 97.06 396 VAL A O 1
ATOM 3116 N N . GLN A 1 397 ? 9.465 8.464 13.242 1.00 95.75 397 GLN A N 1
ATOM 3117 C CA . GLN A 1 397 ? 9.740 7.035 13.300 1.00 95.75 397 GLN A CA 1
ATOM 3118 C C . GLN A 1 397 ? 9.988 6.569 14.750 1.00 95.75 397 GLN A C 1
ATOM 3120 O O . GLN A 1 397 ? 9.378 5.617 15.230 1.00 95.75 397 GLN A O 1
ATOM 3125 N N . GLN A 1 398 ? 10.819 7.275 15.515 1.00 95.38 398 GLN A N 1
ATOM 3126 C CA . GLN A 1 398 ? 11.039 6.949 16.929 1.00 95.38 398 GLN A CA 1
ATOM 3127 C C . GLN A 1 398 ? 9.728 6.967 17.733 1.00 95.38 398 GLN A C 1
ATOM 3129 O O . GLN A 1 398 ? 9.489 6.079 18.554 1.00 95.38 398 GLN A O 1
ATOM 3134 N N . LEU A 1 399 ? 8.845 7.928 17.450 1.00 95.38 399 LEU A N 1
ATOM 3135 C CA . LEU A 1 399 ? 7.510 7.991 18.040 1.00 95.38 399 LEU A CA 1
ATOM 3136 C C . LEU A 1 399 ? 6.648 6.772 17.660 1.00 95.38 399 LEU A C 1
ATOM 3138 O O . LEU A 1 399 ? 5.972 6.211 18.522 1.00 95.38 399 LEU A O 1
ATOM 3142 N N . LEU A 1 400 ? 6.690 6.326 16.402 1.00 95.44 400 LEU A N 1
ATOM 3143 C CA . LEU A 1 400 ? 6.005 5.117 15.934 1.00 95.44 400 LEU A CA 1
ATOM 3144 C C . LEU A 1 400 ? 6.520 3.845 16.620 1.00 95.44 400 LEU A C 1
ATOM 3146 O O . LEU A 1 400 ? 5.713 2.977 16.953 1.00 95.44 400 LEU A O 1
ATOM 3150 N N . GLN A 1 401 ? 7.822 3.722 16.883 1.00 93.69 401 GLN A N 1
ATOM 3151 C CA . GLN A 1 401 ? 8.353 2.570 17.633 1.00 93.69 401 GLN A CA 1
ATOM 3152 C C . GLN A 1 401 ? 7.919 2.580 19.098 1.00 93.69 401 GLN A C 1
ATOM 3154 O O . GLN A 1 401 ? 7.682 1.524 19.677 1.00 93.69 401 GLN A O 1
ATOM 3159 N N . ALA A 1 402 ? 7.752 3.767 19.683 1.00 92.00 402 ALA A N 1
ATOM 3160 C CA . ALA A 1 402 ? 7.221 3.932 21.033 1.00 92.00 402 ALA A CA 1
ATOM 3161 C C . ALA A 1 402 ? 5.682 3.829 21.113 1.00 92.00 402 ALA A C 1
ATOM 3163 O O . ALA A 1 402 ? 5.127 3.782 22.214 1.00 92.00 402 ALA A O 1
ATOM 3164 N N . SER A 1 403 ? 4.979 3.815 19.974 1.00 95.88 403 SER A N 1
ATOM 3165 C CA . SER A 1 403 ? 3.515 3.761 19.930 1.00 95.88 403 SER A CA 1
ATOM 3166 C C . SER A 1 403 ? 2.988 2.422 20.465 1.00 95.88 403 SER A C 1
ATOM 3168 O O . SER A 1 403 ? 3.459 1.365 20.024 1.00 95.88 403 SER A O 1
ATOM 3170 N N . PRO A 1 404 ? 1.996 2.434 21.377 1.00 95.38 404 PRO A N 1
ATOM 3171 C CA . PRO A 1 404 ? 1.497 1.224 22.012 1.00 95.38 404 PRO A CA 1
ATOM 3172 C C . PRO A 1 404 ? 0.878 0.258 20.997 1.00 95.38 404 PRO A C 1
ATOM 3174 O O . PRO A 1 404 ? 0.190 0.656 20.057 1.00 95.38 404 PRO A O 1
ATOM 3177 N N . ILE A 1 405 ? 1.089 -1.035 21.236 1.00 96.69 405 ILE A N 1
ATOM 3178 C CA . ILE A 1 405 ? 0.447 -2.129 20.508 1.00 96.69 405 ILE A CA 1
ATOM 3179 C C . ILE A 1 405 ? -0.489 -2.851 21.475 1.00 96.69 405 ILE A C 1
ATOM 3181 O O . ILE A 1 405 ? -0.050 -3.307 22.528 1.00 96.69 405 ILE A O 1
ATOM 3185 N N . ASP A 1 406 ? -1.766 -2.968 21.111 1.00 95.38 406 ASP A N 1
ATOM 3186 C CA . ASP A 1 406 ? -2.794 -3.650 21.906 1.00 95.38 406 ASP A CA 1
ATOM 3187 C C . ASP A 1 406 ? -3.280 -4.923 21.187 1.00 95.38 406 ASP A C 1
ATOM 3189 O O . ASP A 1 406 ? -4.187 -4.851 20.354 1.00 95.38 406 ASP A O 1
ATOM 3193 N N . PRO A 1 407 ? -2.746 -6.115 21.515 1.00 95.38 407 PRO A N 1
ATOM 3194 C CA . PRO A 1 407 ? -3.143 -7.374 20.877 1.00 95.38 407 PRO A CA 1
ATOM 3195 C C . PRO A 1 407 ? -4.596 -7.797 21.132 1.00 95.38 407 PRO A C 1
ATOM 3197 O O . PRO A 1 407 ? -5.076 -8.754 20.521 1.00 95.38 407 PRO A O 1
ATOM 3200 N N . GLN A 1 408 ? -5.313 -7.144 22.053 1.00 94.56 408 GLN A N 1
ATOM 3201 C CA . GLN A 1 408 ? -6.726 -7.433 22.295 1.00 94.56 408 GLN A CA 1
ATOM 3202 C C . GLN A 1 408 ? -7.661 -6.644 21.378 1.00 94.56 408 GLN A C 1
ATOM 3204 O O . GLN A 1 408 ? -8.853 -6.963 21.299 1.00 94.56 408 GLN A O 1
ATOM 3209 N N . ARG A 1 409 ? -7.162 -5.578 20.749 1.00 96.88 409 ARG A N 1
ATOM 3210 C CA . ARG A 1 409 ? -7.963 -4.645 19.945 1.00 96.88 409 ARG A CA 1
ATOM 3211 C C . ARG A 1 409 ? -7.399 -4.445 18.542 1.00 96.88 409 ARG A C 1
ATOM 3213 O O . ARG A 1 409 ? -8.169 -4.093 17.651 1.00 96.88 409 ARG A O 1
ATOM 3220 N N . MET A 1 410 ? -6.109 -4.706 18.346 1.00 98.50 410 MET A N 1
ATOM 3221 C CA . MET A 1 410 ? -5.405 -4.584 17.075 1.00 98.50 410 MET A CA 1
ATOM 3222 C C . MET A 1 410 ? -5.239 -5.925 16.375 1.00 98.50 410 MET A C 1
ATOM 3224 O O . MET A 1 410 ? -4.944 -6.946 16.999 1.00 98.50 410 MET A O 1
ATOM 3228 N N . ILE A 1 411 ? -5.406 -5.901 15.059 1.00 98.75 411 ILE A N 1
ATOM 3229 C CA . ILE A 1 411 ? -5.291 -7.060 14.176 1.00 98.75 411 ILE A CA 1
ATOM 3230 C C . ILE A 1 411 ? -4.496 -6.628 12.950 1.00 98.75 411 ILE A C 1
ATOM 3232 O O . ILE A 1 411 ? -4.696 -5.523 12.444 1.00 98.75 411 ILE A O 1
ATOM 3236 N N . TYR A 1 412 ? -3.608 -7.496 12.474 1.00 98.69 412 TYR A N 1
ATOM 3237 C CA . TYR A 1 412 ? -2.848 -7.258 11.251 1.00 98.69 412 TYR A CA 1
ATOM 3238 C C . TYR A 1 412 ? -3.328 -8.197 10.145 1.00 98.69 412 TYR A C 1
ATOM 3240 O O . TYR A 1 412 ? -3.509 -9.393 10.374 1.00 98.69 412 TYR A O 1
ATOM 3248 N N . VAL A 1 413 ? -3.521 -7.665 8.944 1.00 98.56 413 VAL A N 1
ATOM 3249 C CA . VAL A 1 413 ? -3.794 -8.442 7.734 1.00 98.56 413 VAL A CA 1
ATOM 3250 C C . VAL A 1 413 ? -2.635 -8.214 6.772 1.00 98.56 413 VAL A C 1
ATOM 3252 O O . VAL A 1 413 ? -2.424 -7.102 6.289 1.00 98.56 413 VAL A O 1
ATOM 3255 N N . ALA A 1 414 ? -1.853 -9.267 6.556 1.00 97.62 414 ALA A N 1
ATOM 3256 C CA . ALA A 1 414 ? -0.648 -9.268 5.745 1.00 97.62 414 ALA A CA 1
ATOM 3257 C C . ALA A 1 414 ? -0.961 -9.753 4.327 1.00 97.62 414 ALA A C 1
ATOM 3259 O O . ALA A 1 414 ? -1.463 -10.865 4.139 1.00 97.62 414 ALA A O 1
ATOM 3260 N N . GLY A 1 415 ? -0.637 -8.922 3.339 1.00 94.50 415 GLY A N 1
ATOM 3261 C CA . GLY A 1 415 ? -0.671 -9.308 1.934 1.00 94.50 415 GLY A CA 1
ATOM 3262 C C . GLY A 1 415 ? 0.509 -10.181 1.534 1.00 94.50 415 GLY A C 1
ATOM 3263 O O . GLY A 1 415 ? 1.374 -10.525 2.346 1.00 94.50 415 GLY A O 1
ATOM 3264 N N . ARG A 1 416 ? 0.553 -10.515 0.251 1.00 90.31 416 ARG A N 1
ATOM 3265 C CA . ARG A 1 416 ? 1.596 -11.327 -0.356 1.00 90.31 416 ARG A CA 1
ATOM 3266 C C . ARG A 1 416 ? 1.880 -10.867 -1.783 1.00 90.31 416 ARG A C 1
ATOM 3268 O O . ARG A 1 416 ? 0.961 -10.765 -2.584 1.00 90.31 416 ARG A O 1
ATOM 3275 N N . ALA A 1 417 ? 3.161 -10.740 -2.106 1.00 86.25 417 ALA A N 1
ATOM 3276 C CA . ALA A 1 417 ? 3.690 -10.616 -3.457 1.00 86.25 417 ALA A CA 1
ATOM 3277 C C . ALA A 1 417 ? 4.869 -11.581 -3.670 1.00 86.25 417 ALA A C 1
ATOM 3279 O O . ALA A 1 417 ? 5.346 -12.253 -2.747 1.00 86.25 417 ALA A O 1
ATOM 3280 N N . ASP A 1 418 ? 5.350 -11.666 -4.908 1.00 84.25 418 ASP A N 1
ATOM 3281 C CA . ASP A 1 418 ? 6.538 -12.455 -5.238 1.00 84.25 418 ASP A CA 1
ATOM 3282 C C . ASP A 1 418 ? 7.846 -11.783 -4.824 1.00 84.25 418 ASP A C 1
ATOM 3284 O O . ASP A 1 418 ? 8.769 -12.481 -4.405 1.00 84.25 418 ASP A O 1
ATOM 3288 N N . ALA A 1 419 ? 7.910 -10.453 -4.881 1.00 84.31 419 ALA A N 1
ATOM 3289 C CA . ALA A 1 419 ? 9.086 -9.681 -4.510 1.00 84.31 419 ALA A CA 1
ATOM 3290 C C . ALA A 1 419 ? 8.684 -8.420 -3.745 1.00 84.31 419 ALA A C 1
ATOM 3292 O O . ALA A 1 419 ? 7.934 -7.589 -4.244 1.00 84.31 419 ALA A O 1
ATOM 3293 N N . THR A 1 420 ? 9.220 -8.271 -2.538 1.00 90.69 420 THR A N 1
ATOM 3294 C CA . THR A 1 420 ? 9.004 -7.120 -1.663 1.00 90.69 420 THR A CA 1
ATOM 3295 C C . THR A 1 420 ? 10.352 -6.518 -1.289 1.00 90.69 420 THR A C 1
ATOM 3297 O O . THR A 1 420 ? 11.140 -7.230 -0.667 1.00 90.69 420 THR A O 1
ATOM 3300 N N . PRO A 1 421 ? 10.647 -5.251 -1.635 1.00 91.81 421 PRO A N 1
ATOM 3301 C CA . PRO A 1 421 ? 11.914 -4.616 -1.279 1.00 91.81 421 PRO A CA 1
ATOM 3302 C C . PRO A 1 421 ? 12.156 -4.668 0.234 1.00 91.81 421 PRO A C 1
ATOM 3304 O O . PRO A 1 421 ? 11.312 -4.217 1.011 1.00 91.81 421 PRO A O 1
ATOM 3307 N N . CYS A 1 422 ? 13.297 -5.214 0.649 1.00 93.44 422 CYS A N 1
ATOM 3308 C CA . CYS A 1 422 ? 13.627 -5.429 2.057 1.00 93.44 422 CYS A CA 1
ATOM 3309 C C . CYS A 1 422 ? 14.958 -4.822 2.490 1.00 93.44 422 CYS A C 1
ATOM 3311 O O . CYS A 1 422 ? 15.155 -4.687 3.690 1.00 93.44 422 CYS A O 1
ATOM 3313 N N . ASP A 1 423 ? 15.850 -4.462 1.562 1.00 94.56 423 ASP A N 1
ATOM 3314 C CA . ASP A 1 423 ? 17.083 -3.751 1.907 1.00 94.56 423 ASP A CA 1
ATOM 3315 C C . ASP A 1 423 ? 17.674 -2.988 0.709 1.00 94.56 423 ASP A C 1
ATOM 3317 O O . ASP A 1 423 ? 17.310 -3.222 -0.449 1.00 94.56 423 ASP A O 1
ATOM 3321 N N . ILE A 1 424 ? 18.604 -2.075 0.985 1.00 92.31 424 ILE A N 1
ATOM 3322 C CA . ILE A 1 424 ? 19.428 -1.393 -0.013 1.00 92.31 424 ILE A CA 1
ATOM 3323 C C . ILE A 1 424 ? 20.889 -1.360 0.438 1.00 92.31 424 ILE A C 1
ATOM 3325 O O . ILE A 1 424 ? 21.199 -0.990 1.568 1.00 92.31 424 ILE A O 1
ATOM 3329 N N . SER A 1 425 ? 21.799 -1.711 -0.467 1.00 92.25 425 SER A N 1
ATOM 3330 C CA . SER A 1 425 ? 23.232 -1.780 -0.183 1.00 92.25 425 SER A CA 1
ATOM 3331 C C . SER A 1 425 ? 24.081 -1.245 -1.338 1.00 92.25 425 SER A C 1
ATOM 3333 O O . SER A 1 425 ? 23.624 -1.099 -2.477 1.00 92.25 425 SER A O 1
ATOM 3335 N N . ILE A 1 426 ? 25.337 -0.918 -1.022 1.00 90.75 426 ILE A N 1
ATOM 3336 C CA . ILE A 1 426 ? 26.355 -0.519 -1.995 1.00 90.75 426 ILE A CA 1
ATOM 3337 C C . ILE A 1 426 ? 27.371 -1.660 -2.111 1.00 90.75 426 ILE A C 1
ATOM 3339 O O . ILE A 1 426 ? 28.235 -1.834 -1.253 1.00 90.75 426 ILE A O 1
ATOM 3343 N N . ASP A 1 427 ? 27.287 -2.426 -3.192 1.00 87.38 427 ASP A N 1
ATOM 3344 C CA . ASP A 1 427 ? 28.256 -3.450 -3.559 1.00 87.38 427 ASP A CA 1
ATOM 3345 C C . ASP A 1 427 ? 29.475 -2.809 -4.239 1.00 87.38 427 ASP A C 1
ATOM 3347 O O . ASP A 1 427 ? 29.475 -2.484 -5.429 1.00 87.38 427 ASP A O 1
ATOM 3351 N N . LEU A 1 428 ? 30.550 -2.623 -3.470 1.00 86.44 428 LEU A N 1
ATOM 3352 C CA . LEU A 1 428 ? 31.808 -2.064 -3.972 1.00 86.44 428 LEU A CA 1
ATOM 3353 C C . LEU A 1 428 ? 32.556 -3.005 -4.931 1.00 86.44 428 LEU A C 1
ATOM 3355 O O . LEU A 1 428 ? 33.436 -2.530 -5.654 1.00 86.44 428 LEU A O 1
ATOM 3359 N N . SER A 1 429 ? 32.215 -4.299 -4.952 1.00 84.75 429 SER A N 1
ATOM 3360 C CA . SER A 1 429 ? 32.788 -5.271 -5.890 1.00 84.75 429 SER A CA 1
ATOM 3361 C C . SER A 1 429 ? 32.184 -5.151 -7.293 1.00 84.75 429 SER A C 1
ATOM 3363 O O . SER A 1 429 ? 32.836 -5.497 -8.283 1.00 84.75 429 SER A O 1
ATOM 3365 N N . ALA A 1 430 ? 30.978 -4.584 -7.403 1.00 78.56 430 ALA A N 1
ATOM 3366 C CA . ALA A 1 430 ? 30.337 -4.321 -8.678 1.00 78.56 430 ALA A CA 1
ATOM 3367 C C . ALA A 1 430 ? 31.057 -3.198 -9.463 1.00 78.56 430 ALA A C 1
ATOM 3369 O O . ALA A 1 430 ? 31.668 -2.286 -8.878 1.00 78.56 430 ALA A O 1
ATOM 3370 N N . PRO A 1 431 ? 30.970 -3.207 -10.811 1.00 73.06 431 PRO A N 1
ATOM 3371 C CA . PRO A 1 431 ? 31.537 -2.154 -11.644 1.00 73.06 431 PRO A CA 1
ATOM 3372 C C . PRO A 1 431 ? 31.099 -0.758 -11.188 1.00 73.06 431 PRO A C 1
ATOM 3374 O O . PRO A 1 431 ? 29.959 -0.558 -10.759 1.00 73.06 431 PRO A O 1
ATOM 3377 N N . ALA A 1 432 ? 31.994 0.227 -11.312 1.00 67.31 432 ALA A N 1
ATOM 3378 C CA . ALA A 1 432 ? 31.666 1.620 -11.013 1.00 67.31 432 ALA A CA 1
ATOM 3379 C C . ALA A 1 432 ? 30.357 2.026 -11.717 1.00 67.31 432 ALA A C 1
ATOM 3381 O O . ALA A 1 432 ? 30.142 1.670 -12.879 1.00 67.31 432 ALA A O 1
ATOM 3382 N N . LYS A 1 433 ? 29.484 2.752 -11.004 1.00 62.53 433 LYS A N 1
ATOM 3383 C CA . LYS A 1 433 ? 28.129 3.122 -11.453 1.00 62.53 433 LYS A CA 1
ATOM 3384 C C . LYS A 1 433 ? 27.142 1.942 -11.598 1.00 62.53 433 LYS A C 1
ATOM 3386 O O . LYS A 1 433 ? 26.122 2.082 -12.259 1.00 62.53 433 LYS A O 1
ATOM 3391 N N . ARG A 1 434 ? 27.406 0.763 -11.024 1.00 67.69 434 ARG A N 1
ATOM 3392 C CA . ARG A 1 434 ? 26.439 -0.354 -10.867 1.00 67.69 434 ARG A CA 1
ATOM 3393 C C . ARG A 1 434 ? 26.467 -0.930 -9.452 1.00 67.69 434 ARG A C 1
ATOM 3395 O O . ARG A 1 434 ? 26.261 -2.119 -9.261 1.00 67.69 434 ARG A O 1
ATOM 3402 N N . ARG A 1 435 ? 26.788 -0.084 -8.477 1.00 81.75 435 ARG A N 1
ATOM 3403 C CA . ARG A 1 435 ? 27.079 -0.528 -7.114 1.00 81.75 435 ARG A CA 1
ATOM 3404 C C . ARG A 1 435 ? 25.850 -0.578 -6.226 1.00 81.75 435 ARG A C 1
ATOM 3406 O O . ARG A 1 435 ? 25.900 -1.209 -5.188 1.00 81.75 435 ARG A O 1
ATOM 3413 N N . ILE A 1 436 ? 24.749 0.060 -6.610 1.00 85.50 436 ILE A N 1
ATOM 3414 C CA . ILE A 1 436 ? 23.526 -0.012 -5.812 1.00 85.50 436 ILE A CA 1
ATOM 3415 C C . ILE A 1 436 ? 22.794 -1.310 -6.106 1.00 85.50 436 ILE A C 1
ATOM 3417 O O . ILE A 1 436 ? 22.354 -1.526 -7.238 1.00 85.50 436 ILE A O 1
ATOM 3421 N N . ARG A 1 437 ? 22.584 -2.094 -5.053 1.00 86.12 437 ARG A N 1
ATOM 3422 C CA . ARG A 1 437 ? 21.751 -3.288 -5.048 1.00 86.12 437 ARG A CA 1
ATOM 3423 C C . ARG A 1 437 ? 20.537 -3.044 -4.154 1.00 86.12 437 ARG A C 1
ATOM 3425 O O . ARG A 1 437 ? 20.675 -2.542 -3.041 1.00 86.12 437 ARG A O 1
ATOM 3432 N N . ILE A 1 438 ? 19.349 -3.368 -4.660 1.00 87.75 438 ILE A N 1
ATOM 3433 C CA . ILE A 1 438 ? 18.122 -3.419 -3.856 1.00 87.75 438 ILE A CA 1
ATOM 3434 C C . ILE A 1 438 ? 17.764 -4.883 -3.711 1.00 87.75 438 ILE A C 1
ATOM 3436 O O . ILE A 1 438 ? 17.589 -5.571 -4.715 1.00 87.75 438 ILE A O 1
ATOM 3440 N N . ASP A 1 439 ? 17.659 -5.335 -2.473 1.00 89.88 439 ASP A N 1
ATOM 3441 C CA . ASP A 1 439 ? 17.266 -6.697 -2.163 1.00 89.88 439 ASP A CA 1
ATOM 3442 C C . ASP A 1 439 ? 15.765 -6.775 -1.899 1.00 89.88 439 ASP A C 1
ATOM 3444 O O . ASP A 1 439 ? 15.131 -5.827 -1.425 1.00 89.88 439 ASP A O 1
ATOM 3448 N N . ALA A 1 440 ? 15.195 -7.923 -2.230 1.00 88.62 440 ALA A N 1
ATOM 3449 C CA . ALA A 1 440 ? 13.796 -8.245 -2.081 1.00 88.62 440 ALA A CA 1
ATOM 3450 C C . ALA A 1 440 ? 13.611 -9.595 -1.386 1.00 88.62 440 ALA A C 1
ATOM 3452 O O . ALA A 1 440 ? 14.460 -10.485 -1.449 1.00 88.62 440 ALA A O 1
ATOM 3453 N N . THR A 1 441 ? 12.459 -9.746 -0.744 1.00 88.31 441 THR A N 1
ATOM 3454 C CA . THR A 1 441 ? 11.997 -10.984 -0.121 1.00 88.31 441 THR A CA 1
ATOM 3455 C C . THR A 1 441 ? 10.642 -11.393 -0.681 1.00 88.31 441 THR A C 1
ATOM 3457 O O . THR A 1 441 ? 9.841 -10.552 -1.089 1.00 88.31 441 THR A O 1
ATOM 3460 N N . SER A 1 442 ? 10.355 -12.692 -0.660 1.00 87.88 442 SER A N 1
ATOM 3461 C CA . SER A 1 442 ? 9.023 -13.214 -0.992 1.00 87.88 442 SER A CA 1
ATOM 3462 C C . SER A 1 442 ? 8.051 -13.215 0.201 1.00 87.88 442 SER A C 1
ATOM 3464 O O . SER A 1 442 ? 6.892 -13.607 0.056 1.00 87.88 442 SER A O 1
ATOM 3466 N N . PHE A 1 443 ? 8.525 -12.777 1.375 1.00 90.69 443 PHE A N 1
ATOM 3467 C CA . PHE A 1 443 ? 7.776 -12.657 2.627 1.00 90.69 443 PHE A CA 1
ATOM 3468 C C . PHE A 1 443 ? 7.316 -11.214 2.853 1.00 90.69 443 PHE A C 1
ATOM 3470 O O . PHE A 1 443 ? 7.825 -10.496 3.715 1.00 90.69 443 PHE A O 1
ATOM 3477 N N . GLY A 1 444 ? 6.375 -10.766 2.034 1.00 91.69 444 GLY A N 1
ATOM 3478 C CA . GLY A 1 444 ? 5.851 -9.407 2.064 1.00 91.69 444 GLY A CA 1
ATOM 3479 C C . GLY A 1 444 ? 4.784 -9.217 1.001 1.00 91.69 444 GLY A C 1
ATOM 3480 O O . GLY A 1 444 ? 4.518 -10.136 0.230 1.00 91.69 444 GLY A O 1
ATOM 3481 N N . ASP A 1 445 ? 4.181 -8.036 0.957 1.00 92.44 445 ASP A N 1
ATOM 3482 C CA . ASP A 1 445 ? 3.048 -7.711 0.081 1.00 92.44 445 ASP A CA 1
ATOM 3483 C C . ASP A 1 445 ? 3.422 -6.896 -1.174 1.00 92.44 445 ASP A C 1
ATOM 3485 O O . ASP A 1 445 ? 2.550 -6.350 -1.841 1.00 92.44 445 ASP A O 1
ATOM 3489 N N . GLY A 1 446 ? 4.711 -6.800 -1.508 1.00 89.81 446 GLY A N 1
ATOM 3490 C CA . GLY A 1 446 ? 5.228 -6.018 -2.640 1.00 89.81 446 GLY A CA 1
ATOM 3491 C C . GLY A 1 446 ? 5.698 -4.619 -2.242 1.00 89.81 446 GLY A C 1
ATOM 3492 O O . GLY A 1 446 ? 6.524 -4.014 -2.928 1.00 89.81 446 GLY A O 1
ATOM 3493 N N . ARG A 1 447 ? 5.258 -4.126 -1.077 1.00 92.38 447 ARG A N 1
ATOM 3494 C CA . ARG A 1 447 ? 5.721 -2.863 -0.484 1.00 92.38 447 ARG A CA 1
ATOM 3495 C C . ARG A 1 447 ? 6.318 -3.063 0.905 1.00 92.38 447 ARG A C 1
ATOM 3497 O O . ARG A 1 447 ? 7.310 -2.416 1.232 1.00 92.38 447 ARG A O 1
ATOM 3504 N N . VAL A 1 448 ? 5.743 -3.940 1.716 1.00 96.12 448 VAL A N 1
ATOM 3505 C CA . VAL A 1 448 ? 6.037 -4.093 3.141 1.00 96.12 448 VAL A CA 1
ATOM 3506 C C . VAL A 1 448 ? 6.429 -5.542 3.438 1.00 96.12 448 VAL A C 1
ATOM 3508 O O . VAL A 1 448 ? 5.599 -6.448 3.311 1.00 96.12 448 VAL A O 1
ATOM 3511 N N . PRO A 1 449 ? 7.695 -5.798 3.819 1.00 95.38 449 PRO A N 1
ATOM 3512 C CA . PRO A 1 449 ? 8.098 -7.099 4.336 1.00 95.38 449 PRO A CA 1
ATOM 3513 C C . PRO A 1 449 ? 7.304 -7.458 5.596 1.00 95.38 449 PRO A C 1
ATOM 3515 O O . PRO A 1 449 ? 7.038 -6.602 6.436 1.00 95.38 449 PRO A O 1
ATOM 3518 N N . TRP A 1 450 ? 6.958 -8.731 5.775 1.00 95.25 450 TRP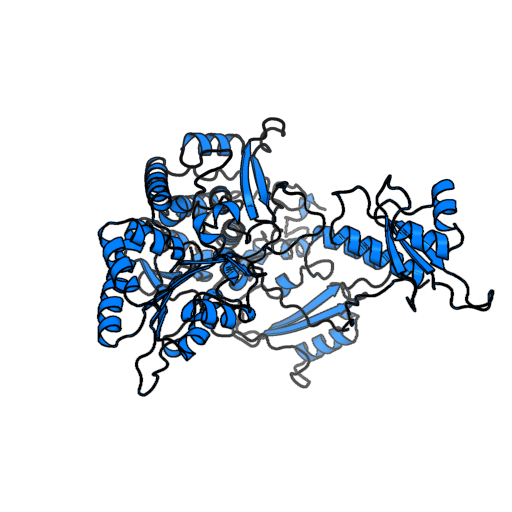 A N 1
ATOM 3519 C CA . TRP A 1 450 ? 6.245 -9.196 6.970 1.00 95.25 450 TRP A CA 1
ATOM 3520 C C . TRP A 1 450 ? 7.026 -8.929 8.257 1.00 95.25 450 TRP A C 1
ATOM 3522 O O . TRP A 1 450 ? 6.429 -8.551 9.260 1.00 95.25 45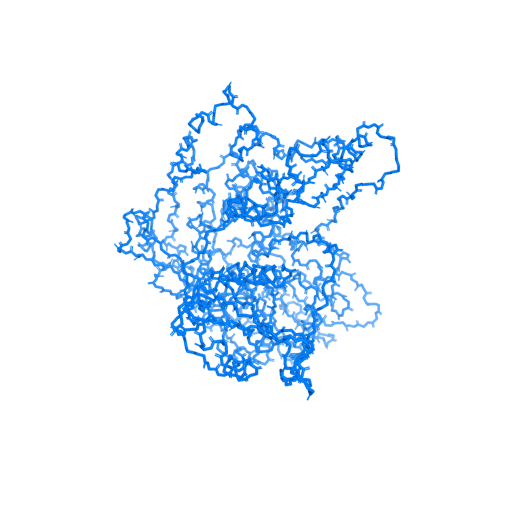0 TRP A O 1
ATOM 3532 N N . ASP A 1 451 ? 8.349 -9.078 8.211 1.00 92.88 451 ASP A N 1
ATOM 3533 C CA . ASP A 1 451 ? 9.236 -8.899 9.365 1.00 92.88 451 ASP A CA 1
ATOM 3534 C C . ASP A 1 451 ? 9.252 -7.451 9.889 1.00 92.88 451 ASP A C 1
ATOM 3536 O O . ASP A 1 451 ? 9.232 -7.203 11.092 1.00 92.88 451 ASP A O 1
ATOM 3540 N N . THR A 1 452 ? 9.200 -6.469 8.986 1.00 93.19 452 THR A N 1
ATOM 3541 C CA . THR A 1 452 ? 9.193 -5.041 9.344 1.00 93.19 452 THR A CA 1
ATOM 3542 C C . THR A 1 452 ? 7.777 -4.474 9.479 1.00 93.19 452 THR A C 1
ATOM 3544 O O . THR A 1 452 ? 7.554 -3.486 10.185 1.00 93.19 452 THR A O 1
ATOM 3547 N N . GLY A 1 453 ? 6.800 -5.096 8.818 1.00 95.62 453 GLY A N 1
ATOM 3548 C CA . GLY A 1 453 ? 5.396 -4.705 8.839 1.00 95.62 453 GLY A CA 1
ATOM 3549 C C . GLY A 1 453 ? 4.633 -5.202 10.062 1.00 95.62 453 GLY A C 1
ATOM 3550 O O . GLY A 1 453 ? 3.853 -4.438 10.627 1.00 95.62 453 GLY A O 1
ATOM 3551 N N . ILE A 1 454 ? 4.834 -6.451 10.493 1.00 97.44 454 ILE A N 1
ATOM 3552 C CA . ILE A 1 454 ? 4.057 -7.079 11.571 1.00 97.44 454 ILE A CA 1
ATOM 3553 C C . ILE A 1 454 ? 4.728 -6.797 12.924 1.00 97.44 454 ILE A C 1
ATOM 3555 O O . ILE A 1 454 ? 5.824 -7.296 13.175 1.00 97.44 454 ILE A O 1
ATOM 3559 N N . PRO A 1 455 ? 4.082 -6.067 13.855 1.00 96.69 455 PRO A N 1
ATOM 3560 C CA . PRO A 1 455 ? 4.619 -5.908 15.202 1.00 96.69 455 PRO A CA 1
ATOM 3561 C C . PRO A 1 455 ? 4.713 -7.260 15.917 1.00 96.69 455 PRO A C 1
ATOM 3563 O O . PRO A 1 455 ? 3.769 -8.050 15.859 1.00 96.69 455 PRO A O 1
ATOM 3566 N N . GLU A 1 456 ? 5.792 -7.495 16.670 1.00 95.00 456 GLU A N 1
ATOM 3567 C CA . GLU A 1 456 ? 6.034 -8.762 17.384 1.00 95.00 456 GLU A CA 1
ATOM 3568 C C . GLU A 1 456 ? 4.820 -9.211 18.217 1.00 95.00 456 GLU A C 1
ATOM 3570 O O . GLU A 1 456 ? 4.377 -10.358 18.149 1.00 95.00 456 GLU A O 1
ATOM 3575 N N . ALA A 1 457 ? 4.210 -8.269 18.942 1.00 96.69 457 ALA A N 1
ATOM 3576 C CA . ALA A 1 457 ? 3.051 -8.519 19.795 1.00 96.69 457 ALA A CA 1
ATOM 3577 C C . ALA A 1 457 ? 1.775 -8.927 19.024 1.00 96.69 457 ALA A C 1
ATOM 3579 O O . ALA A 1 457 ? 0.830 -9.431 19.633 1.00 96.69 457 ALA A O 1
ATOM 3580 N N . LEU A 1 458 ? 1.731 -8.737 17.699 1.00 97.31 458 LEU A N 1
ATOM 3581 C CA . LEU A 1 458 ? 0.596 -9.077 16.834 1.00 97.31 458 LEU A CA 1
ATOM 3582 C C . LEU A 1 458 ? 0.812 -10.329 15.983 1.00 97.31 458 LEU A C 1
ATOM 3584 O O . LEU A 1 458 ? -0.097 -10.684 15.233 1.00 97.31 458 LEU A O 1
ATOM 3588 N N . LYS A 1 459 ? 1.927 -11.061 16.114 1.00 95.00 459 LYS A N 1
ATOM 3589 C CA . LYS A 1 459 ? 2.140 -12.313 15.357 1.00 95.00 459 LYS A CA 1
ATOM 3590 C C . LYS A 1 459 ? 0.963 -13.291 15.495 1.00 95.00 459 LYS A C 1
ATOM 3592 O O . LYS A 1 459 ? 0.431 -13.770 14.502 1.00 95.00 459 LYS A O 1
ATOM 3597 N N . ASN A 1 460 ? 0.443 -13.470 16.712 1.00 94.75 460 ASN A N 1
ATOM 3598 C CA . ASN A 1 460 ? -0.725 -14.331 16.988 1.00 94.75 460 ASN A CA 1
ATOM 3599 C C . ASN A 1 460 ? -2.084 -13.711 16.596 1.00 94.75 460 ASN A C 1
ATOM 3601 O O . ASN A 1 460 ? -3.134 -14.340 16.742 1.00 94.75 460 ASN A O 1
ATOM 3605 N N . LYS A 1 461 ? -2.079 -12.455 16.144 1.00 97.25 461 LYS A N 1
ATOM 3606 C CA . LYS A 1 461 ? -3.232 -11.674 15.671 1.00 97.25 461 LYS A CA 1
ATOM 3607 C C . LYS A 1 461 ? -3.061 -11.251 14.211 1.00 97.25 461 LYS A C 1
ATOM 3609 O O . LYS A 1 461 ? -3.705 -10.304 13.766 1.00 97.25 461 LYS A O 1
ATOM 3614 N N . THR A 1 462 ? -2.196 -11.957 13.488 1.00 98.31 462 THR A N 1
ATOM 3615 C CA . THR A 1 462 ? -1.958 -11.746 12.066 1.00 98.31 462 THR A CA 1
ATOM 3616 C C . THR A 1 462 ? -2.750 -12.752 11.243 1.00 98.31 462 THR A C 1
ATOM 3618 O O . THR A 1 462 ? -2.839 -13.928 11.603 1.00 98.31 462 THR A O 1
ATOM 3621 N N . TYR A 1 463 ? -3.317 -12.271 10.141 1.00 98.31 463 TYR A N 1
ATOM 3622 C CA . TYR A 1 463 ? -3.981 -13.065 9.117 1.00 98.31 463 TYR A CA 1
ATOM 3623 C C . TYR A 1 463 ? -3.335 -12.775 7.764 1.00 98.31 463 TYR A C 1
ATOM 3625 O O . TYR A 1 463 ? -2.992 -11.633 7.480 1.00 98.31 463 TYR A O 1
ATOM 3633 N N . TYR A 1 464 ? -3.167 -13.795 6.934 1.00 96.56 464 TYR A N 1
ATOM 3634 C CA . TYR A 1 464 ? -2.503 -13.714 5.640 1.00 96.56 464 TYR A CA 1
ATOM 3635 C C . TYR A 1 464 ? -3.516 -13.839 4.507 1.00 96.56 464 TYR A C 1
ATOM 3637 O O . TYR A 1 464 ? -4.386 -14.717 4.533 1.00 96.56 464 TYR A O 1
ATOM 3645 N N . VAL A 1 465 ? -3.363 -12.989 3.494 1.00 94.38 465 VAL A N 1
ATOM 3646 C CA . VAL A 1 465 ? -4.167 -12.988 2.267 1.00 94.38 465 VAL A CA 1
ATOM 3647 C C . VAL A 1 465 ? -3.262 -13.039 1.039 1.00 94.38 465 VAL A C 1
ATOM 3649 O O . VAL A 1 465 ? -2.132 -12.551 1.053 1.00 94.38 465 VAL A O 1
ATOM 3652 N N . ASN A 1 466 ? -3.736 -13.677 -0.031 1.00 90.31 466 ASN A N 1
ATOM 3653 C CA . ASN A 1 466 ? -2.978 -13.838 -1.273 1.00 90.31 466 ASN A CA 1
ATOM 3654 C C . ASN A 1 466 ? -3.232 -12.654 -2.218 1.00 90.31 466 ASN A C 1
ATOM 3656 O O . ASN A 1 466 ? -3.814 -12.824 -3.286 1.00 90.31 466 ASN A O 1
ATOM 3660 N N . THR A 1 467 ? -2.841 -11.466 -1.767 1.00 89.50 467 THR A N 1
ATOM 3661 C CA . THR A 1 467 ? -3.188 -10.180 -2.379 1.00 89.50 467 THR A CA 1
ATOM 3662 C C . THR A 1 467 ? -2.018 -9.214 -2.211 1.00 89.50 467 THR A C 1
ATOM 3664 O O . THR A 1 467 ? -1.450 -9.151 -1.118 1.00 89.50 467 THR A O 1
ATOM 3667 N N . GLU A 1 468 ? -1.651 -8.475 -3.260 1.00 90.38 468 GLU A N 1
ATOM 3668 C CA . GLU A 1 468 ? -0.607 -7.445 -3.178 1.00 90.38 468 GLU A CA 1
ATOM 3669 C C . GLU A 1 468 ? -1.067 -6.242 -2.345 1.00 90.38 468 GLU A C 1
ATOM 3671 O O . GLU A 1 468 ? -2.251 -6.077 -2.056 1.00 90.38 468 GLU A O 1
ATOM 3676 N N . HIS A 1 469 ? -0.117 -5.402 -1.940 1.00 93.50 469 HIS A N 1
ATOM 3677 C CA . HIS A 1 469 ? -0.318 -4.321 -0.980 1.00 93.50 469 HIS A CA 1
ATOM 3678 C C . HIS A 1 469 ? -1.556 -3.463 -1.275 1.00 93.50 469 HIS A C 1
ATOM 3680 O O . HIS A 1 469 ? -2.442 -3.353 -0.433 1.00 93.50 469 HIS A O 1
ATOM 3686 N N . GLY A 1 470 ? -1.646 -2.897 -2.479 1.00 86.44 470 GLY A N 1
ATOM 3687 C CA . GLY A 1 470 ? -2.703 -1.952 -2.840 1.00 86.44 470 GLY A CA 1
ATOM 3688 C C . GLY A 1 470 ? -4.098 -2.560 -2.950 1.00 86.44 470 GLY A C 1
ATOM 3689 O O . GLY A 1 470 ? -5.082 -1.853 -2.746 1.00 86.44 470 GLY A O 1
ATOM 3690 N N . ASP A 1 471 ? -4.175 -3.868 -3.194 1.00 90.50 471 ASP A N 1
ATOM 3691 C CA . ASP A 1 471 ? -5.428 -4.603 -3.357 1.00 90.50 471 ASP A CA 1
ATOM 3692 C C . ASP A 1 471 ? -6.000 -5.098 -2.023 1.00 90.50 471 ASP A C 1
ATOM 3694 O O . ASP A 1 471 ? -7.106 -5.633 -1.980 1.00 90.50 471 ASP A O 1
ATOM 3698 N N . LEU A 1 472 ? -5.293 -4.910 -0.902 1.00 93.75 472 LEU A N 1
ATOM 3699 C CA . LEU A 1 472 ? -5.745 -5.374 0.414 1.00 93.75 472 LEU A CA 1
ATOM 3700 C C . LEU A 1 472 ? -7.110 -4.804 0.827 1.00 93.75 472 LEU A C 1
ATOM 3702 O O . LEU A 1 472 ? -7.855 -5.455 1.560 1.00 93.75 472 LEU A O 1
ATOM 3706 N N . ALA A 1 473 ? -7.437 -3.594 0.367 1.00 94.00 473 ALA A N 1
ATOM 3707 C CA . ALA A 1 473 ? -8.740 -2.964 0.572 1.00 94.00 473 ALA A CA 1
ATOM 3708 C C . ALA A 1 473 ? -9.724 -3.192 -0.595 1.00 94.00 473 ALA A C 1
ATOM 3710 O O . ALA A 1 473 ? -10.871 -2.758 -0.510 1.00 94.00 473 ALA A O 1
ATOM 3711 N N . ASN A 1 474 ? -9.303 -3.899 -1.646 1.00 91.88 474 ASN A N 1
ATOM 3712 C CA . ASN A 1 474 ? -10.069 -4.171 -2.861 1.00 91.88 474 ASN A CA 1
ATOM 3713 C C . ASN A 1 474 ? -10.050 -5.661 -3.253 1.00 91.88 474 ASN A C 1
ATOM 3715 O O . ASN A 1 474 ? -10.006 -6.017 -4.427 1.00 91.88 474 ASN A O 1
ATOM 3719 N N . ALA A 1 475 ? -10.080 -6.552 -2.261 1.00 90.75 475 ALA A N 1
ATOM 3720 C CA . ALA A 1 475 ? -10.134 -7.996 -2.467 1.00 90.75 475 ALA A CA 1
ATOM 3721 C C . ALA A 1 475 ? -11.453 -8.568 -1.916 1.00 90.75 475 ALA A C 1
ATOM 3723 O O . ALA A 1 475 ? -11.488 -8.966 -0.744 1.00 90.75 475 ALA A O 1
ATOM 3724 N N . PRO A 1 476 ? -12.533 -8.628 -2.726 1.00 90.31 476 PRO A N 1
ATOM 3725 C CA . PRO A 1 476 ? -13.863 -9.047 -2.276 1.00 90.31 476 PRO A CA 1
ATOM 3726 C C . PRO A 1 476 ? -13.901 -10.389 -1.537 1.00 90.31 476 PRO A C 1
ATOM 3728 O O . PRO A 1 476 ? -14.594 -10.513 -0.527 1.00 90.31 476 PRO A O 1
ATOM 3731 N N . ASP A 1 477 ? -13.082 -11.357 -1.957 1.00 92.00 477 ASP A N 1
ATOM 3732 C CA . ASP A 1 477 ? -12.978 -12.680 -1.323 1.00 92.00 477 ASP A CA 1
ATOM 3733 C C . ASP A 1 477 ? -12.508 -12.623 0.145 1.00 92.00 477 ASP A C 1
ATOM 3735 O O . ASP A 1 477 ? -12.695 -13.574 0.906 1.00 92.00 477 ASP A O 1
ATOM 3739 N N . THR A 1 478 ? -11.913 -11.505 0.576 1.00 95.31 478 THR A N 1
ATOM 3740 C CA . THR A 1 478 ? -11.433 -11.303 1.951 1.00 95.31 478 THR A CA 1
ATOM 3741 C C . THR A 1 478 ? -12.435 -10.569 2.846 1.00 95.31 478 THR A C 1
ATOM 3743 O O . THR A 1 478 ? -12.319 -10.645 4.072 1.00 95.31 478 THR A O 1
ATOM 3746 N N . PHE A 1 479 ? -13.430 -9.877 2.277 1.00 96.94 479 PHE A N 1
ATOM 3747 C CA . PHE A 1 479 ? -14.290 -8.930 3.006 1.00 96.94 479 PHE A CA 1
ATOM 3748 C C . PHE A 1 479 ? -15.089 -9.587 4.129 1.00 96.94 479 PHE A C 1
ATOM 3750 O O . PHE A 1 479 ? -15.181 -9.065 5.238 1.00 96.94 479 PHE A O 1
ATOM 3757 N N . ASP A 1 480 ? -15.587 -10.785 3.858 1.00 95.12 480 ASP A N 1
ATOM 3758 C CA . ASP A 1 480 ? -16.274 -11.647 4.809 1.00 95.12 480 ASP A CA 1
ATOM 3759 C C . ASP A 1 480 ? -15.401 -11.992 6.030 1.00 95.12 480 ASP A C 1
ATOM 3761 O O . ASP A 1 480 ? -15.896 -12.066 7.155 1.00 95.12 480 ASP A O 1
ATOM 3765 N N . GLY A 1 481 ? -14.098 -12.196 5.816 1.00 97.38 481 GLY A N 1
ATOM 3766 C CA . GLY A 1 481 ? -13.118 -12.409 6.880 1.00 97.38 481 GLY A CA 1
ATOM 3767 C C . GLY A 1 481 ? -12.782 -11.120 7.628 1.00 97.38 481 GLY A C 1
ATOM 3768 O O . GLY A 1 481 ? -12.718 -11.124 8.856 1.00 97.38 481 GLY A O 1
ATOM 3769 N N . LEU A 1 482 ? -12.633 -9.995 6.921 1.00 98.19 482 LEU A N 1
ATOM 3770 C CA . LEU A 1 482 ? -12.429 -8.678 7.539 1.00 98.19 482 LEU A CA 1
ATOM 3771 C C . LEU A 1 482 ? -13.605 -8.290 8.447 1.00 98.19 482 LEU A C 1
ATOM 3773 O O . LEU A 1 482 ? -13.399 -7.747 9.534 1.00 98.19 482 LEU A O 1
ATOM 3777 N N . LEU A 1 483 ? -14.834 -8.613 8.046 1.00 96.81 483 LEU A N 1
ATOM 3778 C CA . LEU A 1 483 ? -16.034 -8.377 8.842 1.00 96.81 483 LEU A CA 1
ATOM 3779 C C . LEU A 1 483 ? -16.057 -9.213 10.129 1.00 96.81 483 LEU A C 1
ATOM 3781 O O . LEU A 1 483 ? -16.367 -8.680 11.198 1.00 96.81 483 LEU A O 1
ATOM 3785 N N . ASP A 1 484 ? -15.682 -10.492 10.055 1.00 97.56 484 ASP A N 1
ATOM 3786 C CA . ASP A 1 484 ? -15.521 -11.355 11.232 1.00 97.56 484 ASP A CA 1
ATOM 3787 C C . ASP A 1 484 ? -14.462 -10.783 12.194 1.00 97.56 484 ASP A C 1
ATOM 3789 O O . ASP A 1 484 ? -14.686 -10.696 13.405 1.00 97.56 484 ASP A O 1
ATOM 3793 N N . LEU A 1 485 ? -13.331 -10.307 11.661 1.00 98.06 485 LEU A N 1
ATOM 3794 C CA . LEU A 1 485 ? -12.281 -9.655 12.448 1.00 98.06 485 LEU A CA 1
ATOM 3795 C C . LEU A 1 485 ? -12.773 -8.360 13.111 1.00 98.06 485 LEU A C 1
ATOM 3797 O O . LEU A 1 485 ? -12.480 -8.123 14.283 1.00 98.06 485 LEU A O 1
ATOM 3801 N N . LEU A 1 486 ? -13.568 -7.544 12.415 1.00 96.50 486 LEU A N 1
ATOM 3802 C CA . LEU A 1 486 ? -14.171 -6.339 12.990 1.00 96.50 486 LEU A CA 1
ATOM 3803 C C . LEU A 1 486 ? -15.163 -6.671 14.109 1.00 96.50 486 LEU A C 1
ATOM 3805 O O . LEU A 1 486 ? -15.216 -5.969 15.121 1.00 96.50 486 LEU A O 1
ATOM 3809 N N . ASN A 1 487 ? -15.963 -7.722 13.932 1.00 94.19 487 ASN A N 1
ATOM 3810 C CA . ASN A 1 487 ? -17.047 -8.059 14.849 1.00 94.19 487 ASN A CA 1
ATOM 3811 C C . ASN A 1 487 ? -16.579 -8.866 16.063 1.00 94.19 487 ASN A C 1
ATOM 3813 O O . ASN A 1 487 ? -16.900 -8.503 17.195 1.00 94.19 487 ASN A O 1
ATOM 3817 N N . ALA A 1 488 ? -15.815 -9.932 15.832 1.00 94.38 488 ALA A N 1
ATOM 3818 C CA . ALA A 1 488 ? -15.386 -10.890 16.848 1.00 94.38 488 ALA A CA 1
ATOM 3819 C C . ALA A 1 488 ? -13.893 -10.770 17.199 1.00 94.38 488 ALA A C 1
ATOM 3821 O O . ALA A 1 488 ? -13.479 -11.149 18.2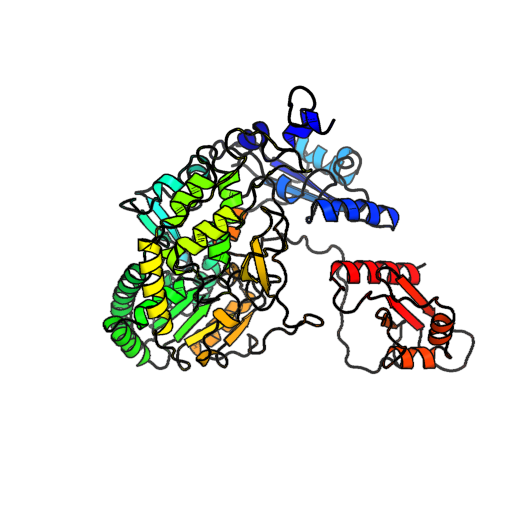95 1.00 94.38 488 ALA A O 1
ATOM 3822 N N . GLY A 1 489 ? -13.071 -10.208 16.310 1.00 95.88 489 GLY A N 1
ATOM 3823 C CA . GLY A 1 489 ? -11.611 -10.178 16.461 1.00 95.88 489 GLY A CA 1
ATOM 3824 C C . GLY A 1 489 ? -10.906 -11.474 16.057 1.00 95.88 489 GLY A C 1
ATOM 3825 O O . GLY A 1 489 ? -9.698 -11.601 16.257 1.00 95.88 489 GLY A O 1
ATOM 3826 N N . VAL A 1 490 ? -11.655 -12.435 15.516 1.00 96.50 490 VAL A N 1
ATOM 3827 C CA . VAL A 1 490 ? -11.166 -13.727 15.029 1.00 96.50 490 VAL A CA 1
ATOM 3828 C C . VAL A 1 490 ? -11.959 -14.150 13.799 1.00 96.50 490 VAL A C 1
ATOM 3830 O O . VAL A 1 490 ? -13.132 -13.808 13.680 1.00 96.50 490 VAL A O 1
ATOM 3833 N N . THR A 1 491 ? -11.333 -14.907 12.902 1.00 97.12 491 THR A N 1
ATOM 3834 C CA . THR A 1 491 ? -12.005 -15.521 11.751 1.00 97.12 491 THR A CA 1
ATOM 3835 C C . THR A 1 491 ? -11.328 -16.838 11.385 1.00 97.12 491 THR A C 1
ATOM 3837 O O . THR A 1 491 ? -10.141 -17.025 11.641 1.00 97.12 491 THR A O 1
ATOM 3840 N N . THR A 1 492 ? -12.082 -17.749 10.776 1.00 95.62 492 THR A N 1
ATOM 3841 C CA . THR A 1 492 ? -11.555 -18.961 10.129 1.00 95.62 492 THR A CA 1
ATOM 3842 C C . THR A 1 492 ? -11.484 -18.822 8.608 1.00 95.62 492 THR A C 1
ATOM 3844 O O . THR A 1 492 ? -10.978 -19.721 7.940 1.00 95.62 492 THR A O 1
ATOM 3847 N N . LYS A 1 493 ? -11.990 -17.712 8.053 1.00 93.94 493 LYS A N 1
ATOM 3848 C CA . LYS A 1 493 ? -12.028 -17.452 6.606 1.00 93.94 493 LYS A CA 1
ATOM 3849 C C . LYS A 1 493 ? -10.683 -16.971 6.059 1.00 93.94 493 LYS A C 1
ATOM 3851 O O . LYS A 1 493 ? -10.438 -17.090 4.866 1.00 93.94 493 LYS A O 1
ATOM 3856 N N . LEU A 1 494 ? -9.811 -16.453 6.927 1.00 95.94 494 LEU A N 1
ATOM 3857 C CA . LEU A 1 494 ? -8.451 -16.021 6.601 1.00 95.94 494 LEU A CA 1
ATOM 3858 C C . LEU A 1 494 ? -7.437 -16.881 7.364 1.00 95.94 494 LEU A C 1
ATOM 3860 O O . LEU A 1 494 ? -7.660 -17.234 8.523 1.00 95.94 494 LEU A O 1
ATOM 3864 N N . SER A 1 495 ? -6.314 -17.213 6.726 1.00 94.19 495 SER A N 1
ATOM 3865 C CA . SER A 1 495 ? -5.274 -18.054 7.332 1.00 94.19 495 SER A CA 1
ATOM 3866 C C . SER A 1 495 ? -4.448 -17.267 8.345 1.00 94.19 495 SER A C 1
ATOM 3868 O O . SER A 1 495 ? -4.015 -16.163 8.045 1.00 94.19 495 SER A O 1
ATOM 3870 N N . GLN A 1 496 ? -4.140 -17.848 9.506 1.00 94.69 496 GLN A N 1
ATOM 3871 C CA . GLN A 1 496 ? -3.108 -17.318 10.415 1.00 94.69 496 GLN A CA 1
ATOM 3872 C C . GLN A 1 496 ? -1.721 -17.923 10.163 1.00 94.69 496 GLN A C 1
ATOM 3874 O O . GLN A 1 496 ? -0.733 -17.469 10.731 1.00 94.69 496 GLN A O 1
ATOM 3879 N N . ALA A 1 497 ? -1.634 -18.955 9.322 1.00 89.69 497 ALA A N 1
ATOM 3880 C CA . ALA A 1 497 ? -0.360 -19.504 8.890 1.00 89.69 497 ALA A CA 1
ATOM 3881 C C . ALA A 1 497 ? 0.148 -18.716 7.672 1.00 89.69 497 ALA A C 1
ATOM 3883 O O . ALA A 1 497 ? -0.635 -18.523 6.728 1.00 89.69 497 ALA A O 1
ATOM 3884 N N . PRO A 1 498 ? 1.430 -18.302 7.654 1.00 82.31 498 PRO A N 1
ATOM 3885 C CA . PRO A 1 498 ? 2.019 -17.706 6.468 1.00 82.31 498 PRO A CA 1
ATOM 3886 C C . PRO A 1 498 ? 1.966 -18.715 5.310 1.00 82.31 498 PRO A C 1
ATOM 3888 O O . PRO A 1 498 ? 2.201 -19.911 5.520 1.00 82.31 498 PRO A O 1
ATOM 3891 N N . PRO A 1 499 ? 1.641 -18.277 4.084 1.00 72.75 499 PRO A N 1
ATOM 3892 C CA . PRO A 1 499 ? 1.578 -19.171 2.936 1.00 72.75 499 PRO A CA 1
ATOM 3893 C C . PRO A 1 499 ? 2.939 -19.840 2.684 1.00 72.75 499 PRO A C 1
ATOM 3895 O O . PRO A 1 499 ? 3.958 -19.173 2.515 1.00 72.75 499 PRO A O 1
ATOM 3898 N N . VAL A 1 500 ? 2.952 -21.177 2.652 1.00 61.41 500 VAL A N 1
ATOM 3899 C CA . VAL A 1 500 ? 4.170 -21.988 2.482 1.00 61.41 500 VAL A CA 1
ATOM 3900 C C . VAL A 1 500 ? 4.617 -21.977 1.017 1.00 61.41 500 VAL A C 1
ATOM 3902 O O . VAL A 1 500 ? 3.861 -22.397 0.137 1.00 61.41 500 VAL A O 1
ATOM 3905 N N . ARG A 1 501 ? 5.868 -21.580 0.745 1.00 55.94 501 ARG A N 1
ATOM 3906 C CA . ARG A 1 501 ? 6.522 -21.812 -0.555 1.00 55.94 501 ARG A CA 1
ATOM 3907 C C . ARG A 1 501 ? 7.353 -23.096 -0.505 1.00 55.94 501 ARG A C 1
ATOM 3909 O O . ARG A 1 501 ? 8.142 -23.304 0.409 1.00 55.94 501 ARG A O 1
ATOM 3916 N N . ARG A 1 502 ? 7.204 -23.960 -1.513 1.00 40.62 502 ARG A N 1
ATOM 3917 C CA . ARG A 1 502 ? 8.137 -25.072 -1.754 1.00 40.62 502 ARG A CA 1
ATOM 3918 C C . ARG A 1 502 ? 9.348 -24.526 -2.518 1.00 40.62 502 ARG A C 1
ATOM 3920 O O . ARG A 1 502 ? 9.163 -24.026 -3.620 1.00 40.62 502 ARG A O 1
ATOM 3927 N N . GLY A 1 503 ? 10.550 -24.631 -1.943 1.00 43.88 503 GLY A N 1
ATOM 3928 C CA . GLY A 1 503 ? 11.820 -24.366 -2.640 1.00 43.88 503 GLY A CA 1
ATOM 3929 C C . GLY A 1 503 ? 12.412 -22.956 -2.520 1.00 43.88 503 GLY A C 1
ATOM 3930 O O . GLY A 1 503 ? 13.391 -22.679 -3.199 1.00 43.88 503 GLY A O 1
ATOM 3931 N N . VAL A 1 504 ? 11.868 -22.079 -1.671 1.00 42.72 504 VAL A N 1
ATOM 3932 C CA . VAL A 1 504 ? 12.467 -20.761 -1.394 1.00 42.72 504 VAL A CA 1
ATOM 3933 C C . VAL A 1 504 ? 13.202 -20.852 -0.060 1.00 42.72 504 VAL A C 1
ATOM 3935 O O . VAL A 1 504 ? 12.574 -21.094 0.968 1.00 42.72 504 VAL A O 1
ATOM 3938 N N . SER A 1 505 ? 14.530 -20.747 -0.088 1.00 44.91 505 SER A N 1
ATOM 3939 C CA . SER A 1 505 ? 15.334 -20.517 1.114 1.00 44.91 505 SER A CA 1
ATOM 3940 C C . SER A 1 505 ? 15.006 -19.130 1.687 1.00 44.91 505 SER A C 1
ATOM 3942 O O . SER A 1 505 ? 14.538 -18.266 0.949 1.00 44.91 505 SER A O 1
ATOM 3944 N N . ASP A 1 506 ? 15.258 -18.893 2.979 1.00 53.00 506 ASP A N 1
ATOM 3945 C CA . ASP A 1 506 ? 15.081 -17.596 3.675 1.00 53.00 506 ASP A CA 1
ATOM 3946 C C . ASP A 1 506 ? 16.012 -16.471 3.153 1.00 53.00 506 ASP A C 1
ATOM 3948 O O . ASP A 1 506 ? 16.453 -15.594 3.893 1.00 53.00 506 ASP A O 1
ATOM 3952 N N . VAL A 1 507 ? 16.383 -16.513 1.876 1.00 65.12 507 VAL A N 1
ATOM 3953 C CA . VAL A 1 507 ? 17.438 -15.710 1.273 1.00 65.12 507 VAL A CA 1
ATOM 3954 C C . VAL A 1 507 ? 16.798 -14.577 0.480 1.00 65.12 507 VAL A C 1
ATOM 3956 O O . VAL A 1 507 ? 15.948 -14.799 -0.386 1.00 65.12 507 VAL A O 1
ATOM 3959 N N . SER A 1 508 ? 17.210 -13.349 0.788 1.00 80.56 508 SER A N 1
ATOM 3960 C CA . SER A 1 508 ? 16.890 -12.183 -0.026 1.00 80.56 508 SER A CA 1
ATOM 3961 C C . SER A 1 508 ? 17.546 -12.295 -1.407 1.00 80.56 508 SER A C 1
ATOM 3963 O O . SER A 1 508 ? 18.630 -12.857 -1.567 1.00 80.56 508 SER A O 1
ATOM 3965 N N . PHE A 1 509 ? 16.886 -11.764 -2.427 1.00 83.19 509 PHE A N 1
ATOM 3966 C CA . PHE A 1 509 ? 17.354 -11.791 -3.812 1.00 83.19 509 PHE A CA 1
ATOM 3967 C C . PHE A 1 509 ? 17.334 -10.386 -4.406 1.00 83.19 509 PHE A C 1
ATOM 3969 O O . PHE A 1 509 ? 16.599 -9.524 -3.937 1.00 83.19 509 PHE A O 1
ATOM 3976 N N . GLU A 1 510 ? 18.124 -10.141 -5.448 1.00 82.44 510 GLU A N 1
ATOM 3977 C CA . GLU A 1 510 ? 18.121 -8.835 -6.109 1.00 82.44 510 GLU A CA 1
ATOM 3978 C C . GLU A 1 510 ? 16.736 -8.541 -6.708 1.00 82.44 510 GLU A C 1
ATOM 3980 O O . GLU A 1 510 ? 16.178 -9.359 -7.445 1.00 82.44 510 GLU A O 1
ATOM 3985 N N . LEU A 1 511 ? 16.176 -7.374 -6.379 1.00 78.19 511 LEU A N 1
ATOM 3986 C CA . LEU A 1 511 ? 14.853 -6.954 -6.824 1.00 78.19 511 LEU A CA 1
ATOM 3987 C C . LEU A 1 511 ? 14.805 -6.919 -8.364 1.00 78.19 511 LEU A C 1
ATOM 3989 O O . LEU A 1 511 ? 15.534 -6.132 -8.978 1.00 78.19 511 LEU A O 1
ATOM 3993 N N . PRO A 1 512 ? 13.920 -7.702 -9.008 1.00 69.19 512 PRO A N 1
ATOM 3994 C CA . PRO A 1 512 ? 13.782 -7.673 -10.456 1.00 69.19 512 PRO A CA 1
ATOM 3995 C C . PRO A 1 512 ? 13.357 -6.285 -10.945 1.00 69.19 512 PRO A C 1
ATOM 3997 O O . PRO A 1 512 ? 12.441 -5.675 -10.392 1.00 69.19 512 PRO A O 1
ATOM 4000 N N . GLU A 1 513 ? 13.975 -5.780 -12.019 1.00 60.91 513 GLU A N 1
ATOM 4001 C CA . GLU A 1 513 ? 13.470 -4.556 -12.644 1.00 60.91 513 GLU A CA 1
ATOM 4002 C C . GLU A 1 513 ? 12.105 -4.838 -13.305 1.00 60.91 513 GLU A C 1
ATOM 4004 O O . GLU A 1 513 ? 12.016 -5.739 -14.155 1.00 60.91 513 GLU A O 1
ATOM 4009 N N . PRO A 1 514 ? 11.054 -4.064 -12.964 1.00 56.78 514 PRO A N 1
ATOM 4010 C CA . PRO A 1 514 ? 9.762 -4.192 -13.620 1.00 56.78 514 PRO A CA 1
ATOM 4011 C C . PRO A 1 514 ? 9.906 -3.812 -15.102 1.00 56.78 514 PRO A C 1
ATOM 4013 O O . PRO A 1 514 ? 10.673 -2.883 -15.415 1.00 56.78 514 PRO A O 1
ATOM 4016 N N . PRO A 1 515 ? 9.215 -4.520 -16.017 1.00 51.59 515 PRO A N 1
ATOM 4017 C CA . PRO A 1 515 ? 9.228 -4.181 -17.435 1.00 51.59 515 PRO A CA 1
ATOM 4018 C C . PRO A 1 515 ? 8.744 -2.738 -17.641 1.00 51.59 515 PRO A C 1
ATOM 4020 O O . PRO A 1 515 ? 7.917 -2.225 -16.891 1.00 51.59 515 PRO A O 1
ATOM 4023 N N . LEU A 1 516 ? 9.314 -2.048 -18.632 1.00 47.44 516 LEU A N 1
ATOM 4024 C CA . LEU A 1 516 ? 8.822 -0.733 -19.040 1.00 47.44 516 LEU A CA 1
ATOM 4025 C C . LEU A 1 516 ? 7.626 -0.947 -19.967 1.00 47.44 516 LEU A C 1
ATOM 4027 O O . LEU A 1 516 ? 7.798 -1.424 -21.087 1.00 47.44 516 LEU A O 1
ATOM 4031 N N . GLU A 1 517 ? 6.436 -0.590 -19.499 1.00 47.22 517 GLU A N 1
ATOM 4032 C CA . GLU A 1 517 ? 5.244 -0.521 -20.339 1.00 47.22 517 GLU A CA 1
ATOM 4033 C C . GLU A 1 517 ? 5.321 0.648 -21.330 1.00 47.22 517 GLU A C 1
ATOM 4035 O O . GLU A 1 517 ? 5.969 1.672 -21.083 1.00 47.22 517 GLU A O 1
ATOM 4040 N N . MET A 1 518 ? 4.629 0.498 -22.461 1.00 53.62 518 MET A N 1
ATOM 4041 C CA . MET A 1 518 ? 4.371 1.604 -23.379 1.00 53.62 518 MET A CA 1
ATOM 4042 C C . MET A 1 518 ? 3.207 2.435 -22.823 1.00 53.62 518 MET A C 1
ATOM 4044 O O . MET A 1 518 ? 2.139 1.876 -22.641 1.00 53.62 518 MET A O 1
ATOM 4048 N N . TYR A 1 519 ? 3.439 3.730 -22.562 1.00 54.31 519 TYR A N 1
ATOM 4049 C CA . TYR A 1 519 ? 2.491 4.776 -22.118 1.00 54.31 519 TYR A CA 1
ATOM 4050 C C . TYR A 1 519 ? 1.361 4.344 -21.139 1.00 54.31 519 TYR A C 1
ATOM 4052 O O . TYR A 1 519 ? 0.395 3.709 -21.553 1.00 54.31 519 TYR A O 1
ATOM 4060 N N . PRO A 1 520 ? 1.410 4.746 -19.854 1.00 64.88 520 PRO A N 1
ATOM 4061 C CA . PRO A 1 520 ? 0.514 4.211 -18.822 1.00 64.88 520 PRO A CA 1
ATOM 4062 C C . PRO A 1 520 ? -0.952 4.654 -18.978 1.00 64.88 520 PRO A C 1
ATOM 4064 O O . PRO A 1 520 ? -1.250 5.819 -19.281 1.00 64.88 520 PRO A O 1
ATOM 4067 N N . SER A 1 521 ? -1.888 3.739 -18.700 1.00 64.06 521 SER A N 1
ATOM 4068 C CA . SER A 1 521 ? -3.308 4.066 -18.542 1.00 64.06 521 SER A CA 1
ATOM 4069 C C . SER A 1 521 ? -3.593 4.748 -17.187 1.00 64.06 521 SER A C 1
ATOM 4071 O O . SER A 1 521 ? -2.693 4.974 -16.381 1.00 64.06 521 SER A O 1
ATOM 4073 N N . GLU A 1 522 ? -4.843 5.164 -16.945 1.00 65.56 522 GLU A N 1
ATOM 4074 C CA . GLU A 1 522 ? -5.208 5.790 -15.657 1.00 65.56 522 GLU A CA 1
ATOM 4075 C C . GLU A 1 522 ? -5.277 4.717 -14.577 1.00 65.56 522 GLU A C 1
ATOM 4077 O O . GLU A 1 522 ? -4.775 4.915 -13.478 1.00 65.56 522 GLU A O 1
ATOM 4082 N N . GLU A 1 523 ? -5.795 3.545 -14.939 1.00 69.88 523 GLU A N 1
ATOM 4083 C CA . GLU A 1 523 ? -5.795 2.350 -14.104 1.00 69.88 523 GLU A CA 1
ATOM 4084 C C . GLU A 1 523 ? -4.369 1.914 -13.746 1.00 69.88 523 GLU A C 1
ATOM 4086 O O . GLU A 1 523 ? -4.118 1.632 -12.580 1.00 69.88 523 GLU A O 1
ATOM 4091 N N . ASP A 1 524 ? -3.413 1.953 -14.686 1.00 70.31 524 ASP A N 1
ATOM 4092 C CA . ASP A 1 524 ? -2.006 1.622 -14.394 1.00 70.31 524 ASP A CA 1
ATOM 4093 C C . ASP A 1 524 ? -1.379 2.627 -13.408 1.00 70.31 524 ASP A C 1
ATOM 4095 O O . ASP A 1 524 ? -0.679 2.231 -12.473 1.00 70.31 524 ASP A O 1
ATOM 4099 N N . LEU A 1 525 ? -1.664 3.931 -13.563 1.00 72.94 525 LEU A N 1
ATOM 4100 C CA . LEU A 1 525 ? -1.221 4.958 -12.608 1.00 72.94 525 LEU A CA 1
ATOM 4101 C C . LEU A 1 525 ? -1.816 4.738 -11.221 1.00 72.94 525 LEU A C 1
ATOM 4103 O O . LEU A 1 525 ? -1.100 4.841 -10.224 1.00 72.94 525 LEU A O 1
ATOM 4107 N N . ILE A 1 526 ? -3.118 4.453 -11.156 1.00 74.31 526 ILE A N 1
ATOM 4108 C CA . ILE A 1 526 ? -3.824 4.206 -9.903 1.00 74.31 526 ILE A CA 1
ATOM 4109 C C . ILE A 1 526 ? -3.276 2.949 -9.226 1.00 74.31 526 ILE A C 1
ATOM 4111 O O . ILE A 1 526 ? -2.911 3.006 -8.051 1.00 74.31 526 ILE A O 1
ATOM 4115 N N . ALA A 1 527 ? -3.165 1.841 -9.960 1.00 76.38 527 ALA A N 1
ATOM 4116 C CA . ALA A 1 527 ? -2.626 0.585 -9.456 1.00 76.38 527 ALA A CA 1
ATOM 4117 C C . ALA A 1 527 ? -1.202 0.787 -8.927 1.00 76.38 527 ALA A C 1
ATOM 4119 O O . ALA A 1 527 ? -0.892 0.403 -7.800 1.00 76.38 527 ALA A O 1
ATOM 4120 N N . SER A 1 528 ? -0.351 1.496 -9.675 1.00 79.06 528 SER A N 1
ATOM 4121 C CA . SER A 1 528 ? 1.015 1.788 -9.246 1.00 79.06 528 SER A CA 1
ATOM 4122 C C . SER A 1 528 ? 1.077 2.671 -7.992 1.00 79.06 528 SER A C 1
ATOM 4124 O O . SER A 1 528 ? 1.849 2.375 -7.071 1.00 79.06 528 SER A O 1
ATOM 4126 N N . ALA A 1 529 ? 0.237 3.712 -7.923 1.00 78.31 529 ALA A N 1
ATOM 4127 C CA . ALA A 1 529 ? 0.132 4.614 -6.777 1.00 78.31 529 ALA A CA 1
ATOM 4128 C C . ALA A 1 529 ? -0.346 3.911 -5.503 1.00 78.31 529 ALA A C 1
ATOM 4130 O O . ALA A 1 529 ? 0.161 4.196 -4.419 1.00 78.31 529 ALA A O 1
ATOM 4131 N N . LEU A 1 530 ? -1.294 2.984 -5.634 1.00 80.88 530 LEU A N 1
ATOM 4132 C CA . LEU A 1 530 ? -1.796 2.177 -4.524 1.00 80.88 530 LEU A CA 1
ATOM 4133 C C . LEU A 1 530 ? -0.865 1.002 -4.183 1.00 80.88 530 LEU A C 1
ATOM 4135 O O . LEU A 1 530 ? -0.953 0.460 -3.086 1.00 80.88 530 LEU A O 1
ATOM 4139 N N . GLY A 1 531 ? 0.033 0.611 -5.094 1.00 71.19 531 GLY A N 1
ATOM 4140 C CA . GLY A 1 531 ? 0.844 -0.604 -4.976 1.00 71.19 531 GLY A CA 1
ATOM 4141 C C . GLY A 1 531 ? 0.038 -1.885 -5.204 1.00 71.19 531 GLY A C 1
ATOM 4142 O O . GLY A 1 531 ? 0.308 -2.883 -4.547 1.00 71.19 531 GLY A O 1
ATOM 4143 N N . SER A 1 532 ? -0.993 -1.813 -6.045 1.00 75.50 532 SER A N 1
ATOM 4144 C CA . SER A 1 532 ? -1.857 -2.931 -6.440 1.00 75.50 532 SER A CA 1
ATOM 4145 C C . SER A 1 532 ? -1.186 -3.781 -7.514 1.00 75.50 532 SER A C 1
ATOM 4147 O O . SER A 1 532 ? -0.383 -3.264 -8.301 1.00 75.50 532 SER A O 1
ATOM 4149 N N . ALA A 1 533 ? -1.577 -5.051 -7.587 1.00 64.38 533 ALA A N 1
ATOM 4150 C CA . ALA A 1 533 ? -1.262 -5.884 -8.728 1.00 64.38 533 ALA A CA 1
ATOM 4151 C C . ALA A 1 533 ? -1.897 -5.263 -9.975 1.00 64.38 533 ALA A C 1
ATOM 4153 O O . ALA A 1 533 ? -2.983 -4.675 -9.939 1.00 64.38 533 ALA A O 1
ATOM 4154 N N . ARG A 1 534 ? -1.223 -5.395 -11.116 1.00 56.75 534 ARG A N 1
ATOM 4155 C CA . ARG A 1 534 ? -1.819 -4.975 -12.382 1.00 56.75 534 ARG A CA 1
ATOM 4156 C C . ARG A 1 534 ? -3.078 -5.809 -12.616 1.00 56.75 534 ARG A C 1
ATOM 4158 O O . ARG A 1 534 ? -3.016 -7.037 -12.543 1.00 56.75 534 ARG A O 1
ATOM 4165 N N . VAL A 1 535 ? -4.201 -5.158 -12.928 1.00 47.59 535 VAL A N 1
ATOM 4166 C CA . VAL A 1 535 ? -5.429 -5.851 -13.337 1.00 47.59 535 VAL A CA 1
ATOM 4167 C C . VAL A 1 535 ? -5.167 -6.487 -14.698 1.00 47.59 535 VAL A C 1
ATOM 4169 O O . VAL A 1 535 ? -5.449 -5.915 -15.750 1.00 47.59 535 VAL A O 1
ATOM 4172 N N . LYS A 1 536 ? -4.588 -7.688 -14.704 1.00 41.19 536 LYS A N 1
ATOM 4173 C CA . LYS A 1 536 ? -4.577 -8.517 -15.899 1.00 41.19 536 LYS A CA 1
ATOM 4174 C C . LYS A 1 536 ? -6.030 -8.938 -16.089 1.00 41.19 536 LYS A C 1
ATOM 4176 O O . LYS A 1 536 ? -6.553 -9.714 -15.293 1.00 41.19 536 LYS A O 1
ATOM 4181 N N . LYS A 1 537 ? -6.722 -8.382 -17.091 1.00 36.88 537 LYS A N 1
ATOM 4182 C CA . LYS A 1 537 ? -8.007 -8.940 -17.533 1.00 36.88 537 LYS A CA 1
ATOM 4183 C C . LYS A 1 537 ? -7.710 -10.349 -18.029 1.00 36.88 537 LYS A C 1
ATOM 4185 O O . LYS A 1 537 ? -7.314 -10.531 -19.174 1.00 36.88 537 LYS A O 1
ATOM 4190 N N . GLU A 1 538 ? -7.814 -11.330 -17.138 1.00 32.06 538 GLU A N 1
ATOM 4191 C CA . GLU A 1 538 ? -7.638 -12.725 -17.504 1.00 32.06 538 GLU A CA 1
ATOM 4192 C C . GLU A 1 538 ? -8.751 -13.088 -18.481 1.00 32.06 538 GLU A C 1
ATOM 4194 O O . GLU A 1 538 ? -9.931 -13.159 -18.129 1.00 32.06 538 GLU A O 1
ATOM 4199 N N . THR A 1 539 ? -8.374 -13.299 -19.739 1.00 36.28 539 THR A N 1
ATOM 4200 C CA . THR A 1 539 ? -9.265 -13.908 -20.716 1.00 36.28 539 THR A CA 1
ATOM 4201 C C . THR A 1 539 ? -9.622 -15.296 -20.181 1.00 36.28 539 THR A C 1
ATOM 4203 O O . THR A 1 539 ? -8.712 -16.094 -19.928 1.00 36.28 539 THR A O 1
ATOM 4206 N N . PRO A 1 540 ? -10.910 -15.619 -19.960 1.00 35.41 540 PRO A N 1
ATOM 4207 C CA . PRO A 1 540 ? -11.283 -16.904 -19.390 1.00 35.41 540 PRO A CA 1
ATOM 4208 C C . PRO A 1 540 ? -10.705 -18.032 -20.257 1.00 35.41 540 PRO A C 1
ATOM 4210 O O . PRO A 1 540 ? -10.907 -18.020 -21.476 1.00 35.41 540 PRO A O 1
ATOM 4213 N N . PRO A 1 541 ? -9.987 -19.009 -19.670 1.00 41.16 541 PRO A N 1
ATOM 4214 C CA . PRO A 1 541 ? -9.312 -20.034 -20.449 1.00 41.16 541 PRO A CA 1
ATOM 4215 C C . PRO A 1 541 ? -10.337 -20.806 -21.280 1.00 41.16 541 PRO A C 1
ATOM 4217 O O . PRO A 1 541 ? -11.301 -21.370 -20.751 1.00 41.16 541 PRO A O 1
ATOM 4220 N N . THR A 1 542 ? -10.110 -20.862 -22.593 1.00 48.03 542 THR A N 1
ATOM 4221 C CA . THR A 1 542 ? -10.994 -21.528 -23.565 1.00 48.03 542 THR A CA 1
ATOM 4222 C C . THR A 1 542 ? -11.130 -23.034 -23.309 1.00 48.03 542 THR A C 1
ATOM 4224 O O . THR A 1 542 ? -12.087 -23.660 -23.768 1.00 48.03 542 THR A O 1
ATOM 4227 N N . ARG A 1 543 ? -10.217 -23.636 -22.528 1.00 50.47 543 ARG A N 1
ATOM 4228 C CA . ARG A 1 543 ? -10.272 -25.035 -22.079 1.00 50.47 543 ARG A CA 1
ATOM 4229 C C . ARG A 1 543 ? -10.004 -25.146 -20.579 1.00 50.47 543 ARG A C 1
ATOM 4231 O O . ARG A 1 543 ? -8.921 -24.827 -20.101 1.00 50.47 543 ARG A O 1
ATOM 4238 N N . LYS A 1 544 ? -10.980 -25.666 -19.832 1.00 53.81 544 LYS A N 1
ATOM 4239 C CA . LYS A 1 544 ? -10.847 -25.936 -18.393 1.00 53.81 544 LYS A CA 1
ATOM 4240 C C . LYS A 1 544 ? -10.168 -27.291 -18.177 1.00 53.81 544 LYS A C 1
ATOM 4242 O O . LYS A 1 544 ? -10.734 -28.322 -18.535 1.00 53.81 544 LYS A O 1
ATOM 4247 N N . ILE A 1 545 ? -8.984 -27.304 -17.566 1.00 61.62 545 ILE A N 1
ATOM 4248 C CA . ILE A 1 545 ? -8.336 -28.538 -17.097 1.00 61.62 545 ILE A CA 1
ATOM 4249 C C . ILE A 1 545 ? -8.862 -28.851 -15.694 1.00 61.62 545 ILE A C 1
ATOM 4251 O O . ILE A 1 545 ? -8.846 -27.997 -14.809 1.00 61.62 545 ILE A O 1
ATOM 4255 N N . ARG A 1 546 ? -9.330 -30.083 -15.470 1.00 72.75 546 ARG A N 1
ATOM 4256 C CA . ARG A 1 546 ? -9.711 -30.542 -14.129 1.00 72.75 546 ARG A CA 1
ATOM 4257 C C . ARG A 1 546 ? -8.460 -30.970 -13.370 1.00 72.75 546 ARG A C 1
ATOM 4259 O O . ARG A 1 546 ? -7.910 -32.032 -13.643 1.00 72.75 546 ARG A O 1
ATOM 4266 N N . VAL A 1 547 ? -8.064 -30.184 -12.376 1.00 78.81 547 VAL A N 1
ATOM 4267 C CA . VAL A 1 547 ? -7.022 -30.564 -11.415 1.00 78.81 547 VAL A CA 1
ATOM 4268 C C . VAL A 1 547 ? -7.694 -31.149 -10.176 1.00 78.81 547 VAL A C 1
ATOM 4270 O O . VAL A 1 547 ? -8.629 -30.564 -9.640 1.00 78.81 547 VAL A O 1
ATOM 4273 N N . THR A 1 548 ? -7.250 -32.327 -9.737 1.00 75.75 548 THR A N 1
ATOM 4274 C CA . THR A 1 548 ? -7.749 -32.972 -8.511 1.00 75.75 548 THR A CA 1
ATOM 4275 C C . THR A 1 548 ? -6.566 -33.312 -7.618 1.00 75.75 548 THR A C 1
ATOM 4277 O O . THR A 1 548 ? -5.581 -33.873 -8.091 1.00 75.75 548 THR A O 1
ATOM 4280 N N . MET A 1 549 ? -6.665 -33.001 -6.327 1.00 79.19 549 MET A N 1
ATOM 4281 C CA . MET A 1 549 ? -5.686 -33.427 -5.330 1.00 79.19 549 MET A CA 1
ATOM 4282 C C . MET A 1 549 ? -6.194 -34.701 -4.653 1.00 79.19 549 MET A C 1
ATOM 4284 O O . MET A 1 549 ? -7.286 -34.710 -4.089 1.00 79.19 549 MET A O 1
ATOM 4288 N N . VAL A 1 550 ? -5.414 -35.780 -4.722 1.00 74.94 550 VAL A N 1
ATOM 4289 C CA . VAL A 1 550 ? -5.775 -37.081 -4.145 1.00 74.94 550 VAL A CA 1
ATOM 4290 C C . VAL A 1 550 ? -4.710 -37.492 -3.139 1.00 74.94 550 VAL A C 1
ATOM 4292 O O . VAL A 1 550 ? -3.531 -37.567 -3.475 1.00 74.94 550 VAL A O 1
ATOM 4295 N N . HIS A 1 551 ? -5.126 -37.801 -1.913 1.00 75.69 551 HIS A N 1
ATOM 4296 C CA . HIS A 1 551 ? -4.265 -38.462 -0.939 1.00 75.69 551 HIS A CA 1
ATOM 4297 C C . HIS A 1 551 ? -4.373 -39.979 -1.135 1.00 75.69 551 HIS A C 1
ATOM 4299 O O . HIS A 1 551 ? -5.403 -40.580 -0.832 1.00 75.69 551 HIS A O 1
ATOM 4305 N N . GLY A 1 552 ? -3.338 -40.605 -1.697 1.00 73.06 552 GLY A N 1
ATOM 4306 C CA . GLY A 1 552 ? -3.377 -42.023 -2.043 1.00 73.06 552 GLY A CA 1
ATOM 4307 C C . GLY A 1 552 ? -2.009 -42.607 -2.374 1.00 73.06 552 GLY A C 1
ATOM 4308 O O . GLY A 1 552 ? -1.018 -41.895 -2.510 1.00 73.06 552 GLY A O 1
ATOM 4309 N N . ASN A 1 553 ? -1.958 -43.933 -2.496 1.00 76.12 553 ASN A N 1
ATOM 4310 C CA . ASN A 1 553 ? -0.734 -44.650 -2.833 1.00 76.12 553 ASN A CA 1
ATOM 4311 C C . ASN A 1 553 ? -0.526 -44.674 -4.358 1.00 76.12 553 ASN A C 1
ATOM 4313 O O . ASN A 1 553 ? -1.363 -45.219 -5.084 1.00 76.12 553 ASN A O 1
ATOM 4317 N N . LEU A 1 554 ? 0.615 -44.145 -4.819 1.00 73.00 554 LEU A N 1
ATOM 4318 C CA . LEU A 1 554 ? 1.016 -44.101 -6.233 1.00 73.00 554 LEU A CA 1
ATOM 4319 C C . LEU A 1 554 ? 1.045 -45.489 -6.897 1.00 73.00 554 LEU A C 1
ATOM 4321 O O . LEU A 1 554 ? 0.839 -45.590 -8.100 1.00 73.00 554 LEU A O 1
ATOM 4325 N N . ALA A 1 555 ? 1.170 -46.569 -6.117 1.00 72.06 555 ALA A N 1
ATOM 4326 C CA . ALA A 1 555 ? 1.062 -47.952 -6.587 1.00 72.06 555 ALA A CA 1
ATOM 4327 C C . ALA A 1 555 ? -0.212 -48.253 -7.393 1.00 72.06 555 ALA A C 1
ATOM 4329 O O . ALA A 1 555 ? -0.241 -49.201 -8.173 1.00 72.06 555 ALA A O 1
ATOM 4330 N N . ARG A 1 556 ? -1.287 -47.490 -7.166 1.00 73.50 556 ARG A N 1
ATOM 4331 C CA . ARG A 1 556 ? -2.591 -47.682 -7.815 1.00 73.50 556 ARG A CA 1
ATOM 4332 C C . ARG A 1 556 ? -2.859 -46.685 -8.943 1.00 73.50 556 ARG A C 1
ATOM 4334 O O . ARG A 1 556 ? -4.004 -46.585 -9.381 1.00 73.50 556 ARG A O 1
ATOM 4341 N N . ALA A 1 557 ? -1.847 -45.942 -9.388 1.00 80.94 557 ALA A N 1
ATOM 4342 C CA . ALA A 1 557 ? -1.993 -45.006 -10.491 1.00 80.94 557 ALA A CA 1
ATOM 4343 C C . ALA A 1 557 ? -2.480 -45.738 -11.754 1.00 80.94 557 ALA A C 1
ATOM 4345 O O . ALA A 1 557 ? -1.906 -46.744 -12.166 1.00 80.94 557 ALA A O 1
ATOM 4346 N N . SER A 1 558 ? -3.555 -45.238 -12.365 1.00 79.19 558 SER A N 1
ATOM 4347 C CA . SER A 1 558 ? -4.081 -45.745 -13.642 1.00 79.19 558 SER A CA 1
ATOM 4348 C C . SER A 1 558 ? -3.368 -45.154 -14.861 1.00 79.19 558 SER A C 1
ATOM 4350 O O . SER A 1 558 ? -3.631 -45.572 -15.984 1.00 79.19 558 SER A O 1
ATOM 4352 N N . SER A 1 559 ? -2.493 -44.171 -14.649 1.00 85.56 559 SER A N 1
ATOM 4353 C CA . SER A 1 559 ? -1.723 -43.475 -15.683 1.00 85.56 559 SER A CA 1
ATOM 4354 C C . SER A 1 559 ? -0.273 -43.286 -15.226 1.00 85.56 559 SER A C 1
ATOM 4356 O O . SER A 1 559 ? -0.038 -43.294 -14.013 1.00 85.56 559 SER A O 1
ATOM 4358 N N . PRO A 1 560 ? 0.699 -43.154 -16.151 1.00 89.56 560 PRO A N 1
ATOM 4359 C CA . PRO A 1 560 ? 2.102 -42.949 -15.799 1.00 89.56 560 PRO A CA 1
ATOM 4360 C C . PRO A 1 560 ? 2.290 -41.788 -14.823 1.00 89.56 560 PRO A C 1
ATOM 4362 O O . PRO A 1 560 ? 1.605 -40.769 -14.911 1.00 89.56 560 PRO A O 1
ATOM 4365 N N . VAL A 1 561 ? 3.212 -41.956 -13.876 1.00 90.62 561 VAL A N 1
ATOM 4366 C CA . VAL A 1 561 ? 3.473 -40.963 -12.826 1.00 90.62 561 VAL A CA 1
ATOM 4367 C C . VAL A 1 561 ? 4.670 -40.114 -13.227 1.00 90.62 561 VAL A C 1
ATOM 4369 O O . VAL A 1 561 ? 5.744 -40.650 -13.499 1.00 90.62 561 VAL A O 1
ATOM 4372 N N . ALA A 1 562 ? 4.490 -38.795 -13.250 1.00 92.38 562 ALA A N 1
ATOM 4373 C CA . ALA A 1 562 ? 5.590 -37.864 -13.451 1.00 92.38 562 ALA A CA 1
ATOM 4374 C C . ALA A 1 562 ? 6.366 -37.642 -12.143 1.00 92.38 562 ALA A C 1
ATOM 4376 O O . ALA A 1 562 ? 5.759 -37.447 -11.087 1.00 92.38 562 ALA A O 1
ATOM 4377 N N . VAL A 1 563 ? 7.696 -37.663 -12.211 1.00 91.62 563 VAL A N 1
ATOM 4378 C CA . VAL A 1 563 ? 8.602 -37.411 -11.083 1.00 91.62 563 VAL A CA 1
ATOM 4379 C C . VAL A 1 563 ? 9.747 -36.510 -11.532 1.00 91.62 563 VAL A C 1
ATOM 4381 O O . VAL A 1 563 ? 10.242 -36.653 -12.646 1.00 91.62 563 VAL A O 1
ATOM 4384 N N . GLY A 1 564 ? 10.143 -35.565 -10.682 1.00 90.69 564 GLY A N 1
ATOM 4385 C CA . GLY A 1 564 ? 11.277 -34.685 -10.950 1.00 90.69 564 GLY A CA 1
ATOM 4386 C C . GLY A 1 564 ? 12.570 -35.201 -10.324 1.00 90.69 564 GLY A C 1
ATOM 4387 O O . GLY A 1 564 ? 12.522 -35.748 -9.223 1.00 90.69 564 GLY A O 1
ATOM 4388 N N . HIS A 1 565 ? 13.691 -34.991 -11.011 1.00 90.69 565 HIS A N 1
ATOM 4389 C CA . HIS A 1 565 ? 15.034 -35.377 -10.584 1.00 90.69 565 HIS A CA 1
ATOM 4390 C C . HIS A 1 565 ? 15.988 -34.177 -10.630 1.00 90.69 565 HIS A C 1
ATOM 4392 O O . HIS A 1 565 ? 16.021 -33.464 -11.631 1.00 90.69 565 HIS A O 1
ATOM 4398 N N . TYR A 1 566 ? 16.746 -33.936 -9.558 1.00 86.31 566 TYR A N 1
ATOM 4399 C CA . TYR A 1 566 ? 17.742 -32.860 -9.508 1.00 86.31 566 TYR A CA 1
ATOM 4400 C C . TYR A 1 566 ? 19.106 -33.322 -10.022 1.00 86.31 566 TYR A C 1
ATOM 4402 O O . TYR A 1 566 ? 19.478 -34.487 -9.889 1.00 86.31 566 TYR A O 1
ATOM 4410 N N . GLU A 1 567 ? 19.880 -32.386 -10.565 1.00 83.31 567 GLU A N 1
ATOM 4411 C CA . GLU A 1 567 ? 21.235 -32.663 -11.034 1.00 83.31 567 GLU A CA 1
ATOM 4412 C C . GLU A 1 567 ? 22.158 -33.110 -9.896 1.00 83.31 567 GLU A C 1
ATOM 4414 O O . GLU A 1 567 ? 22.250 -32.469 -8.848 1.00 83.31 567 GLU A O 1
ATOM 4419 N N . GLY A 1 568 ? 22.837 -34.241 -10.114 1.00 76.56 568 GLY A N 1
ATOM 4420 C CA . GLY A 1 568 ? 23.723 -34.868 -9.132 1.00 76.56 568 GLY A CA 1
ATOM 4421 C C . GLY A 1 568 ? 23.017 -35.691 -8.049 1.00 76.56 568 GLY A C 1
ATOM 4422 O O . GLY A 1 568 ? 23.703 -36.224 -7.175 1.00 76.56 568 GLY A O 1
ATOM 4423 N N . ASP A 1 569 ? 21.687 -35.820 -8.093 1.00 81.81 569 ASP A N 1
ATOM 4424 C CA . ASP A 1 569 ? 20.940 -36.595 -7.104 1.00 81.81 569 ASP A CA 1
ATOM 4425 C C . ASP A 1 569 ? 20.948 -38.107 -7.410 1.00 81.81 569 ASP A C 1
ATOM 4427 O O . ASP A 1 569 ? 21.238 -38.575 -8.516 1.00 81.81 569 ASP A O 1
ATOM 4431 N N . THR A 1 570 ? 20.629 -38.915 -6.402 1.00 84.88 570 THR A N 1
ATOM 4432 C CA . THR A 1 570 ? 20.523 -40.377 -6.535 1.00 84.88 570 THR A CA 1
ATOM 4433 C C . THR A 1 570 ? 19.064 -40.818 -6.599 1.00 84.88 570 THR A C 1
ATOM 4435 O O . THR A 1 570 ? 18.189 -40.183 -6.024 1.00 84.88 570 THR A O 1
ATOM 4438 N N . ILE A 1 571 ? 18.775 -41.941 -7.266 1.00 85.69 571 ILE A N 1
ATOM 4439 C CA . ILE A 1 571 ? 17.407 -42.482 -7.344 1.00 85.69 571 ILE A CA 1
ATOM 4440 C C . ILE A 1 571 ? 16.966 -42.986 -5.955 1.00 85.69 571 ILE A C 1
ATOM 4442 O O . ILE A 1 571 ? 17.290 -44.109 -5.548 1.00 85.69 571 ILE A O 1
ATOM 4446 N N . VAL A 1 572 ? 16.195 -42.163 -5.236 1.00 82.81 572 VAL A N 1
ATOM 4447 C CA . VAL A 1 572 ? 15.674 -42.427 -3.880 1.00 82.81 572 VAL A CA 1
ATOM 4448 C C . VAL A 1 572 ? 14.156 -42.220 -3.796 1.00 82.81 572 VAL A C 1
ATOM 4450 O O . VAL A 1 572 ? 13.508 -41.771 -4.738 1.00 82.81 572 VAL A O 1
ATOM 4453 N N . SER A 1 573 ? 13.547 -42.594 -2.667 1.00 85.56 573 SER A N 1
ATOM 4454 C CA . SER A 1 573 ? 12.137 -42.306 -2.346 1.00 85.56 573 SER A CA 1
ATOM 4455 C C . SER A 1 573 ? 11.138 -42.674 -3.463 1.00 85.56 573 SER A C 1
ATOM 4457 O O . SER A 1 573 ? 10.972 -43.861 -3.769 1.00 85.56 573 SER A O 1
ATOM 4459 N N . ALA A 1 574 ? 10.449 -41.687 -4.054 1.00 84.31 574 ALA A N 1
ATOM 4460 C CA . ALA A 1 574 ? 9.454 -41.899 -5.104 1.00 84.31 574 ALA A CA 1
ATOM 4461 C C . ALA A 1 574 ? 10.077 -42.479 -6.385 1.00 84.31 574 ALA A C 1
ATOM 4463 O O . ALA A 1 574 ? 9.507 -43.398 -6.974 1.00 84.31 574 ALA A O 1
ATOM 4464 N N . GLU A 1 575 ? 11.273 -42.025 -6.766 1.00 87.12 575 GLU A N 1
ATOM 4465 C CA . GLU A 1 575 ? 11.993 -42.552 -7.928 1.00 87.12 575 GLU A CA 1
ATOM 4466 C C . GLU A 1 575 ? 12.442 -43.996 -7.692 1.00 87.12 575 GLU A C 1
ATOM 4468 O O . GLU A 1 575 ? 12.231 -44.853 -8.543 1.00 87.12 575 GLU A O 1
ATOM 4473 N N . ALA A 1 576 ? 12.965 -44.315 -6.502 1.00 87.00 576 ALA A N 1
ATOM 4474 C CA . ALA A 1 576 ? 13.346 -45.688 -6.157 1.00 87.00 576 ALA A CA 1
ATOM 4475 C C . ALA A 1 576 ? 12.149 -46.647 -6.136 1.00 87.00 576 ALA A C 1
ATOM 4477 O O . ALA A 1 576 ? 12.290 -47.836 -6.430 1.00 87.00 576 ALA A O 1
ATOM 4478 N N . TYR A 1 577 ? 10.965 -46.156 -5.759 1.00 87.94 577 TYR A N 1
ATOM 4479 C CA . TYR A 1 577 ? 9.737 -46.932 -5.875 1.00 87.94 577 TYR A CA 1
ATOM 4480 C C . TYR A 1 577 ? 9.396 -47.213 -7.343 1.00 87.94 577 TYR A C 1
ATOM 4482 O O . TYR A 1 577 ? 9.182 -48.376 -7.693 1.00 87.94 577 TYR A O 1
ATOM 4490 N N . LEU A 1 578 ? 9.391 -46.180 -8.191 1.00 88.69 578 LEU A N 1
ATOM 4491 C CA . LEU A 1 578 ? 9.118 -46.310 -9.624 1.00 88.69 578 LEU A CA 1
ATOM 4492 C C . LEU A 1 578 ? 10.136 -47.226 -10.312 1.00 88.69 578 LEU A C 1
ATOM 4494 O O . LEU A 1 578 ? 9.738 -48.106 -11.067 1.00 88.69 578 LEU A O 1
ATOM 4498 N N . ASP A 1 579 ? 11.419 -47.114 -9.979 1.00 90.31 579 ASP A N 1
ATOM 4499 C CA . ASP A 1 579 ? 12.487 -47.963 -10.511 1.00 90.31 579 ASP A CA 1
ATOM 4500 C C . ASP A 1 579 ? 12.236 -49.451 -10.219 1.00 90.31 579 ASP A C 1
ATOM 4502 O O . ASP A 1 579 ? 12.321 -50.286 -11.121 1.00 90.31 579 ASP A O 1
ATOM 4506 N N . ARG A 1 580 ? 11.796 -49.795 -8.995 1.00 88.38 580 ARG A N 1
ATOM 4507 C CA . ARG A 1 580 ? 11.380 -51.172 -8.662 1.00 88.38 580 ARG A CA 1
ATOM 4508 C C . ARG A 1 580 ? 10.189 -51.637 -9.498 1.00 88.38 580 ARG A C 1
ATOM 4510 O O . ARG A 1 580 ? 10.175 -52.782 -9.936 1.00 88.38 580 ARG A O 1
ATOM 4517 N N . GLN A 1 581 ? 9.204 -50.768 -9.735 1.00 86.31 581 GLN A N 1
ATOM 4518 C CA . GLN A 1 581 ? 8.051 -51.095 -10.590 1.00 86.31 581 GLN A CA 1
ATOM 4519 C C . GLN A 1 581 ? 8.417 -51.206 -12.078 1.00 86.31 581 GLN A C 1
ATOM 4521 O O . GLN A 1 581 ? 7.670 -51.792 -12.866 1.00 86.31 581 GLN A O 1
ATOM 4526 N N . LEU A 1 582 ? 9.560 -50.644 -12.466 1.00 87.19 582 LEU A N 1
ATOM 4527 C CA . LEU A 1 582 ? 10.083 -50.638 -13.826 1.00 87.19 582 LEU A CA 1
ATOM 4528 C C . LEU A 1 582 ? 11.251 -51.614 -14.009 1.00 87.19 582 LEU A C 1
ATOM 4530 O O . LEU A 1 582 ? 11.922 -51.540 -15.035 1.00 87.19 582 LEU A O 1
ATOM 4534 N N . ASN A 1 583 ? 11.460 -52.547 -13.072 1.00 88.19 583 ASN A N 1
ATOM 4535 C CA . ASN A 1 583 ? 12.522 -53.562 -13.087 1.00 88.19 583 ASN A CA 1
ATOM 4536 C C . ASN A 1 583 ? 13.946 -52.982 -13.208 1.00 88.19 583 ASN A C 1
ATOM 4538 O O . ASN A 1 583 ? 14.776 -53.540 -13.918 1.00 88.19 583 ASN A O 1
ATOM 4542 N N . GLY A 1 584 ? 14.236 -51.861 -12.543 1.00 89.88 584 GLY A N 1
ATOM 4543 C CA . GLY A 1 584 ? 15.577 -51.261 -12.526 1.00 89.88 584 GLY A CA 1
ATOM 4544 C C . GLY A 1 584 ? 15.913 -50.394 -13.745 1.00 89.88 584 GLY A C 1
ATOM 4545 O O . GLY A 1 584 ? 17.030 -49.887 -13.851 1.00 89.88 584 GLY A O 1
ATOM 4546 N N . ARG A 1 585 ? 14.966 -50.204 -14.676 1.00 92.00 585 ARG A N 1
ATOM 4547 C CA . ARG A 1 585 ? 15.185 -49.465 -15.934 1.00 92.00 585 ARG A CA 1
ATOM 4548 C C . ARG A 1 585 ? 15.440 -47.964 -15.751 1.00 92.00 585 ARG A C 1
ATOM 4550 O O . ARG A 1 585 ? 15.857 -47.312 -16.710 1.00 92.00 585 ARG A O 1
ATOM 4557 N N . LEU A 1 586 ? 15.147 -47.384 -14.583 1.00 92.19 586 LEU A N 1
ATOM 4558 C CA . LEU A 1 586 ? 15.525 -45.997 -14.285 1.00 92.19 586 LEU A CA 1
ATOM 4559 C C . LEU A 1 586 ? 16.999 -45.950 -13.886 1.00 92.19 586 LEU A C 1
ATOM 4561 O O . LEU A 1 586 ? 17.769 -45.169 -14.439 1.00 92.19 586 LEU A O 1
ATOM 4565 N N . ARG A 1 587 ? 17.417 -46.867 -13.011 1.00 90.94 587 ARG A N 1
ATOM 4566 C CA . ARG A 1 587 ? 18.811 -46.985 -12.576 1.00 90.94 587 ARG A CA 1
ATOM 4567 C C . ARG A 1 587 ? 19.760 -47.380 -13.699 1.00 90.94 587 ARG A C 1
ATOM 4569 O O . ARG A 1 587 ? 20.851 -46.833 -13.782 1.00 90.94 587 ARG A O 1
ATOM 4576 N N . GLU A 1 588 ? 19.335 -48.263 -14.597 1.00 91.12 588 GLU A N 1
ATOM 4577 C CA . GLU A 1 588 ? 20.105 -48.610 -15.796 1.00 91.12 588 GLU A CA 1
ATOM 4578 C C . GLU A 1 588 ? 20.390 -47.371 -16.660 1.00 91.12 588 GLU A C 1
ATOM 4580 O O . GLU A 1 588 ? 21.531 -47.142 -17.055 1.00 91.12 588 GLU A O 1
ATOM 4585 N N . ARG A 1 589 ? 19.389 -46.505 -16.872 1.00 92.06 589 ARG A N 1
ATOM 4586 C CA . ARG A 1 589 ? 19.573 -45.230 -17.586 1.00 92.06 589 ARG A CA 1
ATOM 4587 C C . ARG A 1 589 ? 20.525 -44.284 -16.858 1.00 92.06 589 ARG A C 1
ATOM 4589 O O . ARG A 1 589 ? 21.338 -43.643 -17.517 1.00 92.06 589 ARG A O 1
ATOM 4596 N N . GLN A 1 590 ? 20.455 -44.221 -15.527 1.00 89.44 590 GLN A N 1
ATOM 4597 C CA . GLN A 1 590 ? 21.393 -43.437 -14.719 1.00 89.44 590 GLN A CA 1
ATOM 4598 C C . GLN A 1 590 ? 22.831 -43.938 -14.873 1.00 89.44 590 GLN A C 1
ATOM 4600 O O . GLN A 1 590 ? 23.727 -43.136 -15.122 1.00 89.44 590 GLN A O 1
ATOM 4605 N N . CYS A 1 591 ? 23.055 -45.254 -14.837 1.00 87.94 591 CYS A N 1
ATOM 4606 C CA . CYS A 1 591 ? 24.377 -45.841 -15.066 1.00 87.94 591 CYS A CA 1
ATOM 4607 C C . CYS A 1 591 ? 24.918 -45.583 -16.482 1.00 87.94 591 CYS A C 1
ATOM 4609 O O . CYS A 1 591 ? 26.130 -45.495 -16.661 1.00 87.94 591 CYS A O 1
ATOM 4611 N N . LEU A 1 592 ? 24.036 -45.449 -17.476 1.00 89.62 592 LEU A N 1
ATOM 4612 C CA . LEU A 1 592 ? 24.395 -45.133 -18.861 1.00 89.62 592 LEU A CA 1
ATOM 4613 C C . LEU A 1 592 ? 24.581 -43.627 -19.124 1.00 89.62 592 LEU A C 1
ATOM 4615 O O . LEU A 1 592 ? 24.899 -43.253 -20.250 1.00 89.62 592 LEU A O 1
ATOM 4619 N N . GLY A 1 593 ? 24.377 -42.760 -18.123 1.00 86.56 593 GLY A N 1
ATOM 4620 C CA . GLY A 1 593 ? 24.440 -41.303 -18.295 1.00 86.56 593 GLY A CA 1
ATOM 4621 C C . GLY A 1 593 ? 23.296 -40.730 -19.141 1.00 86.56 593 GLY A C 1
ATOM 4622 O O . GLY A 1 593 ? 23.447 -39.675 -19.746 1.00 86.56 593 GLY A O 1
ATOM 4623 N N . LEU A 1 594 ? 22.164 -41.440 -19.216 1.00 86.75 594 LEU A N 1
ATOM 4624 C CA . LEU A 1 594 ? 20.978 -41.086 -20.009 1.00 86.75 594 LEU A CA 1
ATOM 4625 C C . LEU A 1 594 ? 19.786 -40.668 -19.130 1.00 86.75 594 LEU A C 1
ATOM 4627 O O . LEU A 1 594 ? 18.638 -40.709 -19.579 1.00 86.75 594 LEU A O 1
ATOM 4631 N N . TYR A 1 595 ? 20.028 -40.349 -17.858 1.00 92.44 595 TYR A N 1
ATOM 4632 C CA . TYR A 1 595 ? 18.973 -39.992 -16.912 1.00 92.44 595 TYR A CA 1
ATOM 4633 C C . TYR A 1 595 ? 18.721 -38.478 -16.919 1.00 92.44 595 TYR A C 1
ATOM 4635 O O . TYR A 1 595 ? 19.694 -37.729 -16.906 1.00 92.44 595 TYR A O 1
ATOM 4643 N N . PRO A 1 596 ? 17.458 -38.014 -16.959 1.00 91.38 596 PRO A N 1
ATOM 4644 C CA . PRO A 1 596 ? 17.150 -36.586 -16.982 1.00 91.38 596 PRO A CA 1
ATOM 4645 C C . PRO A 1 596 ? 17.549 -35.907 -15.675 1.00 91.38 596 PRO A C 1
ATOM 4647 O O . PRO A 1 596 ? 17.027 -36.258 -14.621 1.00 91.38 596 PRO A O 1
ATOM 4650 N N . ASP A 1 597 ? 18.435 -34.923 -15.754 1.00 87.25 597 ASP A N 1
ATOM 4651 C CA . ASP A 1 597 ? 18.920 -34.143 -14.615 1.00 87.25 597 ASP A CA 1
ATOM 4652 C C . ASP A 1 597 ? 18.764 -32.630 -14.841 1.00 87.25 597 ASP A C 1
ATOM 4654 O O . ASP A 1 597 ? 18.290 -31.907 -13.965 1.00 87.25 597 ASP A O 1
ATOM 4658 N N . LYS A 1 598 ? 19.075 -32.148 -16.045 1.00 89.44 598 LYS A N 1
ATOM 4659 C CA . LYS A 1 598 ? 18.997 -30.735 -16.443 1.00 89.44 598 LYS A CA 1
ATOM 4660 C C . LYS A 1 598 ? 17.584 -30.299 -16.825 1.00 89.44 598 LYS A C 1
ATOM 4662 O O . LYS A 1 598 ? 16.777 -31.102 -17.293 1.00 89.44 598 LYS A O 1
ATOM 4667 N N . LEU A 1 599 ? 17.308 -28.999 -16.710 1.00 82.50 599 LEU A N 1
ATOM 4668 C CA . LEU A 1 599 ? 16.071 -28.403 -17.231 1.00 82.50 599 LEU A CA 1
ATOM 4669 C C . LEU A 1 599 ? 15.869 -28.747 -18.716 1.00 82.50 599 LEU A C 1
ATOM 4671 O O . LEU A 1 599 ? 16.832 -28.836 -19.479 1.00 82.50 599 LEU A O 1
ATOM 4675 N N . ASN A 1 600 ? 14.609 -28.918 -19.120 1.00 84.00 600 ASN A N 1
ATOM 4676 C CA . ASN A 1 600 ? 14.189 -29.352 -20.461 1.00 84.00 600 ASN A CA 1
ATOM 4677 C C . ASN A 1 600 ? 14.718 -30.733 -20.890 1.00 84.00 600 ASN A C 1
ATOM 4679 O O . ASN A 1 600 ? 14.760 -31.050 -22.078 1.00 84.00 600 ASN A O 1
ATOM 4683 N N . THR A 1 601 ? 15.096 -31.584 -19.936 1.00 89.38 601 THR A N 1
ATOM 4684 C CA . THR A 1 601 ? 15.352 -33.005 -20.197 1.00 89.38 601 THR A CA 1
ATOM 4685 C C . THR A 1 601 ? 14.232 -33.857 -19.613 1.00 89.38 601 THR A C 1
ATOM 4687 O O . THR A 1 601 ? 13.650 -33.537 -18.573 1.00 89.38 601 THR A O 1
ATOM 4690 N N . SER A 1 602 ? 13.891 -34.949 -20.297 1.00 93.69 602 SER A N 1
ATOM 4691 C CA . SER A 1 602 ? 12.895 -35.900 -19.808 1.00 93.69 602 SER A CA 1
ATOM 4692 C C . SER A 1 602 ? 13.123 -37.307 -20.346 1.00 93.69 602 SER A C 1
ATOM 4694 O O . SER A 1 602 ? 13.746 -37.500 -21.389 1.00 93.69 602 SER A O 1
ATOM 4696 N N . ALA A 1 603 ? 12.613 -38.299 -19.619 1.00 92.62 603 ALA A N 1
ATOM 4697 C CA . ALA A 1 603 ? 12.633 -39.695 -20.025 1.00 92.62 603 ALA A CA 1
ATOM 4698 C C . ALA A 1 603 ? 11.285 -40.343 -19.724 1.00 92.62 603 ALA A C 1
ATOM 4700 O O . ALA A 1 603 ? 10.787 -40.296 -18.599 1.00 92.62 603 ALA A O 1
ATOM 4701 N N . VAL A 1 604 ? 10.720 -40.995 -20.734 1.00 92.56 604 VAL A N 1
ATOM 4702 C CA . VAL A 1 604 ? 9.455 -41.720 -20.630 1.00 92.56 604 VAL A CA 1
ATOM 4703 C C . VAL A 1 604 ? 9.753 -43.214 -20.578 1.00 92.56 604 VAL A C 1
ATOM 4705 O O . VAL A 1 604 ? 10.427 -43.766 -21.449 1.00 92.56 604 VAL A O 1
ATOM 4708 N N . VAL A 1 605 ? 9.282 -43.879 -19.523 1.00 91.31 605 VAL A N 1
ATOM 4709 C CA . VAL A 1 605 ? 9.533 -45.304 -19.282 1.00 91.31 605 VAL A CA 1
ATOM 4710 C C . VAL A 1 605 ? 8.222 -45.997 -18.951 1.00 91.31 605 VAL A C 1
ATOM 4712 O O . VAL A 1 605 ? 7.745 -45.949 -17.818 1.00 91.31 605 VAL A O 1
ATOM 4715 N N . LEU A 1 606 ? 7.635 -46.651 -19.950 1.00 90.12 606 LEU A N 1
ATOM 4716 C CA . LEU A 1 606 ? 6.339 -47.316 -19.829 1.00 90.12 606 LEU A CA 1
ATOM 4717 C C . LEU A 1 606 ? 6.502 -48.824 -19.611 1.00 90.12 606 LEU A C 1
ATOM 4719 O O . LEU A 1 606 ? 7.523 -49.430 -19.964 1.00 90.12 606 LEU A O 1
ATOM 4723 N N . ASN A 1 607 ? 5.515 -49.429 -18.957 1.00 84.06 607 ASN A N 1
ATOM 4724 C CA . ASN A 1 607 ? 5.346 -50.879 -18.927 1.00 84.06 607 ASN A CA 1
ATOM 4725 C C . ASN A 1 607 ? 4.308 -51.243 -19.999 1.00 84.06 607 ASN A C 1
ATOM 4727 O O . ASN A 1 607 ? 3.167 -50.799 -19.896 1.00 84.06 607 ASN A O 1
ATOM 4731 N N . ASP A 1 608 ? 4.684 -52.043 -20.999 1.00 68.44 608 ASP A N 1
ATOM 4732 C CA . ASP A 1 608 ? 3.741 -52.493 -22.029 1.00 68.44 608 ASP A CA 1
ATOM 4733 C C . ASP A 1 608 ? 2.685 -53.431 -21.430 1.00 68.44 608 ASP A C 1
ATOM 4735 O O . ASP A 1 608 ? 2.987 -54.285 -20.589 1.00 68.44 608 ASP A O 1
ATOM 4739 N N . GLY A 1 609 ? 1.433 -53.256 -21.860 1.00 57.72 609 GLY A N 1
ATOM 4740 C CA . GLY A 1 609 ? 0.255 -53.896 -21.266 1.00 57.72 609 GLY A CA 1
ATOM 4741 C C . GLY A 1 609 ? 0.158 -55.417 -21.438 1.00 57.72 609 GLY A C 1
ATOM 4742 O O . GLY A 1 609 ? -0.632 -56.040 -20.733 1.00 57.72 609 GLY A O 1
ATOM 4743 N N . ASP A 1 610 ? 0.965 -56.025 -22.311 1.00 52.91 610 ASP A N 1
ATOM 4744 C CA . ASP A 1 610 ? 0.696 -57.382 -22.810 1.00 52.91 610 ASP A CA 1
ATOM 4745 C C . ASP A 1 610 ? 1.564 -58.499 -22.215 1.00 52.91 610 ASP A C 1
ATOM 4747 O O . ASP A 1 610 ? 1.330 -59.672 -22.503 1.00 52.91 610 ASP A O 1
ATOM 4751 N N . CYS A 1 611 ? 2.562 -58.202 -21.376 1.00 47.25 611 CYS A N 1
ATOM 4752 C CA . CYS A 1 611 ? 3.570 -59.216 -21.032 1.00 47.25 611 CYS A CA 1
ATOM 4753 C C . CYS A 1 611 ? 3.453 -59.897 -19.653 1.00 47.25 611 CYS A C 1
ATOM 4755 O O . CYS A 1 611 ? 4.222 -60.825 -19.414 1.00 47.25 611 CYS A O 1
ATOM 4757 N N . TYR A 1 612 ? 2.514 -59.545 -18.757 1.00 45.78 612 TYR A N 1
ATOM 4758 C CA . TYR A 1 612 ? 2.376 -60.242 -17.457 1.00 45.78 612 TYR A CA 1
ATOM 4759 C C . TYR A 1 612 ? 0.940 -60.246 -16.884 1.00 45.78 612 TYR A C 1
ATOM 4761 O O . TYR A 1 612 ? 0.305 -59.194 -16.840 1.00 45.78 612 TYR A O 1
ATOM 4769 N N . PRO A 1 613 ? 0.432 -61.376 -16.342 1.00 46.44 613 PRO A N 1
ATOM 4770 C CA . PRO A 1 613 ? -0.842 -61.405 -15.623 1.00 46.44 613 PRO A CA 1
ATOM 4771 C C . PRO A 1 613 ? -0.716 -60.703 -14.256 1.00 46.44 613 PRO A C 1
ATOM 4773 O O . PRO A 1 613 ? -0.252 -61.279 -13.274 1.00 46.44 613 PRO A O 1
ATOM 4776 N N . GLY A 1 614 ? -1.117 -59.430 -14.207 1.00 59.22 614 GLY A N 1
ATOM 4777 C CA . GLY A 1 614 ? -1.195 -58.584 -13.009 1.00 59.22 614 GLY A CA 1
ATOM 4778 C C . GLY A 1 614 ? -1.133 -57.094 -13.371 1.00 59.22 614 GLY A C 1
ATOM 4779 O O . GLY A 1 614 ? -0.402 -56.719 -14.282 1.00 59.22 614 GLY A O 1
ATOM 4780 N N . ARG A 1 615 ? -1.888 -56.221 -12.680 1.00 60.66 615 ARG A N 1
ATOM 4781 C CA . ARG A 1 615 ? -1.830 -54.758 -12.906 1.00 60.66 615 ARG A CA 1
ATOM 4782 C C . ARG A 1 615 ? -0.445 -54.225 -12.514 1.00 60.66 615 ARG A C 1
ATOM 4784 O O . ARG A 1 615 ? -0.213 -53.928 -11.345 1.00 60.66 615 ARG A O 1
ATOM 4791 N N . ARG A 1 616 ? 0.473 -54.117 -13.478 1.00 68.94 616 ARG A N 1
ATOM 4792 C CA . ARG A 1 616 ? 1.738 -53.391 -13.304 1.00 68.94 616 ARG A CA 1
ATOM 4793 C C . ARG A 1 616 ? 1.481 -51.886 -13.276 1.00 68.94 616 ARG A C 1
ATOM 4795 O O . ARG A 1 616 ? 0.535 -51.397 -13.889 1.00 68.94 616 ARG A O 1
ATOM 4802 N N . HIS A 1 617 ? 2.342 -51.162 -12.564 1.00 83.38 617 HIS A N 1
ATOM 4803 C CA . HIS A 1 617 ? 2.362 -49.702 -12.591 1.00 83.38 617 HIS A CA 1
ATOM 4804 C C . HIS A 1 617 ? 2.531 -49.217 -14.048 1.00 83.38 617 HIS A C 1
ATOM 4806 O O . HIS A 1 617 ? 3.386 -49.761 -14.751 1.00 83.38 617 HIS A O 1
ATOM 4812 N N . PRO A 1 618 ? 1.764 -48.220 -14.515 1.00 86.00 618 PRO A N 1
ATOM 4813 C CA . PRO A 1 618 ? 1.674 -47.858 -15.937 1.00 86.00 618 PRO A CA 1
ATOM 4814 C C . PRO A 1 618 ? 2.972 -47.291 -16.532 1.00 86.00 618 PRO A C 1
ATOM 4816 O O . PRO A 1 618 ? 3.240 -47.445 -17.719 1.00 86.00 618 PRO A O 1
ATOM 4819 N N . GLY A 1 619 ? 3.809 -46.657 -15.716 1.00 90.50 619 GLY A N 1
ATOM 4820 C CA . GLY A 1 619 ? 5.073 -46.093 -16.179 1.00 90.50 619 GLY A CA 1
ATOM 4821 C C . GLY A 1 619 ? 5.544 -44.938 -15.313 1.00 90.50 619 GLY A C 1
ATOM 4822 O O . GLY A 1 619 ? 4.854 -44.551 -14.367 1.00 90.50 619 GLY A O 1
ATOM 4823 N N . ALA A 1 620 ? 6.697 -44.382 -15.663 1.00 92.69 620 ALA A N 1
ATOM 4824 C CA . ALA A 1 620 ? 7.205 -43.135 -15.112 1.00 92.69 620 ALA A CA 1
ATOM 4825 C C . ALA A 1 620 ? 7.553 -42.150 -16.233 1.00 92.69 620 ALA A C 1
ATOM 4827 O O . ALA A 1 620 ? 8.035 -42.552 -17.294 1.00 92.69 620 ALA A O 1
ATOM 4828 N N . ILE A 1 621 ? 7.330 -40.866 -15.963 1.00 94.56 621 ILE A N 1
ATOM 4829 C CA . ILE A 1 621 ? 7.853 -39.749 -16.752 1.00 94.56 621 ILE A CA 1
ATOM 4830 C C . ILE A 1 621 ? 8.832 -39.016 -15.838 1.00 94.56 621 ILE A C 1
ATOM 4832 O O . ILE A 1 621 ? 8.419 -38.401 -14.860 1.00 94.56 621 ILE A O 1
ATOM 4836 N N . VAL A 1 622 ? 10.126 -39.127 -16.104 1.00 94.19 622 VAL A N 1
ATOM 4837 C CA . VAL A 1 622 ? 11.159 -38.446 -15.314 1.00 94.19 622 VAL A CA 1
ATOM 4838 C C . VAL A 1 622 ? 11.448 -37.095 -15.956 1.00 94.19 622 VAL A C 1
ATOM 4840 O O . VAL A 1 622 ? 11.641 -37.040 -17.171 1.00 94.19 622 VAL A O 1
ATOM 4843 N N . VAL A 1 623 ? 11.469 -36.024 -15.163 1.00 95.12 623 VAL A N 1
ATOM 4844 C CA . VAL A 1 623 ? 11.759 -34.654 -15.616 1.00 95.12 623 VAL A CA 1
ATOM 4845 C C . VAL A 1 623 ? 12.976 -34.087 -14.892 1.00 95.12 623 VAL A C 1
ATOM 4847 O O . VAL A 1 623 ? 13.051 -34.162 -13.667 1.00 95.12 623 VAL A O 1
ATOM 4850 N N . GLY A 1 624 ? 13.930 -33.523 -15.632 1.00 92.19 624 GLY A N 1
ATOM 4851 C CA . GLY A 1 624 ? 15.122 -32.913 -15.042 1.00 92.19 624 GLY A CA 1
ATOM 4852 C C . GLY A 1 624 ? 14.813 -31.539 -14.445 1.00 92.19 624 GLY A C 1
ATOM 4853 O O . GLY A 1 624 ? 14.274 -30.662 -15.116 1.00 92.19 624 GLY A O 1
ATOM 4854 N N . LEU A 1 625 ? 15.130 -31.344 -13.169 1.00 86.62 625 LEU A N 1
ATOM 4855 C CA . LEU A 1 625 ? 14.835 -30.125 -12.411 1.00 86.62 625 LEU A CA 1
ATOM 4856 C C . LEU A 1 625 ? 16.001 -29.124 -12.399 1.00 86.62 625 LEU A C 1
ATOM 4858 O O . LEU A 1 625 ? 15.842 -28.022 -11.874 1.00 86.62 625 LEU A O 1
ATOM 4862 N N . GLY A 1 626 ? 17.146 -29.476 -12.988 1.00 86.00 626 GLY A N 1
ATOM 4863 C CA . GLY A 1 626 ? 18.369 -28.678 -12.931 1.00 86.00 626 GLY A CA 1
ATOM 4864 C C . GLY A 1 626 ? 19.035 -28.739 -11.559 1.00 86.00 626 GLY A C 1
ATOM 4865 O O . GLY A 1 626 ? 18.811 -29.672 -10.783 1.00 86.00 626 GLY A O 1
ATOM 4866 N N . MET A 1 627 ? 19.861 -27.741 -11.249 1.00 77.12 627 MET A N 1
ATOM 4867 C CA . MET A 1 627 ? 20.473 -27.625 -9.929 1.00 77.12 627 MET A CA 1
ATOM 4868 C C . MET A 1 627 ? 19.449 -27.173 -8.882 1.00 77.12 627 MET A C 1
ATOM 4870 O O . MET A 1 627 ? 18.562 -26.351 -9.134 1.00 77.12 627 MET A O 1
ATOM 4874 N N . VAL A 1 628 ? 19.591 -27.702 -7.666 1.00 67.88 628 VAL A N 1
ATOM 4875 C CA . VAL A 1 628 ? 18.768 -27.299 -6.521 1.00 67.88 628 VAL A CA 1
ATOM 4876 C C . VAL A 1 628 ? 18.913 -25.790 -6.293 1.00 67.88 628 VAL A C 1
ATOM 4878 O O . VAL A 1 628 ? 20.021 -25.286 -6.139 1.00 67.88 628 VAL A O 1
ATOM 4881 N N . GLY A 1 629 ? 17.786 -25.075 -6.252 1.00 60.66 629 GLY A N 1
ATOM 4882 C CA . GLY A 1 629 ? 17.743 -23.619 -6.063 1.00 60.66 629 GLY A CA 1
ATOM 4883 C C . GLY A 1 629 ? 17.658 -22.794 -7.353 1.00 60.66 629 GLY A C 1
ATOM 4884 O O . GLY A 1 629 ? 17.338 -21.613 -7.274 1.00 60.66 629 GLY A O 1
ATOM 4885 N N . GLU A 1 630 ? 17.856 -23.396 -8.532 1.00 64.94 630 GLU A N 1
ATOM 4886 C CA . GLU A 1 630 ? 17.747 -22.697 -9.829 1.00 64.94 630 GLU A CA 1
ATOM 4887 C C . GLU A 1 630 ? 16.398 -22.911 -10.540 1.00 64.94 630 GLU A C 1
ATOM 4889 O O . GLU A 1 630 ? 16.102 -22.270 -11.553 1.00 64.94 630 GLU A O 1
ATOM 4894 N N . LEU A 1 631 ? 15.550 -23.806 -10.020 1.00 61.59 631 LEU A N 1
ATOM 4895 C CA . LEU A 1 631 ? 14.254 -24.127 -10.614 1.00 61.59 631 LEU A CA 1
ATOM 4896 C C . LEU A 1 631 ? 13.286 -22.937 -10.512 1.00 61.59 631 LEU A C 1
ATOM 4898 O O . LEU A 1 631 ? 12.782 -22.605 -9.439 1.00 61.59 631 LEU A O 1
ATOM 4902 N N . THR A 1 632 ? 12.963 -22.335 -11.655 1.00 64.06 632 THR A N 1
ATOM 4903 C CA . THR A 1 632 ? 11.953 -21.272 -11.770 1.00 64.06 632 THR A CA 1
ATOM 4904 C C . THR A 1 632 ? 10.599 -21.834 -12.224 1.00 64.06 632 THR A C 1
ATOM 4906 O O . THR A 1 632 ? 10.561 -22.886 -12.871 1.00 64.06 632 THR A O 1
ATOM 4909 N N . PRO A 1 633 ? 9.468 -21.140 -11.975 1.00 55.69 633 PRO A N 1
ATOM 4910 C CA . PRO A 1 633 ? 8.165 -21.539 -12.518 1.00 55.69 633 PRO A CA 1
ATOM 4911 C C . PRO A 1 633 ? 8.178 -21.723 -14.042 1.00 55.69 633 PRO A C 1
ATOM 4913 O O . PRO A 1 633 ? 7.604 -22.685 -14.554 1.00 55.69 633 PRO A O 1
ATOM 4916 N N . GLY A 1 634 ? 8.888 -20.849 -14.765 1.00 56.75 634 GLY A N 1
ATOM 4917 C CA . GLY A 1 634 ? 9.077 -20.967 -16.213 1.00 56.75 634 GLY A CA 1
ATOM 4918 C C . GLY A 1 634 ? 9.889 -22.205 -16.602 1.00 56.75 634 GLY A C 1
ATOM 4919 O O . GLY A 1 634 ? 9.473 -22.952 -17.485 1.00 56.75 634 GLY A O 1
ATOM 4920 N N . GLY A 1 635 ? 10.994 -22.477 -15.899 1.00 66.75 635 GLY A N 1
ATOM 4921 C CA . GLY A 1 635 ? 11.821 -23.669 -16.122 1.00 66.75 635 GLY A CA 1
ATOM 4922 C C . GLY A 1 635 ? 11.063 -24.976 -15.874 1.00 66.75 635 GLY A C 1
ATOM 4923 O O . GLY A 1 635 ? 11.126 -25.891 -16.697 1.00 66.75 635 GLY A O 1
ATOM 4924 N N . LEU A 1 636 ? 10.280 -25.045 -14.793 1.00 72.69 636 LEU A N 1
ATOM 4925 C CA . LEU A 1 636 ? 9.427 -26.199 -14.501 1.00 72.69 636 LEU A CA 1
ATOM 4926 C C . LEU A 1 636 ? 8.335 -26.377 -15.561 1.00 72.69 636 LEU A C 1
ATOM 4928 O O . LEU A 1 636 ? 8.105 -27.494 -16.019 1.00 72.69 636 LEU A O 1
ATOM 4932 N N . THR A 1 637 ? 7.676 -25.286 -15.960 1.00 71.62 637 THR A N 1
ATOM 4933 C CA . THR A 1 637 ? 6.611 -25.313 -16.973 1.00 71.62 637 THR A CA 1
ATOM 4934 C C . THR A 1 637 ? 7.145 -25.809 -18.312 1.00 71.62 637 THR A C 1
ATOM 4936 O O . THR A 1 637 ? 6.546 -26.703 -18.904 1.00 71.62 637 THR A O 1
ATOM 4939 N N . SER A 1 638 ? 8.292 -25.285 -18.753 1.00 71.56 638 SER A N 1
ATOM 4940 C CA . SER A 1 638 ? 8.967 -25.711 -19.983 1.00 71.56 638 SER A CA 1
ATOM 4941 C C . SER A 1 638 ? 9.336 -27.195 -19.931 1.00 71.56 638 SER A C 1
ATOM 4943 O O . SER A 1 638 ? 8.938 -27.967 -20.800 1.00 71.56 638 SER A O 1
ATOM 4945 N N . THR A 1 639 ? 9.984 -27.626 -18.847 1.00 79.69 639 THR A N 1
ATOM 4946 C CA . THR A 1 639 ? 10.416 -29.021 -18.684 1.00 79.69 639 THR A CA 1
ATOM 4947 C C . THR A 1 639 ? 9.226 -29.986 -18.646 1.00 79.69 639 THR A C 1
ATOM 4949 O O . THR A 1 639 ? 9.250 -31.031 -19.295 1.00 79.69 639 THR A O 1
ATOM 4952 N N . MET A 1 640 ? 8.155 -29.643 -17.923 1.00 84.75 640 MET A N 1
ATOM 4953 C CA . MET A 1 640 ? 6.937 -30.458 -17.876 1.00 84.75 640 MET A CA 1
ATOM 4954 C C . MET A 1 640 ? 6.206 -30.483 -19.219 1.00 84.75 640 MET A C 1
ATOM 4956 O O . MET A 1 640 ? 5.683 -31.529 -19.599 1.00 84.75 640 MET A O 1
ATOM 4960 N N . ALA A 1 641 ? 6.163 -29.363 -19.945 1.00 79.50 641 ALA A N 1
ATOM 4961 C CA . ALA A 1 641 ? 5.568 -29.315 -21.274 1.00 79.50 641 ALA A CA 1
ATOM 4962 C C . ALA A 1 641 ? 6.313 -30.243 -22.241 1.00 79.50 641 ALA A C 1
ATOM 4964 O O . ALA A 1 641 ? 5.670 -31.062 -22.896 1.00 79.50 641 ALA A O 1
ATOM 4965 N N . ASP A 1 642 ? 7.645 -30.177 -22.271 1.00 81.56 642 ASP A N 1
ATOM 4966 C CA . ASP A 1 642 ? 8.480 -31.044 -23.108 1.00 81.56 642 ASP A CA 1
ATOM 4967 C C . ASP A 1 642 ? 8.315 -32.522 -22.732 1.00 81.56 642 ASP A C 1
ATOM 4969 O O . ASP A 1 642 ? 8.148 -33.376 -23.602 1.00 81.56 642 ASP A O 1
ATOM 4973 N N . ALA A 1 643 ? 8.274 -32.837 -21.436 1.00 86.62 643 ALA A N 1
ATOM 4974 C CA . ALA A 1 643 ? 8.081 -34.202 -20.954 1.00 86.62 643 ALA A CA 1
ATOM 4975 C C . ALA A 1 643 ? 6.719 -34.796 -21.336 1.00 86.62 643 ALA A C 1
ATOM 4977 O O . ALA A 1 643 ? 6.631 -35.960 -21.729 1.00 86.62 643 ALA A O 1
ATOM 4978 N N . LEU A 1 644 ? 5.650 -34.003 -21.236 1.00 85.69 644 LEU A N 1
ATOM 4979 C CA . LEU A 1 644 ? 4.306 -34.431 -21.624 1.00 85.69 644 LEU A CA 1
ATOM 4980 C C . LEU A 1 644 ? 4.166 -34.564 -23.143 1.00 85.69 644 LEU A C 1
ATOM 4982 O O . LEU A 1 644 ? 3.461 -35.460 -23.601 1.00 85.69 644 LEU A O 1
ATOM 4986 N N . VAL A 1 645 ? 4.856 -33.723 -23.921 1.00 81.19 645 VAL A N 1
ATOM 4987 C CA . VAL A 1 645 ? 4.952 -33.878 -25.380 1.00 81.19 645 VAL A CA 1
ATOM 4988 C C . VAL A 1 645 ? 5.673 -35.179 -25.724 1.00 81.19 645 VAL A C 1
ATOM 4990 O O . VAL A 1 645 ? 5.138 -35.963 -26.498 1.00 81.19 645 VAL A O 1
ATOM 4993 N N . ASN A 1 646 ? 6.816 -35.460 -25.096 1.00 82.38 646 ASN A N 1
ATOM 4994 C CA . ASN A 1 646 ? 7.552 -36.711 -25.296 1.00 82.38 646 ASN A CA 1
ATOM 4995 C C . ASN A 1 646 ? 6.759 -37.958 -24.889 1.00 82.38 646 ASN A C 1
ATOM 4997 O O . ASN A 1 646 ? 7.035 -39.038 -25.391 1.00 82.38 646 ASN A O 1
ATOM 5001 N N . TYR A 1 647 ? 5.808 -37.831 -23.963 1.00 86.31 647 TYR A N 1
ATOM 5002 C CA . TYR A 1 647 ? 4.898 -38.917 -23.599 1.00 86.31 647 TYR A CA 1
ATOM 5003 C C . TYR A 1 647 ? 3.734 -39.084 -24.588 1.00 86.31 647 TYR A C 1
ATOM 5005 O O . TYR A 1 647 ? 3.188 -40.178 -24.713 1.00 86.31 647 TYR A O 1
ATOM 5013 N N . ALA A 1 648 ? 3.316 -38.001 -25.245 1.00 80.00 648 ALA A N 1
ATOM 5014 C CA . ALA A 1 648 ? 2.220 -38.016 -26.209 1.00 80.00 648 ALA A CA 1
ATOM 5015 C C . ALA A 1 648 ? 2.650 -38.458 -27.620 1.00 80.00 648 ALA A C 1
ATOM 5017 O O . ALA A 1 648 ? 1.792 -38.888 -28.393 1.00 80.00 648 ALA A O 1
ATOM 5018 N N . LEU A 1 649 ? 3.937 -38.299 -27.949 1.00 69.31 649 LEU A N 1
ATOM 5019 C CA . LEU A 1 649 ? 4.592 -38.813 -29.158 1.00 69.31 649 LEU A CA 1
ATOM 5020 C C . LEU A 1 649 ? 4.913 -40.302 -29.007 1.00 69.31 649 LEU A C 1
ATOM 5022 O O . LEU A 1 649 ? 4.745 -41.019 -30.019 1.00 69.31 649 LEU A O 1
#

Foldseek 3Di:
DVVCLLPCVVNVPSLCQDLLHPNVLVQQQPPPEDQDEAEQEAEFADDDDDVLCVVVVVVCVVQVAGAQSRDHRVCSPGTHHHPHWYWYDYYYYNQGHPPCLCPPPLSVVVVVCVVVVPDDPPSTHTDDDDPFFADCVLQPPPPPDAAFAEEEEAAAQLQFFKDQVPRTQRLPLNCLQAPVVVCVFPPHPRIDGDGGGRLQFSVLSSLCSVGHRYDYDTDDLLAALLVLLVVVLVVLQVVLVVQVVRLHAYEYEYAACRVLSLLLLLLDPSSVVSVVSRVVRLLYAYEYQQYQLQAWCLLVCVLVCQAPLLVLSCSRHPPDHSQVSSVRSLNRLSSLLRHGNDAPFDLLDLVSLVVCLQQAAQDQDDPPPDRDPPVRHGGDRRDRHDNVSSVVSNVSSVSSVSGDDDLSHYAYEFEFDQWGFDYWFFQPVDPRNPRIFTWTDRQGQNTHHCVSRADPSRLVRYFYDHFHRSCSSVDVQCSVVVVCCSGPVDDPSTDSDDDDDDQDDRDIDTDDRDDDDSRDDSQRSSCSSSRGDRPPVPDPPPDDDDDDDDDDDLQPDPAAEEDEAAPPDDQDDPSVVQCVLLVNVQVVCVVVVNHAAAQLDKDWRADDPPDDPDDGRGTYIYFHQYHRNPRDPVSVVNRVVSSVVVVVD

pLDDT: mean 79.16, std 18.21, range [29.77, 98.88]